Protein AF-0000000084453704 (afdb_homodimer)

pLDDT: mean 94.19, std 7.25, range [54.91, 98.88]

Organism: NCBI:txid398673

Sequence (756 aa):
MAPTRVGIIGLGAKEAGLVAVGSWAASALLPSFLNSPYYEITAVCNSSVESSQRSIDFHKLGPKVKAYGTPEDIANDPNVDLVAVSINVGHHYVVTKPALLAKKQVFVEWPLGANTTEAEELTQLAKDANLKTVIGTQFLSDPAFAKLKEIVDSGVLGKITSTEAHIAPNYGPPDVWGADATYYLDLKTGGNEFHIAMAHFLAGLLHVLGDFATVKASFATQYPTVKLINTSTGEIVSPSYPRKAPEHMFVHGVLNNGALASVNYRRSPHAIGKPTQWVISGTEGEIEFTIEGPMLQMGSHKREIRIKTAKDGNEARVVAWETETKTPAHVEGVAFPGQNTAYLFEDFAQGRAPDFESALRLHKLLDRIVKDANPKYDMAPTRVGIIGLGAKEAGLVAVGSWAASALLPSFLNSPYYEITAVCNSSVESSQRSIDFHKLGPKVKAYGTPEDIANDPNVDLVAVSINVGHHYVVTKPALLAKKQVFVEWPLGANTTEAEELTQLAKDANLKTVIGTQFLSDPAFAKLKEIVDSGVLGKITSTEAHIAPNYGPPDVWGADATYYLDLKTGGNEFHIAMAHFLAGLLHVLGDFATVKASFATQYPTVKLINTSTGEIVSPSYPRKAPEHMFVHGVLNNGALASVNYRRSPHAIGKPTQWVISGTEGEIEFTIEGPMLQMGSHKREIRIKTAKDGNEARVVAWETETKTPAHVEGVAFPGQNTAYLFEDFAQGRAPDFESALRLHKLLDRIVKDANPKYD

Radius of gyration: 30.37 Å; Cα contacts (8 Å, |Δi|>4): 1829; chains: 2; bounding box: 60×98×61 Å

Foldseek 3Di:
DQAAEEEEEQQFLDAADDAAFSNCCRAAVVLLQVLDRRYAYQEYEYQAQVRRVSRCVSVVSDDRRHGHNALLVVLQPPRHQEYEYDGQQQCLLVSQVNNLVSQHEYEYEPPNHLALVSLVVSVVSCVVSVHHYFYNLLLCLDLVLVVVLVVLVVCQQPQWAAKEKAAAFPPDDPQAGAPNPCCQQASSRCNHCLNPQVLSVVLSCCVRPNAFPDKAKAFDAPRQWHFYAHPVPRHTPDHTHGGQDTQWMWMWHAGPSGHTYIYTGHHDNDDDDANMWMWIHHPFKIKIWGFRHNGSSFDDTDIWMWMDGPVNPPDTDTDPSVVVDDDDPSLVPRDIRRNSVSSQVVCVSVVRHDGSVSSSVSSVSSVSRCVNNVDPGD/DQAAEEEEEQQFLDAADDAAFSNCCRAAVVLLQVLDRRYAYQEYEYQAQVRRVSRCVSVVSDDRRHGHNALLVVLQDPRHQEYEYDGQQQCLLVSLVNNLVSQHEYEYEPPNHLALVSLVVSVVSCVVSVHHYFYNLLLCLDLVLVVVLVVLVVCQQPQWAAKEKAAAFPPDDPQAGAPNPCCQQASSRCNHCLNPQVLSVVLSCCVRPNAFPDKAKAFDAPRQWHFYAHPVPRHTPDHTDGGQDTQWMWMWHAGPSGHTYIYTGHHDNDDDDANMWMWIHHPFKIKIWGFRHNGSSFDDTDIWIWMDGPVRPPDTDTDPSVVVDDDDPSLVPRDIRRNSVSSQVVCVSVVRHDGSVSSSVSSVSSVSRCVNNVDDGD

InterPro domains:
  IPR000683 Gfo/Idh/MocA-like oxidoreductase, N-terminal [PF01408] (21-133)
  IPR036291 NAD(P)-binding domain superfamily [SSF51735] (5-179)
  IPR051317 Gfo/Idh/MocA family oxidoreductases [PTHR43708] (2-371)
  IPR055080 Gal80p-like, C-terminal domain [PF22685] (143-289)

Structure (mmCIF, N/CA/C/O backbone):
data_AF-0000000084453704-model_v1
#
loop_
_entity.id
_entity.type
_entity.pdbx_description
1 polymer 'Oxidoreductase family protein'
#
loop_
_atom_site.group_PDB
_atom_site.id
_atom_site.type_symbol
_atom_site.label_atom_id
_atom_site.label_alt_id
_atom_site.label_comp_id
_atom_site.label_asym_id
_atom_site.label_entity_id
_atom_site.label_seq_id
_atom_site.pdbx_PDB_ins_code
_atom_site.Cartn_x
_atom_site.Cartn_y
_atom_site.Cartn_z
_atom_site.occupancy
_atom_site.B_iso_or_equiv
_atom_site.auth_seq_id
_atom_site.auth_comp_id
_atom_site.auth_asym_id
_atom_site.auth_atom_id
_atom_site.pdbx_PDB_model_num
ATOM 1 N N . MET A 1 1 ? -14.82 -44.875 -9.039 1 74.5 1 MET A N 1
ATOM 2 C CA . MET A 1 1 ? -14.492 -44.5 -10.414 1 74.5 1 MET A CA 1
ATOM 3 C C . MET A 1 1 ? -13.016 -44.75 -10.711 1 74.5 1 MET A C 1
ATOM 5 O O . MET A 1 1 ? -12.18 -44.688 -9.812 1 74.5 1 MET A O 1
ATOM 9 N N . ALA A 1 2 ? -12.68 -45.281 -11.859 1 92.25 2 ALA A N 1
ATOM 10 C CA . ALA A 1 2 ? -11.289 -45.531 -12.242 1 92.25 2 ALA A CA 1
ATOM 11 C C . ALA A 1 2 ? -10.461 -44.25 -12.18 1 92.25 2 ALA A C 1
ATOM 13 O O . ALA A 1 2 ? -10.969 -43.156 -12.477 1 92.25 2 ALA A O 1
ATOM 14 N N . PRO A 1 3 ? -9.297 -44.344 -11.766 1 96.69 3 PRO A N 1
ATOM 15 C CA . PRO A 1 3 ? -8.445 -43.156 -11.711 1 96.69 3 PRO A CA 1
ATOM 16 C C . PRO A 1 3 ? -8.195 -42.531 -13.086 1 96.69 3 PRO A C 1
ATOM 18 O O . PRO A 1 3 ? -8.211 -43.25 -14.094 1 96.69 3 PRO A O 1
ATOM 21 N N . THR A 1 4 ? -8.07 -41.281 -13.094 1 98 4 THR A N 1
ATOM 22 C CA . THR A 1 4 ? -7.641 -40.562 -14.297 1 98 4 THR A CA 1
ATOM 23 C C . THR A 1 4 ? -6.199 -40.906 -14.648 1 98 4 THR A C 1
ATOM 25 O O . THR A 1 4 ? -5.305 -40.812 -13.812 1 98 4 THR A O 1
ATOM 28 N N . ARG A 1 5 ? -5.902 -41.469 -15.844 1 98.56 5 ARG A N 1
ATOM 29 C CA . ARG A 1 5 ? -4.562 -41.812 -16.297 1 98.56 5 ARG A CA 1
ATOM 30 C C . ARG A 1 5 ? -3.805 -40.594 -16.781 1 98.56 5 ARG A C 1
ATOM 32 O O . ARG A 1 5 ? -4.223 -39.938 -17.734 1 98.56 5 ARG A O 1
ATOM 39 N N . VAL A 1 6 ? -2.668 -40.312 -16.125 1 98.69 6 VAL A N 1
ATOM 40 C CA . VAL A 1 6 ? -1.971 -39.031 -16.312 1 98.69 6 VAL A CA 1
ATOM 41 C C . VAL A 1 6 ? -0.672 -39.25 -17.078 1 98.69 6 VAL A C 1
ATOM 43 O O . VAL A 1 6 ? 0.097 -40.156 -16.766 1 98.69 6 VAL A O 1
ATOM 46 N N . GLY A 1 7 ? -0.462 -38.531 -18.109 1 98.81 7 GLY A N 1
ATOM 47 C CA . GLY A 1 7 ? 0.844 -38.375 -18.719 1 98.81 7 GLY A CA 1
ATOM 48 C C . GLY A 1 7 ? 1.521 -37.062 -18.328 1 98.81 7 GLY A C 1
ATOM 49 O O . GLY A 1 7 ? 0.953 -35.969 -18.516 1 98.81 7 GLY A O 1
ATOM 50 N N . ILE A 1 8 ? 2.77 -37.094 -17.859 1 98.31 8 ILE A N 1
ATOM 51 C CA . ILE A 1 8 ? 3.477 -35.906 -17.391 1 98.31 8 ILE A CA 1
ATOM 52 C C . ILE A 1 8 ? 4.504 -35.469 -18.438 1 98.31 8 ILE A C 1
ATOM 54 O O . ILE A 1 8 ? 5.324 -36.281 -18.875 1 98.31 8 ILE A O 1
ATOM 58 N N . ILE A 1 9 ? 4.398 -34.25 -18.828 1 98.06 9 ILE A N 1
ATOM 59 C CA . ILE A 1 9 ? 5.438 -33.656 -19.641 1 98.06 9 ILE A CA 1
ATOM 60 C C . ILE A 1 9 ? 6.355 -32.812 -18.781 1 98.06 9 ILE A C 1
ATOM 62 O O . ILE A 1 9 ? 5.914 -31.828 -18.156 1 98.06 9 ILE A O 1
ATOM 66 N N . GLY A 1 10 ? 7.645 -33.156 -18.719 1 95.69 10 GLY A N 1
ATOM 67 C CA . GLY A 1 10 ? 8.602 -32.312 -18.031 1 95.69 10 GLY A CA 1
ATOM 68 C C . GLY A 1 10 ? 9.008 -32.844 -16.672 1 95.69 10 GLY A C 1
ATOM 69 O O . GLY A 1 10 ? 9.375 -32.094 -15.781 1 95.69 10 GLY A O 1
ATOM 70 N N . LEU A 1 11 ? 8.922 -34.125 -16.422 1 94.94 11 LEU A N 1
ATOM 71 C CA . LEU A 1 11 ? 9.406 -34.75 -15.195 1 94.94 11 LEU A CA 1
ATOM 72 C C . LEU A 1 11 ? 10.891 -35.094 -15.305 1 94.94 11 LEU A C 1
ATOM 74 O O . LEU A 1 11 ? 11.266 -36.062 -15.961 1 94.94 11 LEU A O 1
ATOM 78 N N . GLY A 1 12 ? 11.719 -34.281 -14.695 1 89.94 12 GLY A N 1
ATOM 79 C CA . GLY A 1 12 ? 13.148 -34.562 -14.727 1 89.94 12 GLY A CA 1
ATOM 80 C C . GLY A 1 12 ? 13.57 -35.656 -13.766 1 89.94 12 GLY A C 1
ATOM 81 O O . GLY A 1 12 ? 12.844 -35.969 -12.82 1 89.94 12 GLY A O 1
ATOM 82 N N . ALA A 1 13 ? 14.727 -36.25 -14.078 1 90.38 13 ALA A N 1
ATOM 83 C CA . ALA A 1 13 ? 15.336 -37.219 -13.172 1 90.38 13 ALA A CA 1
ATOM 84 C C . ALA A 1 13 ? 16.125 -36.531 -12.07 1 90.38 13 ALA A C 1
ATOM 86 O O . ALA A 1 13 ? 17.359 -36.594 -12.031 1 90.38 13 ALA A O 1
ATOM 87 N N . LYS A 1 14 ? 15.469 -35.781 -11.32 1 84.12 14 LYS A N 1
ATOM 88 C CA . LYS A 1 14 ? 16.109 -35 -10.266 1 84.12 14 LYS A CA 1
ATOM 89 C C . LYS A 1 14 ? 15.289 -35.062 -8.977 1 84.12 14 LYS A C 1
ATOM 91 O O . LYS A 1 14 ? 14.078 -35.281 -9.016 1 84.12 14 LYS A O 1
ATOM 96 N N . GLU A 1 15 ? 16.062 -34.875 -7.914 1 76.69 15 GLU A N 1
ATOM 97 C CA . GLU A 1 15 ? 15.414 -34.812 -6.609 1 76.69 15 GLU A CA 1
ATOM 98 C C . GLU A 1 15 ? 14.586 -33.531 -6.465 1 76.69 15 GLU A C 1
ATOM 100 O O . GLU A 1 15 ? 14.789 -32.562 -7.203 1 76.69 15 GLU A O 1
ATOM 105 N N . ALA A 1 16 ? 13.695 -33.594 -5.527 1 69.38 16 ALA A N 1
ATOM 106 C CA . ALA A 1 16 ? 12.828 -32.469 -5.223 1 69.38 16 ALA A CA 1
ATOM 107 C C . ALA A 1 16 ? 13.656 -31.219 -4.875 1 69.38 16 ALA A C 1
ATOM 109 O O . ALA A 1 16 ? 14.688 -31.328 -4.211 1 69.38 16 ALA A O 1
ATOM 110 N N . GLY A 1 17 ? 13.344 -30.094 -5.508 1 67.19 17 GLY A N 1
ATOM 111 C CA . GLY A 1 17 ? 13.992 -28.812 -5.242 1 67.19 17 GLY A CA 1
ATOM 112 C C . GLY A 1 17 ? 13.172 -27.625 -5.695 1 67.19 17 GLY A C 1
ATOM 113 O O . GLY A 1 17 ? 12.172 -27.781 -6.406 1 67.19 17 GLY A O 1
ATOM 114 N N . LEU A 1 18 ? 13.484 -26.438 -5.125 1 60.78 18 LEU A N 1
ATOM 115 C CA . LEU A 1 18 ? 12.688 -25.25 -5.395 1 60.78 18 LEU A CA 1
ATOM 116 C C . LEU A 1 18 ? 13.188 -24.531 -6.637 1 60.78 18 LEU A C 1
ATOM 118 O O . LEU A 1 18 ? 12.398 -23.922 -7.367 1 60.78 18 LEU A O 1
ATOM 122 N N . VAL A 1 19 ? 14.477 -24.5 -6.895 1 56.53 19 VAL A N 1
ATOM 123 C CA . VAL A 1 19 ? 15.023 -23.484 -7.793 1 56.53 19 VAL A CA 1
ATOM 124 C C . VAL A 1 19 ? 15.547 -24.156 -9.062 1 56.53 19 VAL A C 1
ATOM 126 O O . VAL A 1 19 ? 15.758 -23.484 -10.078 1 56.53 19 VAL A O 1
ATOM 129 N N . ALA A 1 20 ? 15.594 -25.438 -9.109 1 55.75 20 ALA A N 1
ATOM 130 C CA . ALA A 1 20 ? 16.234 -26.016 -10.281 1 55.75 20 ALA A CA 1
ATOM 131 C C . ALA A 1 20 ? 15.219 -26.344 -11.367 1 55.75 20 ALA A C 1
ATOM 133 O O . ALA A 1 20 ? 14.062 -26.656 -11.07 1 55.75 20 ALA A O 1
ATOM 134 N N . VAL A 1 21 ? 15.664 -25.984 -12.617 1 54.91 21 VAL A N 1
ATOM 135 C CA . VAL A 1 21 ? 14.844 -26.328 -13.773 1 54.91 21 VAL A CA 1
ATOM 136 C C . VAL A 1 21 ? 14.375 -27.781 -13.641 1 54.91 21 VAL A C 1
ATOM 138 O O . VAL A 1 21 ? 15.172 -28.688 -13.383 1 54.91 21 VAL A O 1
ATOM 141 N N . GLY A 1 22 ? 13.062 -28.031 -13.781 1 59.56 22 GLY A N 1
ATOM 142 C CA . GLY A 1 22 ? 12.461 -29.359 -13.781 1 59.56 22 GLY A CA 1
ATOM 143 C C . GLY A 1 22 ? 12.188 -29.875 -12.383 1 59.56 22 GLY A C 1
ATOM 144 O O . GLY A 1 22 ? 11.5 -30.891 -12.219 1 59.56 22 GLY A O 1
ATOM 145 N N . SER A 1 23 ? 12.539 -29.078 -11.5 1 75.81 23 SER A N 1
ATOM 146 C CA . SER A 1 23 ? 12.414 -29.562 -10.125 1 75.81 23 SER A CA 1
ATOM 147 C C . SER A 1 23 ? 10.984 -29.422 -9.609 1 75.81 23 SER A C 1
ATOM 149 O O . SER A 1 23 ? 10.555 -30.188 -8.742 1 75.81 23 SER A O 1
ATOM 151 N N . TRP A 1 24 ? 10.242 -28.609 -10.297 1 85.44 24 TRP A N 1
ATOM 152 C CA . TRP A 1 24 ? 8.891 -28.375 -9.812 1 85.44 24 TRP A CA 1
ATOM 153 C C . TRP A 1 24 ? 8.016 -29.609 -10.039 1 85.44 24 TRP A C 1
ATOM 155 O O . TRP A 1 24 ? 7.238 -30 -9.164 1 85.44 24 TRP A O 1
ATOM 165 N N . ALA A 1 25 ? 8.172 -30.203 -11.195 1 90.25 25 ALA A N 1
ATOM 166 C CA . ALA A 1 25 ? 7.391 -31.406 -11.484 1 90.25 25 ALA A CA 1
ATOM 167 C C . ALA A 1 25 ? 7.68 -32.5 -10.461 1 90.25 25 ALA A C 1
ATOM 169 O O . ALA A 1 25 ? 6.762 -33.156 -9.977 1 90.25 25 ALA A O 1
ATOM 170 N N . ALA A 1 26 ? 8.883 -32.625 -10.125 1 90.06 26 ALA A N 1
ATOM 171 C CA . ALA A 1 26 ? 9.297 -33.656 -9.18 1 90.06 26 ALA A CA 1
ATOM 172 C C . ALA A 1 26 ? 8.844 -33.312 -7.762 1 90.06 26 ALA A C 1
ATOM 174 O O . ALA A 1 26 ? 8.461 -34.188 -6.988 1 90.06 26 ALA A O 1
ATOM 175 N N . SER A 1 27 ? 8.805 -32.062 -7.461 1 89.19 27 SER A N 1
ATOM 176 C CA . SER A 1 27 ? 8.594 -31.625 -6.082 1 89.19 27 SER A CA 1
ATOM 177 C C . SER A 1 27 ? 7.105 -31.422 -5.785 1 89.19 27 SER A C 1
ATOM 179 O O . SER A 1 27 ? 6.66 -31.625 -4.656 1 89.19 27 SER A O 1
ATOM 181 N N . ALA A 1 28 ? 6.391 -31.031 -6.809 1 91.25 28 ALA A N 1
ATOM 182 C CA . ALA A 1 28 ? 5.008 -30.641 -6.543 1 91.25 28 ALA A CA 1
ATOM 183 C C . ALA A 1 28 ? 4.031 -31.516 -7.328 1 91.25 28 ALA A C 1
ATOM 185 O O . ALA A 1 28 ? 3.115 -32.125 -6.75 1 91.25 28 ALA A O 1
ATOM 186 N N . LEU A 1 29 ? 4.305 -31.75 -8.547 1 93 29 LEU A N 1
ATOM 187 C CA . LEU A 1 29 ? 3.355 -32.438 -9.406 1 93 29 LEU A CA 1
ATOM 188 C C . LEU A 1 29 ? 3.363 -33.938 -9.117 1 93 29 LEU A C 1
ATOM 190 O O . LEU A 1 29 ? 2.316 -34.531 -8.828 1 93 29 LEU A O 1
ATOM 194 N N . LEU A 1 30 ? 4.508 -34.531 -9.094 1 94.5 30 LEU A N 1
ATOM 195 C CA . LEU A 1 30 ? 4.652 -35.969 -8.945 1 94.5 30 LEU A CA 1
ATOM 196 C C . LEU A 1 30 ? 4.035 -36.469 -7.637 1 94.5 30 LEU A C 1
ATOM 198 O O . LEU A 1 30 ? 3.16 -37.344 -7.637 1 94.5 30 LEU A O 1
ATOM 202 N N . PRO A 1 31 ? 4.363 -35.844 -6.523 1 93.31 31 PRO A N 1
ATOM 203 C CA . PRO A 1 31 ? 3.764 -36.344 -5.273 1 93.31 31 PRO A CA 1
ATOM 204 C C . PRO A 1 31 ? 2.25 -36.125 -5.234 1 93.31 31 PRO A C 1
ATOM 206 O O . PRO A 1 31 ? 1.545 -36.906 -4.574 1 93.31 31 PRO A O 1
ATOM 209 N N . SER A 1 32 ? 1.747 -35.156 -5.91 1 94.56 32 SER A N 1
ATOM 210 C CA . SER A 1 32 ? 0.31 -34.906 -5.945 1 94.56 32 SER A CA 1
ATOM 211 C C . SER A 1 32 ? -0.434 -36.031 -6.633 1 94.56 32 SER A C 1
ATOM 213 O O . SER A 1 32 ? -1.556 -36.375 -6.246 1 94.56 32 SER A O 1
ATOM 215 N N . PHE A 1 33 ? 0.168 -36.656 -7.59 1 96.19 33 PHE A N 1
ATOM 216 C CA . PHE A 1 33 ? -0.444 -37.75 -8.312 1 96.19 33 PHE A CA 1
ATOM 217 C C . PHE A 1 33 ? -0.206 -39.062 -7.59 1 96.19 33 PHE A C 1
ATOM 219 O O . PHE A 1 33 ? -1.116 -39.906 -7.477 1 96.19 33 PHE A O 1
ATOM 226 N N . LEU A 1 34 ? 0.968 -39.219 -7.051 1 95.06 34 LEU A N 1
ATOM 227 C CA . LEU A 1 34 ? 1.341 -40.5 -6.449 1 95.06 34 LEU A CA 1
ATOM 228 C C . LEU A 1 34 ? 0.503 -40.781 -5.203 1 95.06 34 LEU A C 1
ATOM 230 O O . LEU A 1 34 ? 0.163 -41.938 -4.926 1 95.06 34 LEU A O 1
ATOM 234 N N . ASN A 1 35 ? 0.141 -39.781 -4.523 1 93.31 35 ASN A N 1
ATOM 235 C CA . ASN A 1 35 ? -0.547 -39.969 -3.246 1 93.31 35 ASN A CA 1
ATOM 236 C C . ASN A 1 35 ? -2.062 -39.938 -3.42 1 93.31 35 ASN A C 1
ATOM 238 O O . ASN A 1 35 ? -2.801 -40.25 -2.484 1 93.31 35 ASN A O 1
ATOM 242 N N . SER A 1 36 ? -2.502 -39.656 -4.582 1 95.44 36 SER A N 1
ATOM 243 C CA . SER A 1 36 ? -3.93 -39.438 -4.801 1 95.44 36 SER A CA 1
ATOM 244 C C . SER A 1 36 ? -4.605 -40.719 -5.309 1 95.44 36 SER A C 1
ATOM 246 O O . SER A 1 36 ? -4.074 -41.406 -6.188 1 95.44 36 SER A O 1
ATOM 248 N N . PRO A 1 37 ? -5.805 -41 -4.781 1 95.56 37 PRO A N 1
ATOM 249 C CA . PRO A 1 37 ? -6.562 -42.125 -5.316 1 95.56 37 PRO A CA 1
ATOM 250 C C . PRO A 1 37 ? -7.234 -41.812 -6.648 1 95.56 37 PRO A C 1
ATOM 252 O O . PRO A 1 37 ? -7.789 -42.719 -7.293 1 95.56 37 PRO A O 1
ATOM 255 N N . TYR A 1 38 ? -7.152 -40.562 -7.082 1 97.19 38 TYR A N 1
ATOM 256 C CA . TYR A 1 38 ? -7.941 -40.125 -8.227 1 97.19 38 TYR A CA 1
ATOM 257 C C . TYR A 1 38 ? -7.121 -40.188 -9.508 1 97.19 38 TYR A C 1
ATOM 259 O O . TYR A 1 38 ? -7.664 -40.062 -10.609 1 97.19 38 TYR A O 1
ATOM 267 N N . TYR A 1 39 ? -5.797 -40.438 -9.352 1 97.81 39 TYR A N 1
ATOM 268 C CA . TYR A 1 39 ? -4.922 -40.344 -10.508 1 97.81 39 TYR A CA 1
ATOM 269 C C . TYR A 1 39 ? -3.955 -41.531 -10.562 1 97.81 39 TYR A C 1
ATOM 271 O O . TYR A 1 39 ? -3.598 -42.094 -9.531 1 97.81 39 TYR A O 1
ATOM 279 N N . GLU A 1 40 ? -3.535 -41.875 -11.75 1 97.81 40 GLU A N 1
ATOM 280 C CA . GLU A 1 40 ? -2.512 -42.906 -12.023 1 97.81 40 GLU A CA 1
ATOM 281 C C . GLU A 1 40 ? -1.563 -42.438 -13.125 1 97.81 40 GLU A C 1
ATOM 283 O O . GLU A 1 40 ? -2.002 -42.094 -14.227 1 97.81 40 GLU A O 1
ATOM 288 N N . ILE A 1 41 ? -0.291 -42.406 -12.844 1 98.44 41 ILE A N 1
ATOM 289 C CA . ILE A 1 41 ? 0.683 -42.031 -13.852 1 98.44 41 ILE A CA 1
ATOM 290 C C . ILE A 1 41 ? 0.895 -43.156 -14.844 1 98.44 41 ILE A C 1
ATOM 292 O O . ILE A 1 41 ? 1.271 -44.281 -14.461 1 98.44 41 ILE A O 1
ATOM 296 N N . THR A 1 42 ? 0.735 -42.875 -16.125 1 98.69 42 THR A N 1
ATOM 297 C CA . THR A 1 42 ? 0.824 -43.938 -17.125 1 98.69 42 THR A CA 1
ATOM 298 C C . THR A 1 42 ? 1.861 -43.594 -18.188 1 98.69 42 THR A C 1
ATOM 300 O O . THR A 1 42 ? 2.264 -44.469 -18.969 1 98.69 42 THR A O 1
ATOM 303 N N . ALA A 1 43 ? 2.312 -42.375 -18.172 1 98.88 43 ALA A N 1
ATOM 304 C CA . ALA A 1 43 ? 3.287 -42 -19.188 1 98.88 43 ALA A CA 1
ATOM 305 C C . ALA A 1 43 ? 4.105 -40.781 -18.734 1 98.88 43 ALA A C 1
ATOM 307 O O . ALA A 1 43 ? 3.639 -39.969 -17.922 1 98.88 43 ALA A O 1
ATOM 308 N N . VAL A 1 44 ? 5.316 -40.656 -19.234 1 98.5 44 VAL A N 1
ATOM 309 C CA . VAL A 1 44 ? 6.207 -39.531 -19.062 1 98.5 44 VAL A CA 1
ATOM 310 C C . VAL A 1 44 ? 6.781 -39.094 -20.406 1 98.5 44 VAL A C 1
ATOM 312 O O . VAL A 1 44 ? 7.148 -39.969 -21.219 1 98.5 44 VAL A O 1
ATOM 315 N N . CYS A 1 45 ? 6.809 -37.812 -20.641 1 98.56 45 CYS A N 1
ATOM 316 C CA . CYS A 1 45 ? 7.391 -37.25 -21.859 1 98.56 45 CYS A CA 1
ATOM 317 C C . CYS A 1 45 ? 8.406 -36.156 -21.531 1 98.56 45 CYS A C 1
ATOM 319 O O . CYS A 1 45 ? 8.07 -35.188 -20.875 1 98.56 45 CYS A O 1
ATOM 321 N N . ASN A 1 46 ? 9.594 -36.312 -21.906 1 96.62 46 ASN A N 1
ATOM 322 C CA . ASN A 1 46 ? 10.656 -35.312 -21.875 1 96.62 46 ASN A CA 1
ATOM 323 C C . ASN A 1 46 ? 11.203 -35.031 -23.266 1 96.62 46 ASN A C 1
ATOM 325 O O . ASN A 1 46 ? 10.453 -35.062 -24.25 1 96.62 46 ASN A O 1
ATOM 329 N N . SER A 1 47 ? 12.398 -34.531 -23.359 1 95.5 47 SER A N 1
ATOM 330 C CA . SER A 1 47 ? 12.953 -34.094 -24.641 1 95.5 47 SER A CA 1
ATOM 331 C C . SER A 1 47 ? 13.32 -35.312 -25.5 1 95.5 47 SER A C 1
ATOM 333 O O . SER A 1 47 ? 13.531 -35.188 -26.703 1 95.5 47 SER A O 1
ATOM 335 N N . SER A 1 48 ? 13.469 -36.531 -24.844 1 97.81 48 SER A N 1
ATOM 336 C CA . SER A 1 48 ? 13.742 -37.781 -25.531 1 97.81 48 SER A CA 1
ATOM 337 C C . SER A 1 48 ? 13.148 -38.969 -24.781 1 97.81 48 SER A C 1
ATOM 339 O O . SER A 1 48 ? 12.844 -38.875 -23.594 1 97.81 48 SER A O 1
ATOM 341 N N . VAL A 1 49 ? 12.992 -40.094 -25.531 1 98.44 49 VAL A N 1
ATOM 342 C CA . VAL A 1 49 ? 12.508 -41.312 -24.906 1 98.44 49 VAL A CA 1
ATOM 343 C C . VAL A 1 49 ? 13.469 -41.75 -23.812 1 98.44 49 VAL A C 1
ATOM 345 O O . VAL A 1 49 ? 13.047 -42.156 -22.734 1 98.44 49 VAL A O 1
ATOM 348 N N . GLU A 1 50 ? 14.758 -41.562 -24.062 1 98.25 50 GLU A N 1
ATOM 349 C CA . GLU A 1 50 ? 15.781 -41.938 -23.094 1 98.25 50 GLU A CA 1
ATOM 350 C C . GLU A 1 50 ? 15.656 -41.094 -21.812 1 98.25 50 GLU A C 1
ATOM 352 O O . GLU A 1 50 ? 15.742 -41.656 -20.719 1 98.25 50 GLU A O 1
ATOM 357 N N . SER A 1 51 ? 15.516 -39.812 -21.984 1 96.69 51 SER A N 1
ATOM 358 C CA . SER A 1 51 ? 15.359 -38.938 -20.828 1 96.69 51 SER A CA 1
ATOM 359 C C . SER A 1 51 ? 14.102 -39.281 -20.047 1 96.69 51 SER A C 1
ATOM 361 O O . SER A 1 51 ? 14.109 -39.25 -18.812 1 96.69 51 SER A O 1
ATOM 363 N N . SER A 1 52 ? 13 -39.656 -20.703 1 98.12 52 SER A N 1
ATOM 364 C CA . SER A 1 52 ? 11.766 -40.062 -20.047 1 98.12 52 SER A CA 1
ATOM 365 C C . SER A 1 52 ? 11.953 -41.375 -19.281 1 98.12 52 SER A C 1
ATOM 367 O O . SER A 1 52 ? 11.484 -41.5 -18.141 1 98.12 52 SER A O 1
ATOM 369 N N . GLN A 1 53 ? 12.648 -42.25 -19.922 1 98.25 53 GLN A N 1
ATOM 370 C CA . GLN A 1 53 ? 12.914 -43.531 -19.25 1 98.25 53 GLN A CA 1
ATOM 371 C C . GLN A 1 53 ? 13.766 -43.312 -18 1 98.25 53 GLN A C 1
ATOM 373 O O . GLN A 1 53 ? 13.516 -43.938 -16.969 1 98.25 53 GLN A O 1
ATOM 378 N N . ARG A 1 54 ? 14.758 -42.469 -18.125 1 97.38 54 ARG A N 1
ATOM 379 C CA . ARG A 1 54 ? 15.594 -42.156 -16.969 1 97.38 54 ARG A CA 1
ATOM 380 C C . ARG A 1 54 ? 14.75 -41.625 -15.812 1 97.38 54 ARG A C 1
ATOM 382 O O . ARG A 1 54 ? 14.969 -41.969 -14.656 1 97.38 54 ARG A O 1
ATOM 389 N N . SER A 1 55 ? 13.82 -40.781 -16.125 1 96.31 55 SER A N 1
ATOM 390 C CA . SER A 1 55 ? 12.938 -40.219 -15.117 1 96.31 55 SER A CA 1
ATOM 391 C C . SER A 1 55 ? 12.055 -41.281 -14.492 1 96.31 55 SER A C 1
ATOM 393 O O . SER A 1 55 ? 11.898 -41.344 -13.266 1 96.31 55 SER A O 1
ATOM 395 N N . ILE A 1 56 ? 11.492 -42.125 -15.273 1 98.06 56 ILE A N 1
ATOM 396 C CA . ILE A 1 56 ? 10.641 -43.219 -14.812 1 98.06 56 ILE A CA 1
ATOM 397 C C . ILE A 1 56 ? 11.414 -44.094 -13.852 1 98.06 56 ILE A C 1
ATOM 399 O O . ILE A 1 56 ? 10.922 -44.469 -12.773 1 98.06 56 ILE A O 1
ATOM 403 N N . ASP A 1 57 ? 12.688 -44.375 -14.203 1 97.75 57 ASP A N 1
ATOM 404 C CA . ASP A 1 57 ? 13.539 -45.25 -13.375 1 97.75 57 ASP A CA 1
ATOM 405 C C . ASP A 1 57 ? 13.93 -44.531 -12.078 1 97.75 57 ASP A C 1
ATOM 407 O O . ASP A 1 57 ? 13.867 -45.125 -11 1 97.75 57 ASP A O 1
ATOM 411 N N . PHE A 1 58 ? 14.312 -43.281 -12.258 1 95.81 58 PHE A N 1
ATOM 412 C CA . PHE A 1 58 ? 14.773 -42.531 -11.109 1 95.81 58 PHE A CA 1
ATOM 413 C C . PHE A 1 58 ? 13.688 -42.406 -10.047 1 95.81 58 PHE A C 1
ATOM 415 O O . PHE A 1 58 ? 13.961 -42.562 -8.859 1 95.81 58 PHE A O 1
ATOM 422 N N . HIS A 1 59 ? 12.406 -42.25 -10.484 1 95.88 59 HIS A N 1
ATOM 423 C CA . HIS A 1 59 ? 11.297 -42.031 -9.555 1 95.88 59 HIS A CA 1
ATOM 424 C C . HIS A 1 59 ? 10.57 -43.344 -9.258 1 95.88 59 HIS A C 1
ATOM 426 O O . HIS A 1 59 ? 9.539 -43.344 -8.578 1 95.88 59 HIS A O 1
ATOM 432 N N . LYS A 1 60 ? 10.992 -44.438 -9.797 1 96.69 60 LYS A N 1
ATOM 433 C CA . LYS A 1 60 ? 10.469 -45.781 -9.555 1 96.69 60 LYS A CA 1
ATOM 434 C C . LYS A 1 60 ? 8.977 -45.844 -9.859 1 96.69 60 LYS A C 1
ATOM 436 O O . LYS A 1 60 ? 8.195 -46.375 -9.047 1 96.69 60 LYS A O 1
ATOM 441 N N . LEU A 1 61 ? 8.602 -45.375 -11.055 1 97.62 61 LEU A N 1
ATOM 442 C CA . LEU A 1 61 ? 7.191 -45.281 -11.43 1 97.62 61 LEU A CA 1
ATOM 443 C C . LEU A 1 61 ? 6.672 -46.594 -11.945 1 97.62 61 LEU A C 1
ATOM 445 O O . LEU A 1 61 ? 5.461 -46.781 -12.125 1 97.62 61 LEU A O 1
ATOM 449 N N . GLY A 1 62 ? 7.559 -47.594 -12.141 1 95.19 62 GLY A N 1
ATOM 450 C CA . GLY A 1 62 ? 7.152 -48.938 -12.523 1 95.19 62 GLY A CA 1
ATOM 451 C C . GLY A 1 62 ? 7.25 -49.188 -14.023 1 95.19 62 GLY A C 1
ATOM 452 O O . GLY A 1 62 ? 7.34 -48.25 -14.805 1 95.19 62 GLY A O 1
ATOM 453 N N . PRO A 1 63 ? 7.148 -50.375 -14.477 1 94.75 63 PRO A N 1
ATOM 454 C CA . PRO A 1 63 ? 7.422 -50.75 -15.859 1 94.75 63 PRO A CA 1
ATOM 455 C C . PRO A 1 63 ? 6.234 -50.5 -16.781 1 94.75 63 PRO A C 1
ATOM 457 O O . PRO A 1 63 ? 6.379 -50.562 -18.016 1 94.75 63 PRO A O 1
ATOM 460 N N . LYS A 1 64 ? 5.082 -50.281 -16.266 1 96.81 64 LYS A N 1
ATOM 461 C CA . LYS A 1 64 ? 3.889 -50.062 -17.078 1 96.81 64 LYS A CA 1
ATOM 462 C C . LYS A 1 64 ? 3.826 -48.625 -17.578 1 96.81 64 LYS A C 1
ATOM 464 O O . LYS A 1 64 ? 3.049 -48.312 -18.484 1 96.81 64 LYS A O 1
ATOM 469 N N . VAL A 1 65 ? 4.613 -47.719 -16.953 1 98.69 65 VAL A N 1
ATOM 470 C CA . VAL A 1 65 ? 4.633 -46.312 -17.359 1 98.69 65 VAL A CA 1
ATOM 471 C C . VAL A 1 65 ? 5.438 -46.156 -18.641 1 98.69 65 VAL A C 1
ATOM 473 O O . VAL A 1 65 ? 6.582 -46.625 -18.719 1 98.69 65 VAL A O 1
ATOM 476 N N . LYS A 1 66 ? 4.875 -45.531 -19.641 1 98.75 66 LYS A N 1
ATOM 477 C CA . LYS A 1 66 ? 5.496 -45.438 -20.953 1 98.75 66 LYS A CA 1
ATOM 478 C C . LYS A 1 66 ? 6.355 -44.188 -21.062 1 98.75 66 LYS A C 1
ATOM 480 O O . LYS A 1 66 ? 5.988 -43.125 -20.531 1 98.75 66 LYS A O 1
ATOM 485 N N . ALA A 1 67 ? 7.438 -44.312 -21.75 1 98.69 67 ALA A N 1
ATOM 486 C CA . ALA A 1 67 ? 8.359 -43.188 -22.016 1 98.69 67 ALA A CA 1
ATOM 487 C C . ALA A 1 67 ? 8.164 -42.625 -23.406 1 98.69 67 ALA A C 1
ATOM 489 O O . ALA A 1 67 ? 8.164 -43.375 -24.391 1 98.69 67 ALA A O 1
ATOM 490 N N . TYR A 1 68 ? 7.953 -41.375 -23.5 1 98.75 68 TYR A N 1
ATOM 491 C CA . TYR A 1 68 ? 7.793 -40.719 -24.797 1 98.75 68 TYR A CA 1
ATOM 492 C C . TYR A 1 68 ? 8.82 -39.625 -24.969 1 98.75 68 TYR A C 1
ATOM 494 O O . TYR A 1 68 ? 9.367 -39.125 -23.984 1 98.75 68 TYR A O 1
ATOM 502 N N . GLY A 1 69 ? 9.031 -39.156 -26.234 1 98.38 69 GLY A N 1
ATOM 503 C CA . GLY A 1 69 ? 10.008 -38.125 -26.531 1 98.38 69 GLY A CA 1
ATOM 504 C C . GLY A 1 69 ? 9.406 -36.938 -27.266 1 98.38 69 GLY A C 1
ATOM 505 O O . GLY A 1 69 ? 10.109 -35.969 -27.547 1 98.38 69 GLY A O 1
ATOM 506 N N . THR A 1 70 ? 8.062 -37.062 -27.547 1 98.31 70 THR A N 1
ATOM 507 C CA . THR A 1 70 ? 7.41 -35.938 -28.219 1 98.31 70 THR A CA 1
ATOM 508 C C . THR A 1 70 ? 6.02 -35.688 -27.641 1 98.31 70 THR A C 1
ATOM 510 O O . THR A 1 70 ? 5.344 -36.656 -27.219 1 98.31 70 THR A O 1
ATOM 513 N N . PRO A 1 71 ? 5.652 -34.438 -27.688 1 98.56 71 PRO A N 1
ATOM 514 C CA . PRO A 1 71 ? 4.309 -34.125 -27.188 1 98.56 71 PRO A CA 1
ATOM 515 C C . PRO A 1 71 ? 3.213 -34.844 -28 1 98.56 71 PRO A C 1
ATOM 517 O O . PRO A 1 71 ? 2.164 -35.188 -27.453 1 98.56 71 PRO A O 1
ATOM 520 N N . GLU A 1 72 ? 3.385 -35.094 -29.281 1 98.56 72 GLU A N 1
ATOM 521 C CA . GLU A 1 72 ? 2.406 -35.781 -30.109 1 98.56 72 GLU A CA 1
ATOM 522 C C . GLU A 1 72 ? 2.227 -37.25 -29.688 1 98.56 72 GLU A C 1
ATOM 524 O O . GLU A 1 72 ? 1.102 -37.719 -29.609 1 98.56 72 GLU A O 1
ATOM 529 N N . ASP A 1 73 ? 3.369 -37.875 -29.328 1 98.69 73 ASP A N 1
ATOM 530 C CA . ASP A 1 73 ? 3.309 -39.281 -28.953 1 98.69 73 ASP A CA 1
ATOM 531 C C . ASP A 1 73 ? 2.52 -39.5 -27.656 1 98.69 73 ASP A C 1
ATOM 533 O O . ASP A 1 73 ? 1.669 -40.375 -27.578 1 98.69 73 ASP A O 1
ATOM 537 N N . ILE A 1 74 ? 2.803 -38.656 -26.672 1 98.75 74 ILE A N 1
ATOM 538 C CA . ILE A 1 74 ? 2.107 -38.812 -25.406 1 98.75 74 ILE A CA 1
ATOM 539 C C . ILE A 1 74 ? 0.642 -38.438 -25.562 1 98.75 74 ILE A C 1
ATOM 541 O O . ILE A 1 74 ? -0.241 -39.031 -24.938 1 98.75 74 ILE A O 1
ATOM 545 N N . ALA A 1 75 ? 0.324 -37.438 -26.438 1 98.62 75 ALA A N 1
ATOM 546 C CA . ALA A 1 75 ? -1.041 -37 -26.703 1 98.62 75 ALA A CA 1
ATOM 547 C C . ALA A 1 75 ? -1.853 -38.125 -27.375 1 98.62 75 ALA A C 1
ATOM 549 O O . ALA A 1 75 ? -3.064 -38.219 -27.172 1 98.62 75 ALA A O 1
ATOM 550 N N . ASN A 1 76 ? -1.204 -38.969 -28.109 1 98.31 76 ASN A N 1
ATOM 551 C CA . ASN A 1 76 ? -1.897 -39.969 -28.891 1 98.31 76 ASN A CA 1
ATOM 552 C C . ASN A 1 76 ? -1.986 -41.312 -28.141 1 98.31 76 ASN A C 1
ATOM 554 O O . ASN A 1 76 ? -2.555 -42.281 -28.641 1 98.31 76 ASN A O 1
ATOM 558 N N . ASP A 1 77 ? -1.375 -41.406 -26.969 1 98.62 77 ASP A N 1
ATOM 559 C CA . ASP A 1 77 ? -1.469 -42.625 -26.156 1 98.62 77 ASP A CA 1
ATOM 560 C C . ASP A 1 77 ? -2.889 -42.812 -25.625 1 98.62 77 ASP A C 1
ATOM 562 O O . ASP A 1 77 ? -3.395 -42 -24.859 1 98.62 77 ASP A O 1
ATOM 566 N N . PRO A 1 78 ? -3.561 -43.906 -25.969 1 98.12 78 PRO A N 1
ATOM 567 C CA . PRO A 1 78 ? -4.934 -44.125 -25.516 1 98.12 78 PRO A CA 1
ATOM 568 C C . PRO A 1 78 ? -5.023 -44.375 -24.016 1 98.12 78 PRO A C 1
ATOM 570 O O . PRO A 1 78 ? -6.117 -44.344 -23.438 1 98.12 78 PRO A O 1
ATOM 573 N N . ASN A 1 79 ? -3.887 -44.594 -23.359 1 98 79 ASN A N 1
ATOM 574 C CA . ASN A 1 79 ? -3.875 -44.844 -21.922 1 98 79 ASN A CA 1
ATOM 575 C C . ASN A 1 79 ? -3.605 -43.562 -21.141 1 98 79 ASN A C 1
ATOM 577 O O . ASN A 1 79 ? -3.277 -43.625 -19.953 1 98 79 ASN A O 1
ATOM 581 N N . VAL A 1 80 ? -3.689 -42.406 -21.797 1 98.69 80 VAL A N 1
ATOM 582 C CA . VAL A 1 80 ? -3.557 -41.125 -21.156 1 98.69 80 VAL A CA 1
ATOM 583 C C . VAL A 1 80 ? -4.867 -40.344 -21.281 1 98.69 80 VAL A C 1
ATOM 585 O O . VAL A 1 80 ? -5.359 -40.125 -22.391 1 98.69 80 VAL A O 1
ATOM 588 N N . ASP A 1 81 ? -5.43 -39.938 -20.172 1 98.38 81 ASP A N 1
ATOM 589 C CA . ASP A 1 81 ? -6.652 -39.156 -20.125 1 98.38 81 ASP A CA 1
ATOM 590 C C . ASP A 1 81 ? -6.336 -37.656 -19.906 1 98.38 81 ASP A C 1
ATOM 592 O O . ASP A 1 81 ? -7.023 -36.781 -20.438 1 98.38 81 ASP A O 1
ATOM 596 N N . LEU A 1 82 ? -5.34 -37.344 -19.109 1 98.69 82 LEU A N 1
ATOM 597 C CA . LEU A 1 82 ? -4.895 -36 -18.719 1 98.69 82 LEU A CA 1
ATOM 598 C C . LEU A 1 82 ? -3.41 -35.812 -19 1 98.69 82 LEU A C 1
ATOM 600 O O . LEU A 1 82 ? -2.584 -36.625 -18.562 1 98.69 82 LEU A O 1
ATOM 604 N N . VAL A 1 83 ? -3.084 -34.844 -19.766 1 98.88 83 VAL A N 1
ATOM 605 C CA . VAL A 1 83 ? -1.688 -34.469 -19.938 1 98.88 83 VAL A CA 1
ATOM 606 C C . VAL A 1 83 ? -1.337 -33.312 -19 1 98.88 83 VAL A C 1
ATOM 608 O O . VAL A 1 83 ? -1.987 -32.281 -19.016 1 98.88 83 VAL A O 1
ATOM 611 N N . ALA A 1 84 ? -0.348 -33.5 -18.141 1 98.69 84 ALA A N 1
ATOM 612 C CA . ALA A 1 84 ? 0.123 -32.469 -17.203 1 98.69 84 ALA A CA 1
ATOM 613 C C . ALA A 1 84 ? 1.446 -31.891 -17.672 1 98.69 84 ALA A C 1
ATOM 615 O O . ALA A 1 84 ? 2.453 -32.594 -17.781 1 98.69 84 ALA A O 1
ATOM 616 N N . VAL A 1 85 ? 1.432 -30.594 -17.875 1 98.12 85 VAL A N 1
ATOM 617 C CA . VAL A 1 85 ? 2.582 -29.891 -18.438 1 98.12 85 VAL A CA 1
ATOM 618 C C . VAL A 1 85 ? 3.277 -29.062 -17.359 1 98.12 85 VAL A C 1
ATOM 620 O O . VAL A 1 85 ? 2.672 -28.172 -16.766 1 98.12 85 VAL A O 1
ATOM 623 N N . SER A 1 86 ? 4.531 -29.328 -17.094 1 95.19 86 SER A N 1
ATOM 624 C CA . SER A 1 86 ? 5.363 -28.594 -16.141 1 95.19 86 SER A CA 1
ATOM 625 C C . SER A 1 86 ? 6.793 -28.453 -16.656 1 95.19 86 SER A C 1
ATOM 627 O O . SER A 1 86 ? 7.668 -29.25 -16.297 1 95.19 86 SER A O 1
ATOM 629 N N . ILE A 1 87 ? 7.039 -27.516 -17.484 1 93.5 87 ILE A N 1
ATOM 630 C CA . ILE A 1 87 ? 8.344 -27.188 -18.062 1 93.5 87 ILE A CA 1
ATOM 631 C C . ILE A 1 87 ? 8.5 -25.672 -18.141 1 93.5 87 ILE A C 1
ATOM 633 O O . ILE A 1 87 ? 7.711 -24.922 -17.562 1 93.5 87 ILE A O 1
ATOM 637 N N . ASN A 1 88 ? 9.555 -25.219 -18.734 1 92 88 ASN A N 1
ATOM 638 C CA . ASN A 1 88 ? 9.75 -23.781 -18.906 1 92 88 ASN A CA 1
ATOM 639 C C . ASN A 1 88 ? 8.617 -23.156 -19.719 1 92 88 ASN A C 1
ATOM 641 O O . ASN A 1 88 ? 8.203 -23.703 -20.734 1 92 88 ASN A O 1
ATOM 645 N N . VAL A 1 89 ? 8.164 -22.062 -19.312 1 94.94 89 VAL A N 1
ATOM 646 C CA . VAL A 1 89 ? 6.965 -21.406 -19.828 1 94.94 89 VAL A CA 1
ATOM 647 C C . VAL A 1 89 ? 7.117 -21.156 -21.328 1 94.94 89 VAL A C 1
ATOM 649 O O . VAL A 1 89 ? 6.137 -21.203 -22.078 1 94.94 89 VAL A O 1
ATOM 652 N N . GLY A 1 90 ? 8.289 -20.938 -21.781 1 94.81 90 GLY A N 1
ATOM 653 C CA . GLY A 1 90 ? 8.516 -20.656 -23.188 1 94.81 90 GLY A CA 1
ATOM 654 C C . GLY A 1 90 ? 8.086 -21.797 -24.094 1 94.81 90 GLY A C 1
ATOM 655 O O . GLY A 1 90 ? 7.91 -21.609 -25.297 1 94.81 90 GLY A O 1
ATOM 656 N N . HIS A 1 91 ? 7.875 -22.984 -23.5 1 95.94 91 HIS A N 1
ATOM 657 C CA . HIS A 1 91 ? 7.539 -24.172 -24.297 1 95.94 91 HIS A CA 1
ATOM 658 C C . HIS A 1 91 ? 6.121 -24.641 -24 1 95.94 91 HIS A C 1
ATOM 660 O O . HIS A 1 91 ? 5.664 -25.641 -24.578 1 95.94 91 HIS A O 1
ATOM 666 N N . HIS A 1 92 ? 5.406 -23.969 -23.141 1 98.25 92 HIS A N 1
ATOM 667 C CA . HIS A 1 92 ? 4.066 -24.406 -22.766 1 98.25 92 HIS A CA 1
ATOM 668 C C . HIS A 1 92 ? 3.166 -24.547 -23.984 1 98.25 92 HIS A C 1
ATOM 670 O O . HIS A 1 92 ? 2.498 -25.578 -24.156 1 98.25 92 HIS A O 1
ATOM 676 N N . TYR A 1 93 ? 3.236 -23.516 -24.812 1 98.56 93 TYR A N 1
ATOM 677 C CA . TYR A 1 93 ? 2.348 -23.469 -25.969 1 98.56 93 TYR A CA 1
ATOM 678 C C . TYR A 1 93 ? 2.574 -24.688 -26.875 1 98.56 93 TYR A C 1
ATOM 680 O O . TYR A 1 93 ? 1.634 -25.422 -27.188 1 98.56 93 TYR A O 1
ATOM 688 N N . VAL A 1 94 ? 3.816 -25 -27.203 1 98.25 94 VAL A N 1
ATOM 689 C CA . VAL A 1 94 ? 4.164 -25.984 -28.219 1 98.25 94 VAL A CA 1
ATOM 690 C C . VAL A 1 94 ? 3.875 -27.391 -27.688 1 98.25 94 VAL A C 1
ATOM 692 O O . VAL A 1 94 ? 3.467 -28.266 -28.453 1 98.25 94 VAL A O 1
ATOM 695 N N . VAL A 1 95 ? 4.004 -27.594 -26.375 1 98.44 95 VAL A N 1
ATOM 696 C CA . VAL A 1 95 ? 3.859 -28.953 -25.859 1 98.44 95 VAL A CA 1
ATOM 697 C C . VAL A 1 95 ? 2.408 -29.203 -25.453 1 98.44 95 VAL A C 1
ATOM 699 O O . VAL A 1 95 ? 1.977 -30.344 -25.328 1 98.44 95 VAL A O 1
ATOM 702 N N . THR A 1 96 ? 1.63 -28.156 -25.188 1 98.81 96 THR A N 1
ATOM 703 C CA . THR A 1 96 ? 0.242 -28.266 -24.75 1 98.81 96 THR A CA 1
ATOM 704 C C . THR A 1 96 ? -0.683 -28.484 -25.938 1 98.81 96 THR A C 1
ATOM 706 O O . THR A 1 96 ? -1.635 -29.266 -25.875 1 98.81 96 THR A O 1
ATOM 709 N N . LYS A 1 97 ? -0.424 -27.859 -27.047 1 98.69 97 LYS A N 1
ATOM 710 C CA . LYS A 1 97 ? -1.309 -27.812 -28.203 1 98.69 97 LYS A CA 1
ATOM 711 C C . LYS A 1 97 ? -1.616 -29.203 -28.734 1 98.69 97 LYS A C 1
ATOM 713 O O . LYS A 1 97 ? -2.777 -29.547 -28.953 1 98.69 97 LYS A O 1
ATOM 718 N N . PRO A 1 98 ? -0.624 -30.141 -28.906 1 98.75 98 PRO A N 1
ATOM 719 C CA . PRO A 1 98 ? -0.928 -31.484 -29.391 1 98.75 98 PRO A CA 1
ATOM 720 C C . PRO A 1 98 ? -1.93 -32.219 -28.5 1 98.75 98 PRO A C 1
ATOM 722 O O . PRO A 1 98 ? -2.773 -32.969 -29.016 1 98.75 98 PRO A O 1
ATOM 725 N N . ALA A 1 99 ? -1.839 -32.062 -27.188 1 98.75 99 ALA A N 1
ATOM 726 C CA . ALA A 1 99 ? -2.766 -32.719 -26.266 1 98.75 99 ALA A CA 1
ATOM 727 C C . ALA A 1 99 ? -4.191 -32.219 -26.484 1 98.75 99 ALA A C 1
ATOM 729 O O . ALA A 1 99 ? -5.137 -33 -26.469 1 98.75 99 ALA A O 1
ATOM 730 N N . LEU A 1 100 ? -4.348 -30.906 -26.672 1 98.75 100 LEU A N 1
ATOM 731 C CA . LEU A 1 100 ? -5.664 -30.328 -26.922 1 98.75 100 LEU A CA 1
ATOM 732 C C . LEU A 1 100 ? -6.238 -30.828 -28.234 1 98.75 100 LEU A C 1
ATOM 734 O O . LEU A 1 100 ? -7.422 -31.172 -28.312 1 98.75 100 LEU A O 1
ATOM 738 N N . LEU A 1 101 ? -5.402 -30.875 -29.25 1 98.31 101 LEU A N 1
ATOM 739 C CA . LEU A 1 101 ? -5.84 -31.344 -30.562 1 98.31 101 LEU A CA 1
ATOM 740 C C . LEU A 1 101 ? -6.254 -32.812 -30.5 1 98.31 101 LEU A C 1
ATOM 742 O O . LEU A 1 101 ? -7.152 -33.219 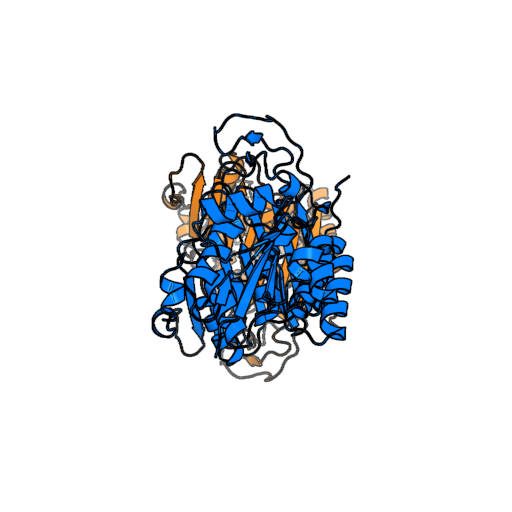-31.234 1 98.31 101 LEU A O 1
ATOM 746 N N . ALA A 1 102 ? -5.645 -33.562 -29.609 1 98.38 102 ALA A N 1
ATOM 747 C CA . ALA A 1 102 ? -5.957 -34.969 -29.438 1 98.38 102 ALA A CA 1
ATOM 748 C C . ALA A 1 102 ? -7.117 -35.156 -28.469 1 98.38 102 ALA A C 1
ATOM 750 O O . ALA A 1 102 ? -7.445 -36.281 -28.078 1 98.38 102 ALA A O 1
ATOM 751 N N . LYS A 1 103 ? -7.688 -34.031 -27.969 1 98.06 103 LYS A N 1
ATOM 752 C CA . LYS A 1 103 ? -8.883 -34 -27.125 1 98.06 103 LYS A CA 1
ATOM 753 C C . LYS A 1 103 ? -8.609 -34.594 -25.75 1 98.06 103 LYS A C 1
ATOM 755 O O . LYS A 1 103 ? -9.469 -35.281 -25.188 1 98.06 103 LYS A O 1
ATOM 760 N N . LYS A 1 104 ? -7.414 -34.438 -25.297 1 98.5 104 LYS A N 1
ATOM 761 C CA . LYS A 1 104 ? -7.074 -34.812 -23.938 1 98.5 104 LYS A CA 1
ATOM 762 C C . LYS A 1 104 ? -7.441 -33.688 -22.953 1 98.5 104 LYS A C 1
ATOM 764 O O . LYS A 1 104 ? -7.484 -32.5 -23.328 1 98.5 104 LYS A O 1
ATOM 769 N N . GLN A 1 105 ? -7.766 -34.062 -21.688 1 98.38 105 GLN A N 1
ATOM 770 C CA . GLN A 1 105 ? -7.695 -33.062 -20.625 1 98.38 105 GLN A CA 1
ATOM 771 C C . GLN A 1 105 ? -6.27 -32.562 -20.438 1 98.38 105 GLN A C 1
ATOM 773 O O . GLN A 1 105 ? -5.309 -33.281 -20.703 1 98.38 105 GLN A O 1
ATOM 778 N N . VAL A 1 106 ? -6.164 -31.312 -20.031 1 98.81 106 VAL A N 1
ATOM 779 C CA . VAL A 1 106 ? -4.812 -30.781 -19.922 1 98.81 106 VAL A CA 1
ATOM 780 C C . VAL A 1 106 ? -4.68 -29.953 -18.641 1 98.81 106 VAL A C 1
ATOM 782 O O . VAL A 1 106 ? -5.559 -29.156 -18.328 1 98.81 106 VAL A O 1
ATOM 785 N N . PHE A 1 107 ? -3.637 -30.188 -17.922 1 98.69 107 PHE A N 1
ATOM 786 C CA . PHE A 1 107 ? -3.104 -29.297 -16.891 1 98.69 107 PHE A CA 1
ATOM 787 C C . PHE A 1 107 ? -1.855 -28.578 -17.391 1 98.69 107 PHE A C 1
ATOM 789 O O . PHE A 1 107 ? -0.955 -29.203 -17.953 1 98.69 107 PHE A O 1
ATOM 796 N N . VAL A 1 108 ? -1.811 -27.297 -17.172 1 98.75 108 VAL A N 1
ATOM 797 C CA . VAL A 1 108 ? -0.592 -26.547 -17.422 1 98.75 108 VAL A CA 1
ATOM 798 C C . VAL A 1 108 ? -0.174 -25.781 -16.156 1 98.75 108 VAL A C 1
ATOM 800 O O . VAL A 1 108 ? -0.979 -25.062 -15.562 1 98.75 108 VAL A O 1
ATOM 803 N N . GLU A 1 109 ? 1.016 -26.062 -15.773 1 97 109 GLU A N 1
ATOM 804 C CA . GLU A 1 109 ? 1.559 -25.203 -14.727 1 97 109 GLU A CA 1
ATOM 805 C C . GLU A 1 109 ? 1.521 -23.734 -15.133 1 97 109 GLU A C 1
ATOM 807 O O . GLU A 1 109 ? 1.839 -23.391 -16.281 1 97 109 GLU A O 1
ATOM 812 N N . TRP A 1 110 ? 1.102 -22.938 -14.227 1 97.38 110 TRP A N 1
ATOM 813 C CA . TRP A 1 110 ? 1.09 -21.516 -14.523 1 97.38 110 TRP A CA 1
ATOM 814 C C . TRP A 1 110 ? 2.492 -21.016 -14.859 1 97.38 110 TRP A C 1
ATOM 816 O O . TRP A 1 110 ? 3.449 -21.297 -14.133 1 97.38 110 TRP A O 1
ATOM 826 N N . PRO A 1 111 ? 2.584 -20.188 -15.93 1 98.31 111 PRO A N 1
ATOM 827 C CA . PRO A 1 111 ? 1.621 -19.531 -16.812 1 98.31 111 PRO A CA 1
ATOM 828 C C . PRO A 1 111 ? 1.137 -20.438 -17.938 1 98.31 111 PRO A C 1
ATOM 830 O O . PRO A 1 111 ? 1.827 -21.391 -18.312 1 98.31 111 PRO A O 1
ATOM 833 N N . LEU A 1 112 ? -0.022 -20.094 -18.531 1 98.81 112 LEU A N 1
ATOM 834 C CA . LEU A 1 112 ? -0.589 -20.938 -19.578 1 98.81 112 LEU A CA 1
ATOM 835 C C . LEU A 1 112 ? 0.281 -20.891 -20.828 1 98.81 112 LEU A C 1
ATOM 837 O O . LEU A 1 112 ? 0.476 -21.922 -21.484 1 98.81 112 LEU A O 1
ATOM 841 N N . GLY A 1 113 ? 0.76 -19.812 -21.141 1 98.44 113 GLY A N 1
ATOM 842 C CA . GLY A 1 113 ? 1.708 -19.531 -22.219 1 98.44 113 GLY A CA 1
ATOM 843 C C . GLY A 1 113 ? 2.652 -18.391 -21.891 1 98.44 113 GLY A C 1
ATOM 844 O O . GLY A 1 113 ? 2.527 -17.75 -20.844 1 98.44 113 GLY A O 1
ATOM 845 N N . ALA A 1 114 ? 3.541 -18.141 -22.797 1 97.62 114 ALA A N 1
ATOM 846 C CA . ALA A 1 114 ? 4.523 -17.094 -22.578 1 97.62 114 ALA A CA 1
ATOM 847 C C . ALA A 1 114 ? 3.893 -15.711 -22.734 1 97.62 114 ALA A C 1
ATOM 849 O O . ALA A 1 114 ? 4.457 -14.711 -22.281 1 97.62 114 ALA A O 1
ATOM 850 N N . ASN A 1 115 ? 2.77 -15.641 -23.438 1 97.75 115 ASN A N 1
ATOM 851 C CA . ASN A 1 115 ? 2.053 -14.383 -23.625 1 97.75 115 ASN A CA 1
ATOM 852 C C . ASN A 1 115 ? 0.557 -14.617 -23.828 1 97.75 115 ASN A C 1
ATOM 854 O O . ASN A 1 115 ? 0.105 -15.766 -23.875 1 97.75 115 ASN A O 1
ATOM 858 N N . THR A 1 116 ? -0.151 -13.547 -23.938 1 98.5 116 THR A N 1
ATOM 859 C CA . THR A 1 116 ? -1.607 -13.609 -23.984 1 98.5 116 THR A CA 1
ATOM 860 C C . THR A 1 116 ? -2.08 -14.234 -25.297 1 98.5 116 THR A C 1
ATOM 862 O O . THR A 1 116 ? -3.082 -14.953 -25.312 1 98.5 116 THR A O 1
ATOM 865 N N . THR A 1 117 ? -1.384 -14.039 -26.359 1 98.62 117 THR A N 1
ATOM 866 C CA . THR A 1 117 ? -1.752 -14.625 -27.641 1 98.62 117 THR A CA 1
ATOM 867 C C . THR A 1 117 ? -1.743 -16.156 -27.578 1 98.62 117 THR A C 1
ATOM 869 O O . THR A 1 117 ? -2.693 -16.797 -28.016 1 98.62 117 THR A O 1
ATOM 872 N N . GLU A 1 118 ? -0.698 -16.719 -27 1 98.81 118 GLU A N 1
ATOM 873 C CA . GLU A 1 118 ? -0.618 -18.156 -26.812 1 98.81 118 GLU A CA 1
ATOM 874 C C . GLU A 1 118 ? -1.74 -18.656 -25.906 1 98.81 118 GLU A C 1
ATOM 876 O O . GLU A 1 118 ? -2.381 -19.672 -26.203 1 98.81 118 GLU A O 1
ATOM 881 N N . ALA A 1 119 ? -1.965 -17.938 -24.828 1 98.88 119 ALA A N 1
ATOM 882 C CA . ALA A 1 119 ? -3.02 -18.312 -23.891 1 98.88 119 ALA A CA 1
ATOM 883 C C . ALA A 1 119 ? -4.387 -18.297 -24.578 1 98.88 119 ALA A C 1
ATOM 885 O O . ALA A 1 119 ? -5.215 -19.172 -24.328 1 98.88 119 ALA A O 1
ATOM 886 N N . GLU A 1 120 ? -4.629 -17.297 -25.375 1 98.88 120 GLU A N 1
ATOM 887 C CA . GLU A 1 120 ? -5.898 -17.172 -26.094 1 98.88 120 GLU A CA 1
ATOM 888 C C . GLU A 1 120 ? -6.129 -18.375 -27.016 1 98.88 120 GLU A C 1
ATOM 890 O O . GLU A 1 120 ? -7.215 -18.953 -27.031 1 98.88 120 GLU A O 1
ATOM 895 N N . GLU A 1 121 ? -5.129 -18.719 -27.766 1 98.81 121 GLU A N 1
ATOM 896 C CA . GLU A 1 121 ? -5.273 -19.828 -28.703 1 98.81 121 GLU A CA 1
ATOM 897 C C . GLU A 1 121 ? -5.523 -21.141 -27.969 1 98.81 121 GLU A C 1
ATOM 899 O O . GLU A 1 121 ? -6.414 -21.906 -28.344 1 98.81 121 GLU A O 1
ATOM 904 N N . LEU A 1 122 ? -4.719 -21.406 -26.922 1 98.88 122 LEU A N 1
ATOM 905 C CA . LEU A 1 122 ? -4.887 -22.641 -26.172 1 98.88 122 LEU A CA 1
ATOM 906 C C . LEU A 1 122 ? -6.27 -22.703 -25.531 1 98.88 122 LEU A C 1
ATOM 908 O O . LEU A 1 122 ? -6.906 -23.766 -25.516 1 98.88 122 LEU A O 1
ATOM 912 N N . THR A 1 123 ? -6.73 -21.578 -24.984 1 98.88 123 THR A N 1
ATOM 913 C CA . THR A 1 123 ? -8.055 -21.516 -24.359 1 98.88 123 THR A CA 1
ATOM 914 C C . THR A 1 123 ? -9.141 -21.797 -25.391 1 98.88 123 THR A C 1
ATOM 916 O O . THR A 1 123 ? -10.086 -22.547 -25.125 1 98.88 123 THR A O 1
ATOM 919 N N . GLN A 1 124 ? -9.008 -21.219 -26.562 1 98.75 124 GLN A N 1
ATOM 920 C CA . GLN A 1 124 ? -9.992 -21.422 -27.625 1 98.75 124 GLN A CA 1
ATOM 921 C C . GLN A 1 124 ? -10.039 -22.875 -28.062 1 98.75 124 GLN A C 1
ATOM 923 O O . GLN A 1 124 ? -11.117 -23.438 -28.266 1 98.75 124 GLN A O 1
ATOM 928 N N . LEU A 1 125 ? -8.883 -23.5 -28.234 1 98.62 125 LEU A N 1
ATOM 929 C CA . LEU A 1 125 ? -8.82 -24.906 -28.609 1 98.62 125 LEU A CA 1
ATOM 930 C C . LEU A 1 125 ? -9.547 -25.766 -27.594 1 98.62 125 LEU A C 1
ATOM 932 O O . LEU A 1 125 ? -10.297 -26.672 -27.969 1 98.62 125 LEU A O 1
ATOM 936 N N . ALA A 1 126 ? -9.312 -25.5 -26.328 1 98.69 126 ALA A N 1
ATOM 937 C CA . ALA A 1 126 ? -9.969 -26.266 -25.25 1 98.69 126 ALA A CA 1
ATOM 938 C C . ALA A 1 126 ? -11.484 -26.062 -25.297 1 98.69 126 ALA A C 1
ATOM 940 O O . ALA A 1 126 ? -12.242 -27.031 -25.156 1 98.69 126 ALA A O 1
ATOM 941 N N . LYS A 1 127 ? -11.867 -24.812 -25.484 1 98.06 127 LYS A N 1
ATOM 942 C CA . LYS A 1 127 ? -13.289 -24.484 -25.531 1 98.06 127 LYS A CA 1
ATOM 943 C C . LYS A 1 127 ? -13.961 -25.172 -26.719 1 98.06 127 LYS A C 1
ATOM 945 O O . LYS A 1 127 ? -15.031 -25.766 -26.562 1 98.06 127 LYS A O 1
ATOM 950 N N . ASP A 1 128 ? -13.344 -25.141 -27.859 1 97.62 128 ASP A N 1
ATOM 951 C CA . ASP A 1 128 ? -13.898 -25.734 -29.078 1 97.62 128 ASP A CA 1
ATOM 952 C C . ASP A 1 128 ? -14.102 -27.234 -28.922 1 97.62 128 ASP A C 1
ATOM 954 O O . ASP A 1 128 ? -15.047 -27.797 -29.469 1 97.62 128 ASP A O 1
ATOM 958 N N . ALA A 1 129 ? -13.289 -27.844 -28.188 1 96.81 129 ALA A N 1
ATOM 959 C CA . ALA A 1 129 ? -13.344 -29.297 -28.016 1 96.81 129 ALA A CA 1
ATOM 960 C C . ALA A 1 129 ? -14.102 -29.656 -26.734 1 96.81 129 ALA A C 1
ATOM 962 O O . ALA A 1 129 ? -14.219 -30.844 -26.406 1 96.81 129 ALA A O 1
ATOM 963 N N . ASN A 1 130 ? -14.57 -28.688 -25.984 1 96.94 130 ASN A N 1
ATOM 964 C CA . ASN A 1 130 ? -15.281 -28.891 -24.719 1 96.94 130 ASN A CA 1
ATOM 965 C C . ASN A 1 130 ? -14.477 -29.75 -23.75 1 96.94 130 ASN A C 1
ATOM 967 O O . ASN A 1 130 ? -14.984 -30.719 -23.203 1 96.94 130 ASN A O 1
ATOM 971 N N . LEU A 1 131 ? -13.258 -29.422 -23.609 1 97.5 131 LEU A N 1
ATOM 972 C CA . LEU A 1 131 ? -12.336 -30.188 -22.766 1 97.5 131 LEU A CA 1
ATOM 973 C C . LEU A 1 131 ? -12.281 -29.609 -21.359 1 97.5 131 LEU A C 1
ATOM 975 O O . LEU A 1 131 ? -12.367 -28.391 -21.172 1 97.5 131 LEU A O 1
ATOM 979 N N . LYS A 1 132 ? -12.07 -30.484 -20.406 1 96.88 132 LYS A N 1
ATOM 980 C CA . LYS A 1 132 ? -11.727 -30.062 -19.047 1 96.88 132 LYS A CA 1
ATOM 981 C C . LYS A 1 132 ? -10.258 -29.656 -18.953 1 96.88 132 LYS A C 1
ATOM 983 O O . LYS A 1 132 ? -9.383 -30.406 -19.391 1 96.88 132 LYS A O 1
ATOM 988 N N . THR A 1 133 ? -10.008 -28.484 -18.484 1 98.38 133 THR A N 1
ATOM 989 C CA . THR A 1 133 ? -8.641 -28 -18.312 1 98.38 133 THR A CA 1
ATOM 990 C C . THR A 1 133 ? -8.406 -27.531 -16.875 1 98.38 133 THR A C 1
ATOM 992 O O . THR A 1 133 ? -9.367 -27.297 -16.141 1 98.38 133 THR A O 1
ATOM 995 N N . VAL A 1 134 ? -7.156 -27.516 -16.5 1 98.31 134 VAL A N 1
ATOM 996 C CA . VAL A 1 134 ? -6.75 -27 -15.195 1 98.31 134 VAL A CA 1
ATOM 997 C C . VAL A 1 134 ? -5.477 -26.172 -15.336 1 98.31 134 VAL A C 1
ATOM 999 O O . VAL A 1 134 ? -4.57 -26.531 -16.094 1 98.31 134 VAL A O 1
ATOM 1002 N N . ILE A 1 135 ? -5.449 -25.016 -14.711 1 98.75 135 ILE A N 1
ATOM 1003 C CA . ILE A 1 135 ? -4.27 -24.156 -14.695 1 98.75 135 ILE A CA 1
ATOM 1004 C C . ILE A 1 135 ? -3.643 -24.188 -13.305 1 98.75 135 ILE A C 1
ATOM 1006 O O . ILE A 1 135 ? -4.352 -24.219 -12.297 1 98.75 135 ILE A O 1
ATOM 1010 N N . GLY A 1 136 ? -2.326 -24.109 -13.281 1 97.88 136 GLY A N 1
ATOM 1011 C CA . GLY A 1 136 ? -1.563 -24.25 -12.055 1 97.88 136 GLY A CA 1
ATOM 1012 C C . GLY A 1 136 ? -1.56 -22.984 -11.203 1 97.88 136 GLY A C 1
ATOM 1013 O O . GLY A 1 136 ? -0.505 -22.562 -10.734 1 97.88 136 GLY A O 1
ATOM 1014 N N . THR A 1 137 ? -2.635 -22.297 -11.016 1 97.69 137 THR A N 1
ATOM 1015 C CA . THR A 1 137 ? -2.791 -21.25 -10 1 97.69 137 THR A CA 1
ATOM 1016 C C . THR A 1 137 ? -3.229 -21.859 -8.672 1 97.69 137 THR A C 1
ATOM 1018 O O . THR A 1 137 ? -4.285 -21.5 -8.141 1 97.69 137 THR A O 1
ATOM 1021 N N . GLN A 1 138 ? -2.344 -22.656 -8.117 1 95.69 138 GLN A N 1
ATOM 1022 C CA . GLN A 1 138 ? -2.658 -23.578 -7.023 1 95.69 138 GLN A CA 1
ATOM 1023 C C . GLN A 1 138 ? -2.922 -22.812 -5.727 1 95.69 138 GLN A C 1
ATOM 1025 O O . GLN A 1 138 ? -3.453 -23.375 -4.77 1 95.69 138 GLN A O 1
ATOM 1030 N N . PHE A 1 139 ? -2.586 -21.531 -5.664 1 95 139 PHE A N 1
ATOM 1031 C CA . PHE A 1 139 ? -2.951 -20.703 -4.512 1 95 139 PHE A CA 1
ATOM 1032 C C . PHE A 1 139 ? -4.461 -20.719 -4.301 1 95 139 PHE A C 1
ATOM 1034 O O . PHE A 1 139 ? -4.934 -20.688 -3.164 1 95 139 PHE A O 1
ATOM 1041 N N . LEU A 1 140 ? -5.191 -20.828 -5.355 1 96.75 140 LEU A N 1
ATOM 1042 C CA . LEU A 1 140 ? -6.648 -20.75 -5.309 1 96.75 140 LEU A CA 1
ATOM 1043 C C . LEU A 1 140 ? -7.23 -21.969 -4.602 1 96.75 140 LEU A C 1
ATOM 1045 O O . LEU A 1 140 ? -8.398 -21.969 -4.215 1 96.75 140 LEU A O 1
ATOM 1049 N N . SER A 1 141 ? -6.383 -23 -4.43 1 94.75 141 SER A N 1
ATOM 1050 C CA . SER A 1 141 ? -6.859 -24.234 -3.801 1 94.75 141 SER A CA 1
ATOM 1051 C C . SER A 1 141 ? -6.414 -24.328 -2.346 1 94.75 141 SER A C 1
ATOM 1053 O O . SER A 1 141 ? -6.672 -25.312 -1.669 1 94.75 141 SER A O 1
ATOM 1055 N N . ASP A 1 142 ? -5.668 -23.297 -1.86 1 94.44 142 ASP A N 1
ATOM 1056 C CA . ASP A 1 142 ? -5.246 -23.234 -0.465 1 94.44 142 ASP A CA 1
ATOM 1057 C C . ASP A 1 142 ? -6.453 -23.188 0.472 1 94.44 142 ASP A C 1
ATOM 1059 O O . ASP A 1 142 ? -7.34 -22.344 0.302 1 94.44 142 ASP A O 1
ATOM 1063 N N . PRO A 1 143 ? -6.473 -24.078 1.46 1 93.81 143 PRO A N 1
ATOM 1064 C CA . PRO A 1 143 ? -7.664 -24.141 2.309 1 93.81 143 PRO A CA 1
ATOM 1065 C C . PRO A 1 143 ? -7.906 -22.859 3.09 1 93.81 143 PRO A C 1
ATOM 1067 O O . PRO A 1 143 ? -9.062 -22.469 3.309 1 93.81 143 PRO A O 1
ATOM 1070 N N . ALA A 1 144 ? -6.855 -22.234 3.59 1 94.88 144 ALA A N 1
ATOM 1071 C CA . ALA A 1 144 ? -7.02 -20.953 4.281 1 94.88 144 ALA A CA 1
ATOM 1072 C C . ALA A 1 144 ? -7.57 -19.891 3.336 1 94.88 144 ALA A C 1
ATOM 1074 O O . ALA A 1 144 ? -8.438 -19.094 3.717 1 94.88 144 ALA A O 1
ATOM 1075 N N . PHE A 1 145 ? -7.105 -19.875 2.139 1 95.62 145 PHE A N 1
ATOM 1076 C CA . PHE A 1 145 ? -7.574 -18.938 1.12 1 95.62 145 PHE A CA 1
ATOM 1077 C C . PHE A 1 145 ? -9.039 -19.188 0.795 1 95.62 145 PHE A C 1
ATOM 1079 O O . PHE A 1 145 ? -9.812 -18.25 0.644 1 95.62 145 PHE A O 1
ATOM 1086 N N . ALA A 1 146 ? -9.359 -20.453 0.65 1 95.12 146 ALA A N 1
ATOM 1087 C CA . ALA A 1 146 ? -10.758 -20.797 0.416 1 95.12 146 ALA A CA 1
ATOM 1088 C C . ALA A 1 146 ? -11.648 -20.25 1.532 1 95.12 146 ALA A C 1
ATOM 1090 O O . ALA A 1 146 ? -12.75 -19.75 1.272 1 95.12 146 ALA A O 1
ATOM 1091 N N . LYS A 1 147 ? -11.188 -20.359 2.727 1 96.75 147 LYS A N 1
ATOM 1092 C CA . LYS A 1 147 ? -11.922 -19.828 3.863 1 96.75 147 LYS A CA 1
ATOM 1093 C C . LYS A 1 147 ? -12.055 -18.312 3.764 1 96.75 147 LYS A C 1
ATOM 1095 O O . LYS A 1 147 ? -13.117 -17.75 4.059 1 96.75 147 LYS A O 1
ATOM 1100 N N . LEU A 1 148 ? -11 -17.641 3.389 1 97.75 148 LEU A N 1
ATOM 1101 C CA . LEU A 1 148 ? -11.047 -16.203 3.168 1 97.75 148 LEU A CA 1
ATOM 1102 C C . LEU A 1 148 ? -12.156 -15.828 2.189 1 97.75 148 LEU A C 1
ATOM 1104 O O . LEU A 1 148 ? -12.953 -14.93 2.459 1 97.75 148 LEU A O 1
ATOM 1108 N N . LYS A 1 149 ? -12.195 -16.5 1.09 1 97.94 149 LYS A N 1
ATOM 1109 C CA . LYS A 1 149 ? -13.219 -16.219 0.085 1 97.94 149 LYS A CA 1
ATOM 1110 C C . LYS A 1 149 ? -14.617 -16.453 0.646 1 97.94 149 LYS A C 1
ATOM 1112 O O . LYS A 1 149 ? -15.531 -15.656 0.39 1 97.94 149 LYS A O 1
ATOM 1117 N N . GLU A 1 150 ? -14.734 -17.547 1.337 1 97.56 150 GLU A N 1
ATOM 1118 C CA . GLU A 1 150 ? -16.031 -17.844 1.96 1 97.56 150 GLU A CA 1
ATOM 1119 C C . GLU A 1 150 ? -16.484 -16.688 2.838 1 97.56 150 GLU A C 1
ATOM 1121 O O . GLU A 1 150 ? -17.656 -16.266 2.771 1 97.56 150 GLU A O 1
ATOM 1126 N N . ILE A 1 151 ? -15.609 -16.172 3.617 1 97.69 151 ILE A N 1
ATOM 1127 C CA . ILE A 1 151 ? -15.922 -15.078 4.535 1 97.69 151 ILE A CA 1
ATOM 1128 C C . ILE A 1 151 ? -16.312 -13.828 3.746 1 97.69 151 ILE A C 1
ATOM 1130 O O . ILE A 1 151 ? -17.328 -13.195 4.031 1 97.69 151 ILE A O 1
ATOM 1134 N N . VAL A 1 152 ? -15.578 -13.477 2.721 1 98.5 152 VAL A N 1
ATOM 1135 C CA . VAL A 1 152 ? -15.859 -12.289 1.91 1 98.5 152 VAL A CA 1
ATOM 1136 C C . VAL A 1 152 ? -17.188 -12.461 1.186 1 98.5 152 VAL A C 1
ATOM 1138 O O . VAL A 1 152 ? -18.016 -11.539 1.164 1 98.5 152 VAL A O 1
ATOM 1141 N N . ASP A 1 153 ? -17.469 -13.648 0.705 1 98.19 153 ASP A N 1
ATOM 1142 C CA . ASP A 1 153 ? -18.688 -13.938 -0.043 1 98.19 153 ASP A CA 1
ATOM 1143 C C . ASP A 1 153 ? -19.922 -13.883 0.867 1 98.19 153 ASP A C 1
ATOM 1145 O O . ASP A 1 153 ? -21.031 -13.664 0.398 1 98.19 153 ASP A O 1
ATOM 1149 N N . SER A 1 154 ? -19.703 -14.18 2.113 1 97.69 154 SER A N 1
ATOM 1150 C CA . SER A 1 154 ? -20.828 -14.219 3.051 1 97.69 154 SER A CA 1
ATOM 1151 C C . SER A 1 154 ? -21.469 -12.844 3.203 1 97.69 154 SER A C 1
ATOM 1153 O O . SER A 1 154 ? -22.578 -12.719 3.711 1 97.69 154 SER A O 1
ATOM 1155 N N . GLY A 1 155 ? -20.703 -11.82 2.906 1 97.19 155 GLY A N 1
ATOM 1156 C CA . GLY A 1 155 ? -21.219 -10.469 3.025 1 97.19 155 GLY A CA 1
ATOM 1157 C C . GLY A 1 155 ? -20.984 -9.852 4.395 1 97.19 155 GLY A C 1
ATOM 1158 O O . GLY A 1 155 ? -21.406 -8.727 4.656 1 97.19 155 GLY A O 1
ATOM 1159 N N . VAL A 1 156 ? -20.234 -10.531 5.234 1 96.88 156 VAL A N 1
ATOM 1160 C CA . VAL A 1 156 ? -20.062 -10.109 6.621 1 96.88 156 VAL A CA 1
ATOM 1161 C C . VAL A 1 156 ? -19.281 -8.797 6.668 1 96.88 156 VAL A C 1
ATOM 1163 O O . VAL A 1 156 ? -19.391 -8.039 7.629 1 96.88 156 VAL A O 1
ATOM 1166 N N . LEU A 1 157 ? -18.578 -8.461 5.621 1 97.44 157 LEU A N 1
ATOM 1167 C CA . LEU A 1 157 ? -17.766 -7.242 5.582 1 97.44 157 LEU A CA 1
ATOM 1168 C C . LEU A 1 157 ? -18.578 -6.074 5.027 1 97.44 157 LEU A C 1
ATOM 1170 O O . LEU A 1 157 ? -18.094 -4.938 5 1 97.44 157 LEU A O 1
ATOM 1174 N N . GLY A 1 158 ? -19.797 -6.305 4.559 1 97.25 158 GLY A N 1
ATOM 1175 C CA . GLY A 1 158 ? -20.547 -5.277 3.854 1 97.25 158 GLY A CA 1
ATOM 1176 C C . GLY A 1 158 ? -20.016 -5 2.461 1 97.25 158 GLY A C 1
ATOM 1177 O O . GLY A 1 158 ? -19.484 -5.898 1.806 1 97.25 158 GLY A O 1
ATOM 1178 N N . LYS A 1 159 ? -20.266 -3.787 1.983 1 97.5 159 LYS A N 1
ATOM 1179 C CA . LYS A 1 159 ? -19.703 -3.381 0.703 1 97.5 159 LYS A CA 1
ATOM 1180 C C . LYS A 1 159 ? -18.188 -3.221 0.802 1 97.5 159 LYS A C 1
ATOM 1182 O O . LYS A 1 159 ? -17.688 -2.494 1.665 1 97.5 159 LYS A O 1
ATOM 1187 N N . ILE A 1 160 ? -17.469 -3.887 -0.085 1 98.62 160 ILE A N 1
ATOM 1188 C CA . ILE A 1 160 ? -16.016 -3.76 -0.081 1 98.62 160 ILE A CA 1
ATOM 1189 C C . ILE A 1 160 ? -15.625 -2.367 -0.564 1 98.62 160 ILE A C 1
ATOM 1191 O O . ILE A 1 160 ? -16.062 -1.923 -1.627 1 98.62 160 ILE A O 1
ATOM 1195 N N . THR A 1 161 ? -14.781 -1.659 0.237 1 98.56 161 THR A N 1
ATOM 1196 C CA . THR A 1 161 ? -14.438 -0.277 -0.076 1 98.56 161 THR A CA 1
ATOM 1197 C C . THR A 1 161 ? -13.008 -0.18 -0.601 1 98.56 161 THR A C 1
ATOM 1199 O O . THR A 1 161 ? -12.688 0.703 -1.401 1 98.56 161 THR A O 1
ATOM 1202 N N . SER A 1 162 ? -12.156 -1.053 -0.124 1 98.75 162 SER A N 1
ATOM 1203 C CA . SER A 1 162 ? -10.766 -1.024 -0.557 1 98.75 162 SER A CA 1
ATOM 1204 C C . SER A 1 162 ? -10.055 -2.33 -0.217 1 98.75 162 SER A C 1
ATOM 1206 O O . SER A 1 162 ? -10.562 -3.133 0.566 1 98.75 162 SER A O 1
ATOM 1208 N N . THR A 1 163 ? -8.961 -2.574 -0.842 1 98.81 163 THR A N 1
ATOM 1209 C CA . THR A 1 163 ? -8.078 -3.693 -0.531 1 98.81 163 THR A CA 1
ATOM 1210 C C . THR A 1 163 ? -6.613 -3.309 -0.755 1 98.81 163 THR A C 1
ATOM 1212 O O . THR A 1 163 ? -6.301 -2.547 -1.672 1 98.81 163 THR A O 1
ATOM 1215 N N . GLU A 1 164 ? -5.727 -3.775 0.138 1 98.44 164 GLU A N 1
ATOM 1216 C CA . GLU A 1 164 ? -4.289 -3.533 0.08 1 98.44 164 GLU A CA 1
ATOM 1217 C C . GLU A 1 164 ? -3.502 -4.82 0.307 1 98.44 164 GLU A C 1
ATOM 1219 O O . GLU A 1 164 ? -3.797 -5.578 1.232 1 98.44 164 GLU A O 1
ATOM 1224 N N . ALA A 1 165 ? -2.531 -5.016 -0.54 1 98.19 165 ALA A N 1
ATOM 1225 C CA . ALA A 1 165 ? -1.67 -6.18 -0.36 1 98.19 165 ALA A CA 1
ATOM 1226 C C . ALA A 1 165 ? -0.197 -5.797 -0.472 1 98.19 165 ALA A C 1
ATOM 1228 O O . ALA A 1 165 ? 0.175 -4.977 -1.316 1 98.19 165 ALA A O 1
ATOM 1229 N N . HIS A 1 166 ? 0.564 -6.375 0.401 1 96.69 166 HIS A N 1
ATOM 1230 C CA . HIS A 1 166 ? 2.02 -6.289 0.392 1 96.69 166 HIS A CA 1
ATOM 1231 C C . HIS A 1 166 ? 2.65 -7.668 0.239 1 96.69 166 HIS A C 1
ATOM 1233 O O . HIS A 1 166 ? 2.355 -8.578 1.016 1 96.69 166 HIS A O 1
ATOM 1239 N N . ILE A 1 167 ? 3.455 -7.742 -0.738 1 96.81 167 ILE A N 1
ATOM 1240 C CA . ILE A 1 167 ? 4.125 -9.008 -1.032 1 96.81 167 ILE A CA 1
ATOM 1241 C C . ILE A 1 167 ? 5.637 -8.797 -1.056 1 96.81 167 ILE A C 1
ATOM 1243 O O . ILE A 1 167 ? 6.148 -8.023 -1.87 1 96.81 167 ILE A O 1
ATOM 1247 N N . ALA A 1 168 ? 6.328 -9.453 -0.146 1 94.88 168 ALA A N 1
ATOM 1248 C CA . ALA A 1 168 ? 7.789 -9.43 -0.08 1 94.88 168 ALA A CA 1
ATOM 1249 C C . ALA A 1 168 ? 8.359 -10.844 -0.004 1 94.88 168 ALA A C 1
ATOM 1251 O O . ALA A 1 168 ? 8.742 -11.305 1.07 1 94.88 168 ALA A O 1
ATOM 1252 N N . PRO A 1 169 ? 8.453 -11.445 -1.147 1 91.19 169 PRO A N 1
ATOM 1253 C CA . PRO A 1 169 ? 8.961 -12.82 -1.117 1 91.19 169 PRO A CA 1
ATOM 1254 C C . PRO A 1 169 ? 10.438 -12.891 -0.723 1 91.19 169 PRO A C 1
ATOM 1256 O O . PRO A 1 169 ? 11.156 -11.898 -0.817 1 91.19 169 PRO A O 1
ATOM 1259 N N . ASN A 1 170 ? 10.758 -14.023 -0.218 1 86.25 170 ASN A N 1
ATOM 1260 C CA . ASN A 1 170 ? 12.164 -14.266 0.1 1 86.25 170 ASN A CA 1
ATOM 1261 C C . ASN A 1 170 ? 12.758 -15.359 -0.791 1 86.25 170 ASN A C 1
ATOM 1263 O O . ASN A 1 170 ? 12.617 -16.547 -0.503 1 86.25 170 ASN A O 1
ATOM 1267 N N . TYR A 1 171 ? 13.438 -14.945 -1.789 1 83.31 171 TYR A N 1
ATOM 1268 C CA . TYR A 1 171 ? 14.133 -15.852 -2.697 1 83.31 171 TYR A CA 1
ATOM 1269 C C . TYR A 1 171 ? 15.641 -15.805 -2.457 1 83.31 171 TYR A C 1
ATOM 1271 O O . TYR A 1 171 ? 16.422 -16.125 -3.35 1 83.31 171 TYR A O 1
ATOM 1279 N N . GLY A 1 172 ? 15.992 -15.297 -1.302 1 85.69 172 GLY A N 1
ATOM 1280 C CA . GLY A 1 172 ? 17.406 -15.016 -1.079 1 85.69 172 GLY A CA 1
ATOM 1281 C C . GLY A 1 172 ? 17.797 -13.594 -1.422 1 85.69 172 GLY A C 1
ATOM 1282 O O . GLY A 1 172 ? 16.922 -12.742 -1.635 1 85.69 172 GLY A O 1
ATOM 1283 N N . PRO A 1 173 ? 19.109 -13.383 -1.462 1 90.62 173 PRO A N 1
ATOM 1284 C CA . PRO A 1 173 ? 19.547 -12.031 -1.814 1 90.62 173 PRO A CA 1
ATOM 1285 C C . PRO A 1 173 ? 19.047 -11.586 -3.188 1 90.62 173 PRO A C 1
ATOM 1287 O O . PRO A 1 173 ? 19.156 -12.336 -4.16 1 90.62 173 PRO A O 1
ATOM 1290 N N . PRO A 1 174 ? 18.578 -10.336 -3.244 1 93.94 174 PRO A N 1
ATOM 1291 C CA . PRO A 1 174 ? 17.953 -9.898 -4.492 1 93.94 174 PRO A CA 1
ATOM 1292 C C . PRO A 1 174 ? 18.953 -9.789 -5.648 1 93.94 174 PRO A C 1
ATOM 1294 O O . PRO A 1 174 ? 18.547 -9.758 -6.812 1 93.94 174 PRO A O 1
ATOM 1297 N N . ASP A 1 175 ? 20.266 -9.789 -5.375 1 95.25 175 ASP A N 1
ATOM 1298 C CA . ASP A 1 175 ? 21.281 -9.602 -6.41 1 95.25 175 ASP A CA 1
ATOM 1299 C C . ASP A 1 175 ? 22 -10.914 -6.719 1 95.25 175 ASP A C 1
ATOM 1301 O O . ASP A 1 175 ? 23.094 -10.906 -7.273 1 95.25 175 ASP A O 1
ATOM 1305 N N . VAL A 1 176 ? 21.391 -12 -6.34 1 94.5 176 VAL A N 1
ATOM 1306 C CA . VAL A 1 176 ? 21.922 -13.328 -6.648 1 94.5 176 VAL A CA 1
ATOM 1307 C C . VAL A 1 176 ? 20.812 -14.18 -7.273 1 94.5 176 VAL A C 1
ATOM 1309 O O . VAL A 1 176 ? 19.656 -14.094 -6.871 1 94.5 176 VAL A O 1
ATOM 1312 N N . TRP A 1 177 ? 21.234 -14.984 -8.25 1 93.75 177 TRP A N 1
ATOM 1313 C CA . TRP A 1 177 ? 20.266 -15.867 -8.906 1 93.75 177 TRP A CA 1
ATOM 1314 C C . TRP A 1 177 ? 20.938 -17.125 -9.438 1 93.75 177 TRP A C 1
ATOM 1316 O O . TRP A 1 177 ? 22.172 -17.156 -9.562 1 93.75 177 TRP A O 1
ATOM 1326 N N . GLY A 1 178 ? 20.172 -18.125 -9.586 1 91.38 178 GLY A N 1
ATOM 1327 C CA . GLY A 1 178 ? 20.703 -19.359 -10.141 1 91.38 178 GLY A CA 1
ATOM 1328 C C . GLY A 1 178 ? 20.984 -19.266 -11.633 1 91.38 178 GLY A C 1
ATOM 1329 O O . GLY A 1 178 ? 20.141 -18.781 -12.398 1 91.38 178 GLY A O 1
ATOM 1330 N N . ALA A 1 179 ? 22.062 -19.812 -12.047 1 91.62 179 ALA A N 1
ATOM 1331 C CA . ALA A 1 179 ? 22.516 -19.719 -13.43 1 91.62 179 ALA A CA 1
ATOM 1332 C C . ALA A 1 179 ? 21.594 -20.516 -14.359 1 91.62 179 ALA A C 1
ATOM 1334 O O . ALA A 1 179 ? 21.5 -20.219 -15.555 1 91.62 179 ALA A O 1
ATOM 1335 N N . ASP A 1 180 ? 20.891 -21.422 -13.836 1 86.31 180 ASP A N 1
ATOM 1336 C CA . ASP A 1 180 ? 20.031 -22.297 -14.641 1 86.31 180 ASP A CA 1
ATOM 1337 C C . ASP A 1 180 ? 18.641 -21.672 -14.836 1 86.31 180 ASP A C 1
ATOM 1339 O O . ASP A 1 180 ? 17.812 -22.234 -15.547 1 86.31 180 ASP A O 1
ATOM 1343 N N . ALA A 1 181 ? 18.391 -20.516 -14.312 1 89.69 181 ALA A N 1
ATOM 1344 C CA . ALA A 1 181 ? 17.062 -19.922 -14.367 1 89.69 181 ALA A CA 1
ATOM 1345 C C . ALA A 1 181 ? 17.141 -18.469 -14.844 1 89.69 181 ALA A C 1
ATOM 1347 O O . ALA A 1 181 ? 16.406 -17.609 -14.359 1 89.69 181 ALA A O 1
ATOM 1348 N N . THR A 1 182 ? 18 -18.188 -15.766 1 92.38 182 THR A N 1
ATOM 1349 C CA . THR A 1 182 ? 18.203 -16.828 -16.219 1 92.38 182 THR A CA 1
ATOM 1350 C C . THR A 1 182 ? 16.969 -16.297 -16.938 1 92.38 182 THR A C 1
ATOM 1352 O O . THR A 1 182 ? 16.812 -15.094 -17.109 1 92.38 182 THR A O 1
ATOM 1355 N N . TYR A 1 183 ? 16.078 -17.234 -17.406 1 91 183 TYR A N 1
ATOM 1356 C CA . TYR A 1 183 ? 14.844 -16.797 -18.031 1 91 183 TYR A CA 1
ATOM 1357 C C . TYR A 1 183 ? 14.008 -15.953 -17.094 1 91 183 TYR A C 1
ATOM 1359 O O . TYR A 1 183 ? 13.227 -15.109 -17.531 1 91 183 TYR A O 1
ATOM 1367 N N . TYR A 1 184 ? 14.203 -16.078 -15.781 1 93 184 TYR A N 1
ATOM 1368 C CA . TYR A 1 184 ? 13.469 -15.352 -14.758 1 93 184 TYR A CA 1
ATOM 1369 C C . TYR A 1 184 ? 13.844 -13.875 -14.758 1 93 184 TYR A C 1
ATOM 1371 O O . TYR A 1 184 ? 13.141 -13.047 -14.172 1 93 184 TYR A O 1
ATOM 1379 N N . LEU A 1 185 ? 14.945 -13.594 -15.445 1 95.44 185 LEU A N 1
ATOM 1380 C CA . LEU A 1 185 ? 15.516 -12.25 -15.352 1 95.44 185 LEU A CA 1
ATOM 1381 C C . LEU A 1 185 ? 15.164 -11.422 -16.578 1 95.44 185 LEU A C 1
ATOM 1383 O O . LEU A 1 185 ? 15.664 -10.305 -16.734 1 95.44 185 LEU A O 1
ATOM 1387 N N . ASP A 1 186 ? 14.281 -11.914 -17.422 1 96.31 186 ASP A N 1
ATOM 1388 C CA . ASP A 1 186 ? 13.844 -11.219 -18.625 1 96.31 186 ASP A CA 1
ATOM 1389 C C . ASP A 1 186 ? 12.32 -11.203 -18.734 1 96.31 186 ASP A C 1
ATOM 1391 O O . ASP A 1 186 ? 11.688 -12.25 -18.812 1 96.31 186 ASP A O 1
ATOM 1395 N N . LEU A 1 187 ? 11.781 -9.992 -18.797 1 96.88 187 LEU A N 1
ATOM 1396 C CA . LEU A 1 187 ? 10.336 -9.797 -18.797 1 96.88 187 LEU A CA 1
ATOM 1397 C C . LEU A 1 187 ? 9.703 -10.461 -20.016 1 96.88 187 LEU A C 1
ATOM 1399 O O . LEU A 1 187 ? 8.586 -10.977 -19.938 1 96.88 187 LEU A O 1
ATOM 1403 N N . LYS A 1 188 ? 10.391 -10.578 -21.109 1 95.19 188 LYS A N 1
ATOM 1404 C CA . LYS A 1 188 ? 9.844 -11.031 -22.391 1 95.19 188 LYS A CA 1
ATOM 1405 C C . LYS A 1 188 ? 9.625 -12.547 -22.391 1 95.19 188 LYS A C 1
ATOM 1407 O O . LYS A 1 188 ? 8.922 -13.078 -23.25 1 95.19 188 LYS A O 1
ATOM 1412 N N . THR A 1 189 ? 10.211 -13.227 -21.391 1 95.25 189 THR A N 1
ATOM 1413 C CA . THR A 1 189 ? 10.133 -14.68 -21.359 1 95.25 189 THR A CA 1
ATOM 1414 C C . THR A 1 189 ? 8.75 -15.141 -20.891 1 95.25 189 THR A C 1
ATOM 1416 O O . THR A 1 189 ? 8.383 -16.297 -21.078 1 95.25 189 THR A O 1
ATOM 1419 N N . GLY A 1 190 ? 8.055 -14.266 -20.172 1 96 190 GLY A N 1
ATOM 1420 C CA . GLY A 1 190 ? 6.77 -14.648 -19.609 1 96 190 GLY A CA 1
ATOM 1421 C C . GLY A 1 190 ? 6.902 -15.531 -18.375 1 96 190 GLY A C 1
ATOM 1422 O O . GLY A 1 190 ? 5.906 -16.047 -17.875 1 96 190 GLY A O 1
ATOM 1423 N N . GLY A 1 191 ? 8.086 -15.75 -17.891 1 94.81 191 GLY A N 1
ATOM 1424 C CA . GLY A 1 191 ? 8.352 -16.609 -16.75 1 94.81 191 GLY A CA 1
ATOM 1425 C C . GLY A 1 191 ? 9.211 -15.938 -15.688 1 94.81 191 GLY A C 1
ATOM 1426 O O . GLY A 1 191 ? 10.203 -16.5 -15.234 1 94.81 191 GLY A O 1
ATOM 1427 N N . ASN A 1 192 ? 8.891 -14.797 -15.273 1 94.5 192 ASN A N 1
ATOM 1428 C CA . ASN A 1 192 ? 9.633 -14.016 -14.289 1 94.5 192 ASN A CA 1
ATOM 1429 C C . ASN A 1 192 ? 8.773 -13.719 -13.055 1 94.5 192 ASN A C 1
ATOM 1431 O O . ASN A 1 192 ? 7.648 -14.203 -12.945 1 94.5 192 ASN A O 1
ATOM 1435 N N . GLU A 1 193 ? 9.227 -12.945 -12.141 1 94.31 193 GLU A N 1
ATOM 1436 C CA . GLU A 1 193 ? 8.547 -12.695 -10.875 1 94.31 193 GLU A CA 1
ATOM 1437 C C . GLU A 1 193 ? 7.188 -12.031 -11.102 1 94.31 193 GLU A C 1
ATOM 1439 O O . GLU A 1 193 ? 6.238 -12.289 -10.359 1 94.31 193 GLU A O 1
ATOM 1444 N N . PHE A 1 194 ? 7.148 -11.164 -12.094 1 97.31 194 PHE A N 1
ATOM 1445 C CA . PHE A 1 194 ? 5.879 -10.516 -12.406 1 97.31 194 PHE A CA 1
ATOM 1446 C C . PHE A 1 194 ? 4.844 -11.531 -12.867 1 97.31 194 PHE A C 1
ATOM 1448 O O . PHE A 1 194 ? 3.736 -11.594 -12.328 1 97.31 194 PHE A O 1
ATOM 1455 N N . HIS A 1 195 ? 5.227 -12.367 -13.766 1 97.62 195 HIS A N 1
ATOM 1456 C CA . HIS A 1 195 ? 4.305 -13.297 -14.406 1 97.62 195 HIS A CA 1
ATOM 1457 C C . HIS A 1 195 ? 4.008 -14.492 -13.5 1 97.62 195 HIS A C 1
ATOM 1459 O O . HIS A 1 195 ? 3.014 -15.195 -13.695 1 97.62 195 HIS A O 1
ATOM 1465 N N . ILE A 1 196 ? 4.852 -14.742 -12.586 1 94.94 196 ILE A N 1
ATOM 1466 C CA . ILE A 1 196 ? 4.641 -15.945 -11.781 1 94.94 196 ILE A CA 1
ATOM 1467 C C . ILE A 1 196 ? 4.215 -15.555 -10.367 1 94.94 196 ILE A C 1
ATOM 1469 O O . ILE A 1 196 ? 3.045 -15.688 -10.008 1 94.94 196 ILE A O 1
ATOM 1473 N N . ALA A 1 197 ? 5.148 -14.93 -9.617 1 93.88 197 ALA A N 1
ATOM 1474 C CA . ALA A 1 197 ? 4.891 -14.68 -8.203 1 93.88 197 ALA A CA 1
ATOM 1475 C C . ALA A 1 197 ? 3.754 -13.68 -8.023 1 93.88 197 ALA A C 1
ATOM 1477 O O . ALA A 1 197 ? 2.756 -13.977 -7.363 1 93.88 197 ALA A O 1
ATOM 1478 N N . MET A 1 198 ? 3.854 -12.531 -8.602 1 96.75 198 MET A N 1
ATOM 1479 C CA . MET A 1 198 ? 2.807 -11.523 -8.461 1 96.75 198 MET A CA 1
ATOM 1480 C C . MET A 1 198 ? 1.493 -12.016 -9.062 1 96.75 198 MET A C 1
ATOM 1482 O O . MET A 1 198 ? 0.421 -11.773 -8.508 1 96.75 198 MET A O 1
ATOM 1486 N N . ALA A 1 199 ? 1.612 -12.695 -10.148 1 98 199 ALA A N 1
ATOM 1487 C CA . ALA A 1 199 ? 0.416 -13.164 -10.844 1 98 199 ALA A CA 1
ATOM 1488 C C . ALA A 1 199 ? -0.352 -14.172 -10 1 98 199 ALA A C 1
ATOM 1490 O O . ALA A 1 199 ? -1.584 -14.219 -10.047 1 98 199 ALA A O 1
ATOM 1491 N N . HIS A 1 200 ? 0.339 -15.031 -9.289 1 97.44 200 HIS A N 1
ATOM 1492 C CA . HIS A 1 200 ? -0.37 -15.945 -8.398 1 97.44 200 HIS A CA 1
ATOM 1493 C C . HIS A 1 200 ? -1.229 -15.188 -7.398 1 97.44 200 HIS A C 1
ATOM 1495 O O . HIS A 1 200 ? -2.352 -15.594 -7.098 1 97.44 200 HIS A O 1
ATOM 1501 N N . PHE A 1 201 ? -0.727 -14.117 -6.887 1 97.94 201 PHE A N 1
ATOM 1502 C CA . PHE A 1 201 ? -1.537 -13.312 -5.977 1 97.94 201 PHE A CA 1
ATOM 1503 C C . PHE A 1 201 ? -2.709 -12.68 -6.715 1 97.94 201 PHE A C 1
ATOM 1505 O O . PHE A 1 201 ? -3.84 -12.695 -6.227 1 97.94 201 PHE A O 1
ATOM 1512 N N . LEU A 1 202 ? -2.406 -12.109 -7.848 1 98.69 202 LEU A N 1
ATOM 1513 C CA . LEU A 1 202 ? -3.447 -11.438 -8.617 1 98.69 202 LEU A CA 1
ATOM 1514 C C . LEU A 1 202 ? -4.559 -12.406 -8.992 1 98.69 202 LEU A C 1
ATOM 1516 O O . LEU A 1 202 ? -5.73 -12.023 -9.062 1 98.69 202 LEU A O 1
ATOM 1520 N N . ALA A 1 203 ? -4.227 -13.672 -9.25 1 98.56 203 ALA A N 1
ATOM 1521 C CA . ALA A 1 203 ? -5.25 -14.695 -9.477 1 98.56 203 ALA A CA 1
ATOM 1522 C C . ALA A 1 203 ? -6.195 -14.797 -8.281 1 98.56 203 ALA A C 1
ATOM 1524 O O . ALA A 1 203 ? -7.414 -14.891 -8.453 1 98.56 203 ALA A O 1
ATOM 1525 N N . GLY A 1 204 ? -5.586 -14.789 -7.113 1 98.19 204 GLY A N 1
ATOM 1526 C CA . GLY A 1 204 ? -6.391 -14.805 -5.902 1 98.19 204 GLY A CA 1
ATOM 1527 C C . GLY A 1 204 ? -7.277 -13.578 -5.762 1 98.19 204 GLY A C 1
ATOM 1528 O O . GLY A 1 204 ? -8.453 -13.695 -5.41 1 98.19 204 GLY A O 1
ATOM 1529 N N . LEU A 1 205 ? -6.707 -12.422 -6.023 1 98.75 205 LEU A N 1
ATOM 1530 C CA . LEU A 1 205 ? -7.465 -11.18 -5.926 1 98.75 205 LEU A CA 1
ATOM 1531 C C . LEU A 1 205 ? -8.656 -11.195 -6.875 1 98.75 205 LEU A C 1
ATOM 1533 O O . LEU A 1 205 ? -9.781 -10.875 -6.473 1 98.75 205 LEU A O 1
ATOM 1537 N N . LEU A 1 206 ? -8.438 -11.625 -8.133 1 98.44 206 LEU A N 1
ATOM 1538 C CA . LEU A 1 206 ? -9.516 -11.734 -9.117 1 98.44 206 LEU A CA 1
ATOM 1539 C C . LEU A 1 206 ? -10.609 -12.672 -8.625 1 98.44 206 LEU A C 1
ATOM 1541 O O . LEU A 1 206 ? -11.797 -12.383 -8.781 1 98.44 206 LEU A O 1
ATOM 1545 N N . HIS A 1 207 ? -10.141 -13.727 -8.047 1 98.12 207 HIS A N 1
ATOM 1546 C CA . HIS A 1 207 ? -11.055 -14.773 -7.609 1 98.12 207 HIS A CA 1
ATOM 1547 C C . HIS A 1 207 ? -11.945 -14.289 -6.473 1 98.12 207 HIS A C 1
ATOM 1549 O O . HIS A 1 207 ? -13.133 -14.617 -6.426 1 98.12 207 HIS A O 1
ATOM 1555 N N . VAL A 1 208 ? -11.414 -13.469 -5.586 1 98.56 208 VAL A N 1
ATOM 1556 C CA . VAL A 1 208 ? -12.125 -13.07 -4.375 1 98.56 208 VAL A CA 1
ATOM 1557 C C . VAL A 1 208 ? -12.891 -11.773 -4.617 1 98.56 208 VAL A C 1
ATOM 1559 O O . VAL A 1 208 ? -14.016 -11.617 -4.152 1 98.56 208 VAL A O 1
ATOM 1562 N N . LEU A 1 209 ? -12.297 -10.844 -5.383 1 98.81 209 LEU A N 1
ATOM 1563 C CA . LEU A 1 209 ? -12.836 -9.492 -5.379 1 98.81 209 LEU A CA 1
ATOM 1564 C C . LEU A 1 209 ? -13.258 -9.062 -6.785 1 98.81 209 LEU A C 1
ATOM 1566 O O . LEU A 1 209 ? -13.938 -8.055 -6.953 1 98.81 209 LEU A O 1
ATOM 1570 N N . GLY A 1 210 ? -12.844 -9.82 -7.785 1 98.38 210 GLY A N 1
ATOM 1571 C CA . GLY A 1 210 ? -13.164 -9.445 -9.156 1 98.38 210 GLY A CA 1
ATOM 1572 C C . GLY A 1 210 ? -12.07 -8.633 -9.82 1 98.38 210 GLY A C 1
ATOM 1573 O O . GLY A 1 210 ? -11.039 -8.352 -9.203 1 98.38 210 GLY A O 1
ATOM 1574 N N . ASP A 1 211 ? -12.312 -8.234 -11.031 1 98.5 211 ASP A N 1
ATOM 1575 C CA . ASP A 1 211 ? -11.289 -7.645 -11.898 1 98.5 211 ASP A CA 1
ATOM 1576 C C . ASP A 1 211 ? -11.211 -6.133 -11.695 1 98.5 211 ASP A C 1
ATOM 1578 O O . ASP A 1 211 ? -12.062 -5.543 -11.031 1 98.5 211 ASP A O 1
ATOM 1582 N N . PHE A 1 212 ? -10.156 -5.539 -12.227 1 98.62 212 PHE A N 1
ATOM 1583 C CA . PHE A 1 212 ? -9.922 -4.102 -12.234 1 98.62 212 PHE A CA 1
ATOM 1584 C C . PHE A 1 212 ? -10.719 -3.426 -13.344 1 98.62 212 PHE A C 1
ATOM 1586 O O . PHE A 1 212 ? -10.758 -3.916 -14.477 1 98.62 212 PHE A O 1
ATOM 1593 N N . ALA A 1 213 ? -11.367 -2.369 -12.961 1 98.31 213 ALA A N 1
ATOM 1594 C CA . ALA A 1 213 ? -11.898 -1.464 -13.977 1 98.31 213 ALA A CA 1
ATOM 1595 C C . ALA A 1 213 ? -10.805 -0.562 -14.539 1 98.31 213 ALA A C 1
ATOM 1597 O O . ALA A 1 213 ? -10.766 -0.307 -15.75 1 98.31 213 ALA A O 1
ATOM 1598 N N . THR A 1 214 ? -9.914 -0.1 -13.656 1 97.81 214 THR A N 1
ATOM 1599 C CA . THR A 1 214 ? -8.742 0.687 -14.031 1 97.81 214 THR A CA 1
ATOM 1600 C C . THR A 1 214 ? -7.492 0.165 -13.336 1 97.81 214 THR A C 1
ATOM 1602 O O . THR A 1 214 ? -7.566 -0.329 -12.211 1 97.81 214 THR A O 1
ATOM 1605 N N . VAL A 1 215 ? -6.352 0.246 -14.039 1 97.81 215 VAL A N 1
ATOM 1606 C CA . VAL A 1 215 ? -5.09 -0.184 -13.445 1 97.81 215 VAL A CA 1
ATOM 1607 C C . VAL A 1 215 ? -4.012 0.867 -13.703 1 97.81 215 VAL A C 1
ATOM 1609 O O . VAL A 1 215 ? -3.932 1.427 -14.797 1 97.81 215 VAL A O 1
ATOM 1612 N N . LYS A 1 216 ? -3.285 1.183 -12.734 1 98.38 216 LYS A N 1
ATOM 1613 C CA . LYS A 1 216 ? -2.086 2.016 -12.758 1 98.38 216 LYS A CA 1
ATOM 1614 C C . LYS A 1 216 ? -0.9 1.29 -12.133 1 98.38 216 LYS A C 1
ATOM 1616 O O . LYS A 1 216 ? -1.012 0.74 -11.039 1 98.38 216 LYS A O 1
ATOM 1621 N N . ALA A 1 217 ? 0.221 1.267 -12.867 1 98.5 217 ALA A N 1
ATOM 1622 C CA . ALA A 1 217 ? 1.334 0.45 -12.391 1 98.5 217 ALA A CA 1
ATOM 1623 C C . ALA A 1 217 ? 2.656 1.204 -12.508 1 98.5 217 ALA A C 1
ATOM 1625 O O . ALA A 1 217 ? 2.832 2.027 -13.406 1 98.5 217 ALA A O 1
ATOM 1626 N N . SER A 1 218 ? 3.551 1.003 -11.562 1 98.12 218 SER A N 1
ATOM 1627 C CA . SER A 1 218 ? 4.934 1.466 -11.562 1 98.12 218 SER A CA 1
ATOM 1628 C C . SER A 1 218 ? 5.902 0.319 -11.297 1 98.12 218 SER A C 1
ATOM 1630 O O . SER A 1 218 ? 5.789 -0.37 -10.281 1 98.12 218 SER A O 1
ATOM 1632 N N . PHE A 1 219 ? 6.848 0.138 -12.234 1 97.94 219 PHE A N 1
ATOM 1633 C CA . PHE A 1 219 ? 7.859 -0.901 -12.109 1 97.94 219 PHE A CA 1
ATOM 1634 C C . PHE A 1 219 ? 9.242 -0.289 -11.891 1 97.94 219 PHE A C 1
ATOM 1636 O O . PHE A 1 219 ? 9.492 0.846 -12.305 1 97.94 219 PHE A O 1
ATOM 1643 N N . ALA A 1 220 ? 10.062 -0.992 -11.188 1 97.06 220 ALA A N 1
ATOM 1644 C CA . ALA A 1 220 ? 11.453 -0.575 -11.016 1 97.06 220 ALA A CA 1
ATOM 1645 C C . ALA A 1 220 ? 12.383 -1.782 -10.961 1 97.06 220 ALA A C 1
ATOM 1647 O O . ALA A 1 220 ? 11.984 -2.859 -10.508 1 97.06 220 ALA A O 1
ATOM 1648 N N . THR A 1 221 ? 13.523 -1.63 -11.516 1 96.88 221 THR A N 1
ATOM 1649 C CA . THR A 1 221 ? 14.648 -2.541 -11.328 1 96.88 221 THR A CA 1
ATOM 1650 C C . THR A 1 221 ? 15.664 -1.949 -10.359 1 96.88 221 THR A C 1
ATOM 1652 O O . THR A 1 221 ? 16.484 -1.114 -10.742 1 96.88 221 THR A O 1
ATOM 1655 N N . GLN A 1 222 ? 15.633 -2.422 -9.125 1 97.5 222 GLN A N 1
ATOM 1656 C CA . GLN A 1 222 ? 16.484 -1.864 -8.086 1 97.5 222 GLN A CA 1
ATOM 1657 C C . GLN A 1 222 ? 17.844 -2.578 -8.047 1 97.5 222 GLN A C 1
ATOM 1659 O O . GLN A 1 222 ? 18.812 -2.061 -7.484 1 97.5 222 GLN A O 1
ATOM 1664 N N . TYR A 1 223 ? 17.828 -3.727 -8.633 1 96.62 223 TYR A N 1
ATOM 1665 C CA . TYR A 1 223 ? 19.031 -4.539 -8.781 1 96.62 223 TYR A CA 1
ATOM 1666 C C . TYR A 1 223 ? 19.281 -4.887 -10.242 1 96.62 223 TYR A C 1
ATOM 1668 O O . TYR A 1 223 ? 19.047 -6.02 -10.672 1 96.62 223 TYR A O 1
ATOM 1676 N N . PRO A 1 224 ? 19.875 -3.988 -10.984 1 96 224 PRO A N 1
ATOM 1677 C CA . PRO A 1 224 ? 19.938 -4.125 -12.445 1 96 224 PRO A CA 1
ATOM 1678 C C . PRO A 1 224 ? 20.891 -5.242 -12.891 1 96 224 PRO A C 1
ATOM 1680 O O . PRO A 1 224 ? 20.844 -5.664 -14.047 1 96 224 PRO A O 1
ATOM 1683 N N . THR A 1 225 ? 21.812 -5.684 -11.922 1 96.81 225 THR A N 1
ATOM 1684 C CA . THR A 1 225 ? 22.688 -6.816 -12.195 1 96.81 225 THR A CA 1
ATOM 1685 C C . THR A 1 225 ? 22.578 -7.859 -11.086 1 96.81 225 THR A C 1
ATOM 1687 O O . THR A 1 225 ? 22.266 -7.527 -9.938 1 96.81 225 THR A O 1
ATOM 1690 N N . VAL A 1 226 ? 22.828 -9.125 -11.508 1 96.69 226 VAL A N 1
ATOM 1691 C CA . VAL A 1 226 ? 22.75 -10.211 -10.531 1 96.69 226 VAL A CA 1
ATOM 1692 C C . VAL A 1 226 ? 23.984 -11.109 -10.68 1 96.69 226 VAL A C 1
ATOM 1694 O O . VAL A 1 226 ? 24.5 -11.297 -11.781 1 96.69 226 VAL A O 1
ATOM 1697 N N . LYS A 1 227 ? 24.469 -11.57 -9.547 1 96.81 227 LYS A N 1
ATOM 1698 C CA . LYS A 1 227 ? 25.469 -12.625 -9.547 1 96.81 227 LYS A CA 1
ATOM 1699 C C . LYS A 1 227 ? 24.844 -13.984 -9.82 1 96.81 227 LYS A C 1
ATOM 1701 O O . LYS A 1 227 ? 23.953 -14.43 -9.086 1 96.81 227 LYS A O 1
ATOM 1706 N N . LEU A 1 228 ? 25.297 -14.656 -10.875 1 96.69 228 LEU A N 1
ATOM 1707 C CA . LEU A 1 228 ? 24.797 -15.992 -11.18 1 96.69 228 LEU A CA 1
ATOM 1708 C C . LEU A 1 228 ? 25.641 -17.062 -10.492 1 96.69 228 LEU A C 1
ATOM 1710 O O . LEU A 1 228 ? 26.859 -17.062 -10.609 1 96.69 228 LEU A O 1
ATOM 1714 N N . ILE A 1 229 ? 24.938 -17.922 -9.844 1 94.56 229 ILE A N 1
ATOM 1715 C CA . ILE A 1 229 ? 25.672 -18.984 -9.172 1 94.56 229 ILE A CA 1
ATOM 1716 C C . ILE A 1 229 ? 25.188 -20.344 -9.688 1 94.56 229 ILE A C 1
ATOM 1718 O O . ILE A 1 229 ? 24.047 -20.469 -10.125 1 94.56 229 ILE A O 1
ATOM 1722 N N . ASN A 1 230 ? 26.094 -21.25 -9.688 1 90.94 230 ASN A N 1
ATOM 1723 C CA . ASN A 1 230 ? 25.688 -22.656 -9.828 1 90.94 230 ASN A CA 1
ATOM 1724 C C . ASN A 1 230 ? 25 -23.156 -8.562 1 90.94 230 ASN A C 1
ATOM 1726 O O . ASN A 1 230 ? 25.609 -23.25 -7.504 1 90.94 230 ASN A O 1
ATOM 1730 N N . THR A 1 231 ? 23.766 -23.5 -8.68 1 82.69 231 THR A N 1
ATOM 1731 C CA . THR A 1 231 ? 22.969 -23.781 -7.492 1 82.69 231 THR A CA 1
ATOM 1732 C C . THR A 1 231 ? 23.438 -25.078 -6.82 1 82.69 231 THR A C 1
ATOM 1734 O O . THR A 1 231 ? 23.219 -25.266 -5.625 1 82.69 231 THR A O 1
ATOM 1737 N N . SER A 1 232 ? 24.125 -25.938 -7.504 1 79.5 232 SER A N 1
ATOM 1738 C CA . SER A 1 232 ? 24.609 -27.203 -6.945 1 79.5 232 SER A CA 1
ATOM 1739 C C . SER A 1 232 ? 25.938 -27 -6.238 1 79.5 232 SER A C 1
ATOM 1741 O O . SER A 1 232 ? 26.188 -27.609 -5.188 1 79.5 232 SER A O 1
ATOM 1743 N N . THR A 1 233 ? 26.812 -26.094 -6.727 1 88.44 233 THR A N 1
ATOM 1744 C CA . THR A 1 233 ? 28.172 -25.984 -6.207 1 88.44 233 THR A CA 1
ATOM 1745 C C . THR A 1 233 ? 28.359 -24.672 -5.445 1 88.44 233 THR A C 1
ATOM 1747 O O . THR A 1 233 ? 29.312 -24.531 -4.668 1 88.44 233 THR A O 1
ATOM 1750 N N . GLY A 1 234 ? 27.516 -23.766 -5.773 1 88.06 234 GLY A N 1
ATOM 1751 C CA . GLY A 1 234 ? 27.656 -22.453 -5.16 1 88.06 234 GLY A CA 1
ATOM 1752 C C . GLY A 1 234 ? 28.641 -21.562 -5.879 1 88.06 234 GLY A C 1
ATOM 1753 O O . GLY A 1 234 ? 28.812 -20.391 -5.523 1 88.06 234 GLY A O 1
ATOM 1754 N N . GLU A 1 235 ? 29.266 -22.047 -6.957 1 94.56 235 GLU A N 1
ATOM 1755 C CA . GLU A 1 235 ? 30.297 -21.297 -7.695 1 94.56 235 GLU A CA 1
ATOM 1756 C C . GLU A 1 235 ? 29.672 -20.156 -8.5 1 94.56 235 GLU A C 1
ATOM 1758 O O . GLU A 1 235 ? 28.594 -20.312 -9.07 1 94.56 235 GLU A O 1
ATOM 1763 N N . ILE A 1 236 ? 30.469 -19.078 -8.594 1 95.88 236 ILE A N 1
ATOM 1764 C CA . ILE A 1 236 ? 30.031 -17.938 -9.383 1 95.88 236 ILE A CA 1
ATOM 1765 C C . ILE A 1 236 ? 30.219 -18.219 -10.867 1 95.88 236 ILE A C 1
ATOM 1767 O O . ILE A 1 236 ? 31.344 -18.5 -11.312 1 95.88 236 ILE A O 1
ATOM 1771 N N . VAL A 1 237 ? 29.188 -18.219 -11.547 1 95.94 237 VAL A N 1
ATOM 1772 C CA . VAL A 1 237 ? 29.188 -18.453 -12.992 1 95.94 237 VAL A CA 1
ATOM 1773 C C . VAL A 1 237 ? 29.375 -17.125 -13.719 1 95.94 237 VAL A C 1
ATOM 1775 O O . VAL A 1 237 ? 30.094 -17.047 -14.711 1 95.94 237 VAL A O 1
ATOM 1778 N N . SER A 1 238 ? 28.688 -16.078 -13.305 1 96.81 238 SER A N 1
ATOM 1779 C CA . SER A 1 238 ? 28.781 -14.719 -13.805 1 96.81 238 SER A CA 1
ATOM 1780 C C . SER A 1 238 ? 28.641 -13.703 -12.672 1 96.81 238 SER A C 1
ATOM 1782 O O . SER A 1 238 ? 27.656 -13.727 -11.93 1 96.81 238 SER A O 1
ATOM 1784 N N . PRO A 1 239 ? 29.641 -12.93 -12.531 1 96.06 239 PRO A N 1
ATOM 1785 C CA . PRO A 1 239 ? 29.594 -11.977 -11.414 1 96.06 239 PRO A CA 1
ATOM 1786 C C . PRO A 1 239 ? 28.609 -10.844 -11.648 1 96.06 239 PRO A C 1
ATOM 1788 O O . PRO A 1 239 ? 28.219 -10.148 -10.695 1 96.06 239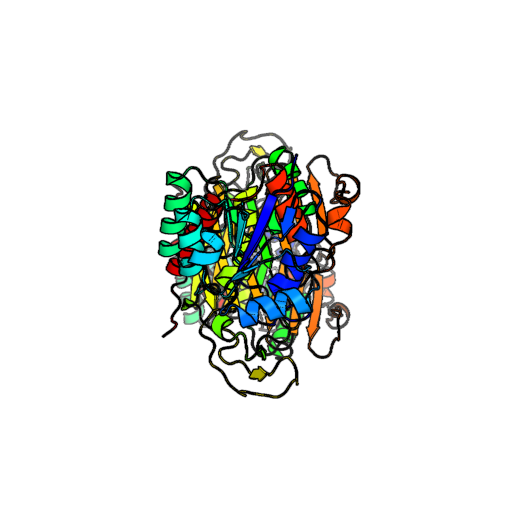 PRO A O 1
ATOM 1791 N N . SER A 1 240 ? 28.234 -10.656 -12.945 1 97 240 SER A N 1
ATOM 1792 C CA . SER A 1 240 ? 27.359 -9.539 -13.266 1 97 240 SER A CA 1
ATOM 1793 C C . SER A 1 240 ? 26.516 -9.844 -14.492 1 97 240 SER A C 1
ATOM 1795 O O . SER A 1 240 ? 26.938 -9.586 -15.625 1 97 240 SER A O 1
ATOM 1797 N N . TYR A 1 241 ? 25.328 -10.391 -14.281 1 97.31 241 TYR A N 1
ATOM 1798 C CA . TYR A 1 241 ? 24.359 -10.688 -15.328 1 97.31 241 TYR A CA 1
ATOM 1799 C C . TYR A 1 241 ? 23.234 -9.664 -15.328 1 97.31 241 TYR A C 1
ATOM 1801 O O . TYR A 1 241 ? 22.656 -9.375 -14.281 1 97.31 241 TYR A O 1
ATOM 1809 N N . PRO A 1 242 ? 22.922 -9.07 -16.531 1 96.62 242 PRO A N 1
ATOM 1810 C CA . PRO A 1 242 ? 21.891 -8.023 -16.562 1 96.62 242 PRO A CA 1
ATOM 1811 C C . PRO A 1 242 ? 20.5 -8.547 -16.266 1 96.62 242 PRO A C 1
ATOM 1813 O O . PRO A 1 242 ? 20.141 -9.648 -16.703 1 96.62 242 PRO A O 1
ATOM 1816 N N . ARG A 1 243 ? 19.75 -7.797 -15.523 1 96.69 243 ARG A N 1
ATOM 1817 C CA . ARG A 1 243 ? 18.344 -8.062 -15.25 1 96.69 243 ARG A CA 1
ATOM 1818 C C . ARG A 1 243 ? 17.438 -7.203 -16.141 1 96.69 243 ARG A C 1
ATOM 1820 O O . ARG A 1 243 ? 17.578 -5.977 -16.156 1 96.69 243 ARG A O 1
ATOM 1827 N N . LYS A 1 244 ? 16.516 -7.855 -16.812 1 97 244 LYS A N 1
ATOM 1828 C CA . LYS A 1 244 ? 15.617 -7.148 -17.719 1 97 244 LYS A CA 1
ATOM 1829 C C . LYS A 1 244 ? 14.156 -7.387 -17.328 1 97 244 LYS A C 1
ATOM 1831 O O . LYS A 1 244 ? 13.266 -7.344 -18.188 1 97 244 LYS A O 1
ATOM 1836 N N . ALA A 1 245 ? 13.93 -7.758 -16.109 1 96.75 245 ALA A N 1
ATOM 1837 C CA . ALA A 1 245 ? 12.609 -7.891 -15.5 1 96.75 245 ALA A CA 1
ATOM 1838 C C . ALA A 1 245 ? 12.539 -7.141 -14.18 1 96.75 245 ALA A C 1
ATOM 1840 O O . ALA A 1 245 ? 13.508 -7.109 -13.414 1 96.75 245 ALA A O 1
ATOM 1841 N N . PRO A 1 246 ? 11.422 -6.535 -13.922 1 96.75 246 PRO A N 1
ATOM 1842 C CA . PRO A 1 246 ? 11.297 -5.82 -12.648 1 96.75 246 PRO A CA 1
ATOM 1843 C C . PRO A 1 246 ? 11.203 -6.766 -11.453 1 96.75 246 PRO A C 1
ATOM 1845 O O . PRO A 1 246 ? 10.695 -7.883 -11.578 1 96.75 246 PRO A O 1
ATOM 1848 N N . GLU A 1 247 ? 11.789 -6.32 -10.359 1 96.25 247 GLU A N 1
ATOM 1849 C CA . GLU A 1 247 ? 11.602 -7.074 -9.125 1 96.25 247 GLU A CA 1
ATOM 1850 C C . GLU A 1 247 ? 10.922 -6.219 -8.055 1 96.25 247 GLU A C 1
ATOM 1852 O O . GLU A 1 247 ? 10.703 -6.68 -6.93 1 96.25 247 GLU A O 1
ATOM 1857 N N . HIS A 1 248 ? 10.656 -4.949 -8.367 1 97.69 248 HIS A N 1
ATOM 1858 C CA . HIS A 1 248 ? 9.75 -4.074 -7.629 1 97.69 248 HIS A CA 1
ATOM 1859 C C . HIS A 1 248 ? 8.578 -3.631 -8.5 1 97.69 248 HIS A C 1
ATOM 1861 O O . HIS A 1 248 ? 8.781 -3.049 -9.562 1 97.69 248 HIS A O 1
ATOM 1867 N N . MET A 1 249 ? 7.406 -3.896 -8.008 1 98.31 249 MET A N 1
ATOM 1868 C CA . MET A 1 249 ? 6.207 -3.615 -8.797 1 98.31 249 MET A CA 1
ATOM 1869 C C . MET A 1 249 ? 5.074 -3.119 -7.902 1 98.31 249 MET A C 1
ATOM 1871 O O . MET A 1 249 ? 4.691 -3.793 -6.941 1 98.31 249 MET A O 1
ATOM 1875 N N . PHE A 1 250 ? 4.559 -1.937 -8.195 1 98.69 250 PHE A N 1
ATOM 1876 C CA . PHE A 1 250 ? 3.398 -1.371 -7.52 1 98.69 250 PHE A CA 1
ATOM 1877 C C . PHE A 1 250 ? 2.234 -1.196 -8.484 1 98.69 250 PHE A C 1
ATOM 1879 O O . PHE A 1 250 ? 2.395 -0.608 -9.562 1 98.69 250 PHE A O 1
ATOM 1886 N N . VAL A 1 251 ? 1.099 -1.804 -8.094 1 98.62 251 VAL A N 1
ATOM 1887 C CA . VAL A 1 251 ? -0.105 -1.746 -8.922 1 98.62 251 VAL A CA 1
ATOM 1888 C C . VAL A 1 251 ? -1.29 -1.289 -8.07 1 98.62 251 VAL A C 1
ATOM 1890 O O . VAL A 1 251 ? -1.505 -1.796 -6.969 1 98.62 251 VAL A O 1
ATOM 1893 N N . HIS A 1 252 ? -2.031 -0.285 -8.547 1 98.12 252 HIS A N 1
ATOM 1894 C CA . HIS A 1 252 ? -3.312 0.016 -7.918 1 98.12 252 HIS A CA 1
ATOM 1895 C C . HIS A 1 252 ? -4.352 0.433 -8.953 1 98.12 252 HIS A C 1
ATOM 1897 O O . HIS A 1 252 ? -4.039 0.538 -10.141 1 98.12 252 HIS A O 1
ATOM 1903 N N . GLY A 1 253 ? -5.555 0.583 -8.5 1 98.06 253 GLY A N 1
ATOM 1904 C CA . GLY A 1 253 ? -6.664 0.997 -9.352 1 98.06 253 GLY A CA 1
ATOM 1905 C C . GLY A 1 253 ? -8.016 0.809 -8.688 1 98.06 253 GLY A C 1
ATOM 1906 O O . GLY A 1 253 ? -8.117 0.753 -7.461 1 98.06 253 GLY A O 1
ATOM 1907 N N . VAL A 1 254 ? -9.008 0.899 -9.586 1 98.38 254 VAL A N 1
ATOM 1908 C CA . VAL A 1 254 ? -10.391 0.705 -9.164 1 98.38 254 VAL A CA 1
ATOM 1909 C C . VAL A 1 254 ? -10.906 -0.635 -9.68 1 98.38 254 VAL A C 1
ATOM 1911 O O . VAL A 1 254 ? -10.727 -0.962 -10.859 1 98.38 254 VAL A O 1
ATOM 1914 N N . LEU A 1 255 ? -11.43 -1.456 -8.758 1 98.75 255 LEU A N 1
ATOM 1915 C CA . LEU A 1 255 ? -12.039 -2.713 -9.172 1 98.75 255 LEU A CA 1
ATOM 1916 C C . LEU A 1 255 ? -13.406 -2.469 -9.805 1 98.75 255 LEU A C 1
ATOM 1918 O O . LEU A 1 255 ? -13.977 -1.385 -9.664 1 98.75 255 LEU A O 1
ATOM 1922 N N . ASN A 1 256 ? -13.93 -3.463 -10.477 1 98.56 256 ASN A N 1
ATOM 1923 C CA . ASN A 1 256 ? -15.242 -3.355 -11.109 1 98.56 256 ASN A CA 1
ATOM 1924 C C . ASN A 1 256 ? -16.344 -3.09 -10.078 1 98.56 256 ASN A C 1
ATOM 1926 O O . ASN A 1 256 ? -17.344 -2.432 -10.383 1 98.56 256 ASN A O 1
ATOM 1930 N N . ASN A 1 257 ? -16.141 -3.52 -8.883 1 97.94 257 ASN A N 1
ATOM 1931 C CA . ASN A 1 257 ? -17.141 -3.316 -7.84 1 97.94 257 ASN A CA 1
ATOM 1932 C C . ASN A 1 257 ? -16.984 -1.956 -7.168 1 97.94 257 ASN A C 1
ATOM 1934 O O . ASN A 1 257 ? -17.672 -1.663 -6.18 1 97.94 257 ASN A O 1
ATOM 1938 N N . GLY A 1 258 ? -16 -1.174 -7.594 1 97.69 258 GLY A N 1
ATOM 1939 C CA . GLY A 1 258 ? -15.852 0.191 -7.117 1 97.69 258 GLY A CA 1
ATOM 1940 C C . GLY A 1 258 ? -14.797 0.328 -6.035 1 97.69 258 GLY A C 1
ATOM 1941 O O . GLY A 1 258 ? -14.391 1.441 -5.691 1 97.69 258 GLY A O 1
ATOM 1942 N N . ALA A 1 259 ? -14.273 -0.752 -5.473 1 98.62 259 ALA A N 1
ATOM 1943 C CA . ALA A 1 259 ? -13.273 -0.716 -4.41 1 98.62 259 ALA A CA 1
ATOM 1944 C C . ALA A 1 259 ? -11.914 -0.274 -4.945 1 98.62 259 ALA A C 1
ATOM 1946 O O . ALA A 1 259 ? -11.555 -0.596 -6.082 1 98.62 259 ALA A O 1
ATOM 1947 N N . LEU A 1 260 ? -11.188 0.498 -4.191 1 98.62 260 LEU A N 1
ATOM 1948 C CA . LEU A 1 260 ? -9.789 0.751 -4.52 1 98.62 260 LEU A CA 1
ATOM 1949 C C . LEU A 1 260 ? -8.922 -0.457 -4.18 1 98.62 260 LEU A C 1
ATOM 1951 O O . LEU A 1 260 ? -9.125 -1.104 -3.152 1 98.62 260 LEU A O 1
ATOM 1955 N N . ALA A 1 261 ? -8.008 -0.763 -5.035 1 98.88 261 ALA A N 1
ATOM 1956 C CA . ALA A 1 261 ? -7.109 -1.89 -4.809 1 98.88 261 ALA A CA 1
ATOM 1957 C C . ALA A 1 261 ? -5.652 -1.478 -5 1 98.88 261 ALA A C 1
ATOM 1959 O O . ALA A 1 261 ? -5.332 -0.732 -5.93 1 98.88 261 ALA A O 1
ATOM 1960 N N . SER A 1 262 ? -4.801 -1.898 -4.082 1 98.81 262 SER A N 1
ATOM 1961 C CA . SER A 1 262 ? -3.357 -1.696 -4.168 1 98.81 262 SER A CA 1
ATOM 1962 C C . SER A 1 262 ? -2.6 -2.992 -3.904 1 98.81 262 SER A C 1
ATOM 1964 O O . SER A 1 262 ? -2.828 -3.654 -2.889 1 98.81 262 SER A O 1
ATOM 1966 N N . VAL A 1 263 ? -1.733 -3.381 -4.805 1 98.69 263 VAL A N 1
ATOM 1967 C CA . VAL A 1 263 ? -0.861 -4.543 -4.672 1 98.69 263 VAL A CA 1
ATOM 1968 C C . VAL A 1 263 ? 0.594 -4.121 -4.863 1 98.69 263 VAL A C 1
ATOM 1970 O O . VAL A 1 263 ? 0.996 -3.736 -5.961 1 98.69 263 VAL A O 1
ATOM 1973 N N . ASN A 1 264 ? 1.349 -4.254 -3.795 1 98.5 264 ASN A N 1
ATOM 1974 C CA . ASN A 1 264 ? 2.756 -3.869 -3.822 1 98.5 264 ASN A CA 1
ATOM 1975 C C . ASN A 1 264 ? 3.672 -5.078 -3.662 1 98.5 264 ASN A C 1
ATOM 1977 O O . ASN A 1 264 ? 3.582 -5.801 -2.668 1 98.5 264 ASN A O 1
ATOM 1981 N N . TYR A 1 265 ? 4.465 -5.293 -4.645 1 97.75 265 TYR A N 1
ATOM 1982 C CA . TYR A 1 265 ? 5.457 -6.359 -4.66 1 97.75 265 TYR A CA 1
ATOM 1983 C C . TYR A 1 265 ? 6.871 -5.789 -4.594 1 97.75 265 TYR A C 1
ATOM 1985 O O . TYR A 1 265 ? 7.246 -4.949 -5.414 1 97.75 265 TYR A O 1
ATOM 1993 N N . ARG A 1 266 ? 7.668 -6.27 -3.609 1 96.31 266 ARG A N 1
ATOM 1994 C CA . ARG A 1 266 ? 9.023 -5.75 -3.484 1 96.31 266 ARG A CA 1
ATOM 1995 C C . ARG A 1 266 ? 9.984 -6.84 -3.02 1 96.31 266 ARG A C 1
ATOM 1997 O O . ARG A 1 266 ? 9.609 -7.715 -2.234 1 96.31 266 ARG A O 1
ATOM 2004 N N . ARG A 1 267 ? 11.188 -6.781 -3.492 1 94.81 267 ARG A N 1
ATOM 2005 C CA . ARG A 1 267 ? 12.281 -7.598 -2.982 1 94.81 267 ARG A CA 1
ATOM 2006 C C . ARG A 1 267 ? 13.078 -6.848 -1.917 1 94.81 267 ARG A C 1
ATOM 2008 O O . ARG A 1 267 ? 13.781 -5.883 -2.225 1 94.81 267 ARG A O 1
ATOM 2015 N N . SER A 1 268 ? 12.852 -7.203 -0.713 1 90.94 268 SER A N 1
ATOM 2016 C CA . SER A 1 268 ? 13.57 -6.617 0.412 1 90.94 268 SER A CA 1
ATOM 2017 C C . SER A 1 268 ? 14.43 -7.66 1.122 1 90.94 268 SER A C 1
ATOM 2019 O O . SER A 1 268 ? 13.906 -8.648 1.648 1 90.94 268 SER A O 1
ATOM 2021 N N . PRO A 1 269 ? 15.758 -7.449 1.171 1 90.19 269 PRO A N 1
ATOM 2022 C CA . PRO A 1 269 ? 16.625 -8.43 1.833 1 90.19 269 PRO A CA 1
ATOM 2023 C C . PRO A 1 269 ? 16.406 -8.477 3.344 1 90.19 269 PRO A C 1
ATOM 2025 O O . PRO A 1 269 ? 16.781 -9.453 3.994 1 90.19 269 PRO A O 1
ATOM 2028 N N . HIS A 1 270 ? 15.781 -7.461 3.922 1 92.56 270 HIS A N 1
ATOM 2029 C CA . HIS A 1 270 ? 15.609 -7.375 5.367 1 92.56 270 HIS A CA 1
ATOM 2030 C C . HIS A 1 270 ? 14.188 -6.965 5.73 1 92.56 270 HIS A C 1
ATOM 2032 O O . HIS A 1 270 ? 13.992 -6.051 6.539 1 92.56 270 HIS A O 1
ATOM 2038 N N . ALA A 1 271 ? 13.258 -7.602 5.09 1 92.31 271 ALA A N 1
ATOM 2039 C CA . ALA A 1 271 ? 11.852 -7.238 5.262 1 92.31 271 ALA A CA 1
ATOM 2040 C C . ALA A 1 271 ? 11.422 -7.383 6.719 1 92.31 271 ALA A C 1
ATOM 2042 O O . ALA A 1 271 ? 11.758 -8.367 7.375 1 92.31 271 ALA A O 1
ATOM 2043 N N . ILE A 1 272 ? 10.727 -6.324 7.125 1 92.38 272 ILE A N 1
ATOM 2044 C CA . ILE A 1 272 ? 10.078 -6.355 8.43 1 92.38 272 ILE A CA 1
ATOM 2045 C C . ILE A 1 272 ? 8.641 -6.848 8.289 1 92.38 272 ILE A C 1
ATOM 2047 O O . ILE A 1 272 ? 7.922 -6.422 7.383 1 92.38 272 ILE A O 1
ATOM 2051 N N . GLY A 1 273 ? 8.227 -7.785 9.008 1 86.81 273 GLY A N 1
ATOM 2052 C CA . GLY A 1 273 ? 6.855 -8.258 8.977 1 86.81 273 GLY A CA 1
ATOM 2053 C C . GLY A 1 273 ? 6.691 -9.547 8.18 1 86.81 273 GLY A C 1
ATOM 2054 O O . GLY A 1 273 ? 7.672 -10.234 7.898 1 86.81 273 GLY A O 1
ATOM 2055 N N . LYS A 1 274 ? 5.469 -9.789 7.797 1 90 274 LYS A N 1
ATOM 2056 C CA . LYS A 1 274 ? 5.16 -11.023 7.078 1 90 274 LYS A CA 1
ATOM 2057 C C . LYS A 1 274 ? 5.363 -10.852 5.574 1 90 274 LYS A C 1
ATOM 2059 O O . LYS A 1 274 ? 5.051 -9.797 5.02 1 90 274 LYS A O 1
ATOM 2064 N N . PRO A 1 275 ? 5.812 -11.875 4.891 1 93.06 275 PRO A N 1
ATOM 2065 C CA . PRO A 1 275 ? 6.078 -11.805 3.451 1 93.06 275 PRO A CA 1
ATOM 2066 C C . PRO A 1 275 ? 4.832 -11.461 2.639 1 93.06 275 PRO A C 1
ATOM 2068 O O . PRO A 1 275 ? 4.926 -10.781 1.611 1 93.06 275 PRO A O 1
ATOM 2071 N N . THR A 1 276 ? 3.709 -11.961 3.148 1 95.94 276 THR A N 1
ATOM 2072 C CA . THR A 1 276 ? 2.457 -11.617 2.482 1 95.94 276 THR A CA 1
ATOM 2073 C C . THR A 1 276 ? 1.428 -11.117 3.492 1 95.94 276 THR A C 1
ATOM 2075 O O . THR A 1 276 ? 1.189 -11.758 4.516 1 95.94 276 THR A O 1
ATOM 2078 N N . GLN A 1 277 ? 0.887 -10 3.225 1 96.94 277 GLN A N 1
ATOM 2079 C CA . GLN A 1 277 ? -0.227 -9.43 3.971 1 96.94 277 GLN A CA 1
ATOM 2080 C C . GLN A 1 277 ? -1.288 -8.867 3.027 1 96.94 277 GLN A C 1
ATOM 2082 O O . GLN A 1 277 ? -0.979 -8.07 2.141 1 96.94 277 GLN A O 1
ATOM 2087 N N . TRP A 1 278 ? -2.453 -9.328 3.186 1 98 278 TRP A N 1
ATOM 2088 C CA . TRP A 1 278 ? -3.576 -8.891 2.363 1 98 278 TRP A CA 1
ATOM 2089 C C . TRP A 1 278 ? -4.734 -8.414 3.234 1 98 278 TRP A C 1
ATOM 2091 O O . TRP A 1 278 ? -5.258 -9.172 4.055 1 98 278 TRP A O 1
ATOM 2101 N N . VAL A 1 279 ? -5.117 -7.148 3.066 1 98.62 279 VAL A N 1
ATOM 2102 C CA . VAL A 1 279 ? -6.211 -6.562 3.836 1 98.62 279 VAL A CA 1
ATOM 2103 C C . VAL A 1 279 ? -7.379 -6.234 2.91 1 98.62 279 VAL A C 1
ATOM 2105 O O . VAL A 1 279 ? -7.188 -5.637 1.849 1 98.62 279 VAL A O 1
ATOM 2108 N N . ILE A 1 280 ? -8.547 -6.637 3.297 1 98.75 280 ILE A N 1
ATOM 2109 C CA . ILE A 1 280 ? -9.797 -6.309 2.613 1 98.75 280 ILE A CA 1
ATOM 2110 C C . ILE A 1 280 ? -10.727 -5.559 3.564 1 98.75 280 ILE A C 1
ATOM 2112 O O . ILE A 1 280 ? -11.078 -6.074 4.629 1 98.75 280 ILE A O 1
ATOM 2116 N N . SER A 1 281 ? -11.133 -4.371 3.135 1 98.06 281 SER A N 1
ATOM 2117 C CA . SER A 1 281 ? -11.953 -3.506 3.982 1 98.06 281 SER A CA 1
ATOM 2118 C C . SER A 1 281 ? -13.344 -3.318 3.4 1 98.06 281 SER A C 1
ATOM 2120 O O . SER A 1 281 ? -13.5 -3.113 2.195 1 98.06 281 SER A O 1
ATOM 2122 N N . GLY A 1 282 ? -14.297 -3.404 4.27 1 97.44 282 GLY A N 1
ATOM 2123 C CA . GLY A 1 282 ? -15.672 -3.135 3.896 1 97.44 282 GLY A CA 1
ATOM 2124 C C . GLY A 1 282 ? -16.391 -2.221 4.875 1 97.44 282 GLY A C 1
ATOM 2125 O O . GLY A 1 282 ? -15.812 -1.812 5.883 1 97.44 282 GLY A O 1
ATOM 2126 N N . THR A 1 283 ? -17.625 -1.901 4.598 1 96.25 283 THR A N 1
ATOM 2127 C CA . THR A 1 283 ? -18.422 -0.97 5.379 1 96.25 283 THR A CA 1
ATOM 2128 C C . THR A 1 283 ? -18.766 -1.564 6.742 1 96.25 283 THR A C 1
ATOM 2130 O O . THR A 1 283 ? -19.094 -0.835 7.68 1 96.25 283 THR A O 1
ATOM 2133 N N . GLU A 1 284 ? -18.625 -2.945 6.871 1 95.88 284 GLU A N 1
ATOM 2134 C CA . GLU A 1 284 ? -19.078 -3.574 8.109 1 95.88 284 GLU A CA 1
ATOM 2135 C C . GLU A 1 284 ? -17.969 -4.41 8.742 1 95.88 284 GLU A C 1
ATOM 2137 O O . GLU A 1 284 ? -18.219 -5.129 9.711 1 95.88 284 GLU A O 1
ATOM 2142 N N . GLY A 1 285 ? -16.812 -4.32 8.164 1 96.38 285 GLY A N 1
ATOM 2143 C CA . GLY A 1 285 ? -15.727 -5.094 8.734 1 96.38 285 GLY A CA 1
ATOM 2144 C C . GLY A 1 285 ? -14.461 -5.035 7.898 1 96.38 285 GLY A C 1
ATOM 2145 O O . GLY A 1 285 ? -14.445 -4.441 6.82 1 96.38 285 GLY A O 1
ATOM 2146 N N . GLU A 1 286 ? -13.422 -5.57 8.43 1 97.69 286 GLU A N 1
ATOM 2147 C CA . GLU A 1 286 ? -12.125 -5.703 7.777 1 97.69 286 GLU A CA 1
ATOM 2148 C C . GLU A 1 286 ? -11.5 -7.066 8.07 1 97.69 286 GLU A C 1
ATOM 2150 O O . GLU A 1 286 ? -11.641 -7.598 9.172 1 97.69 286 GLU A O 1
ATOM 2155 N N . ILE A 1 287 ? -10.875 -7.648 7.055 1 98.38 287 ILE A N 1
ATOM 2156 C CA . ILE A 1 287 ? -10.234 -8.945 7.195 1 98.38 287 ILE A CA 1
ATOM 2157 C C . ILE A 1 287 ? -8.781 -8.859 6.73 1 98.38 287 ILE A C 1
ATOM 2159 O O . ILE A 1 287 ? -8.477 -8.156 5.762 1 98.38 287 ILE A O 1
ATOM 2163 N N . GLU A 1 288 ? -7.895 -9.469 7.477 1 98.12 288 GLU A N 1
ATOM 2164 C CA . GLU A 1 288 ? -6.473 -9.555 7.164 1 98.12 288 GLU A CA 1
ATOM 2165 C C . GLU A 1 288 ? -6.035 -11 6.953 1 98.12 288 GLU A C 1
ATOM 2167 O O . GLU A 1 288 ? -6.316 -11.867 7.785 1 98.12 288 GLU A O 1
ATOM 2172 N N . PHE A 1 289 ? -5.418 -11.266 5.852 1 97.81 289 PHE A N 1
ATOM 2173 C CA . PHE A 1 289 ? -4.848 -12.562 5.516 1 97.81 289 PHE A CA 1
ATOM 2174 C C . PHE A 1 289 ? -3.328 -12.477 5.422 1 97.81 289 PHE A C 1
ATOM 2176 O O . PHE A 1 289 ? -2.793 -11.672 4.656 1 97.81 289 PHE A O 1
ATOM 2183 N N . THR A 1 290 ? -2.6 -13.289 6.203 1 96.75 290 THR A N 1
ATOM 2184 C CA . THR A 1 290 ? -1.142 -13.25 6.176 1 96.75 290 THR A CA 1
ATOM 2185 C C . THR A 1 290 ? -0.566 -14.641 5.93 1 96.75 290 THR A C 1
ATOM 2187 O O . THR A 1 290 ? -1.175 -15.641 6.305 1 96.75 290 THR A O 1
ATOM 2190 N N . ILE A 1 291 ? 0.563 -14.633 5.262 1 95 291 ILE A N 1
ATOM 2191 C CA . ILE A 1 291 ? 1.315 -15.852 4.996 1 95 291 ILE A CA 1
ATOM 2192 C C . ILE A 1 291 ? 2.775 -15.664 5.402 1 95 291 ILE A C 1
ATOM 2194 O O . ILE A 1 291 ? 3.398 -14.664 5.039 1 95 291 ILE A O 1
ATOM 2198 N N . GLU A 1 292 ? 3.461 -16.516 6.145 1 89.06 292 GLU A N 1
ATOM 2199 C CA . GLU A 1 292 ? 4.836 -16.406 6.617 1 89.06 292 GLU A CA 1
ATOM 2200 C C . GLU A 1 292 ? 5.809 -17.078 5.652 1 89.06 292 GLU A C 1
ATOM 2202 O O . GLU A 1 292 ? 7.02 -16.859 5.73 1 89.06 292 GLU A O 1
ATOM 2207 N N . GLY A 1 293 ? 5.434 -17.656 4.59 1 81.88 293 GLY A N 1
ATOM 2208 C CA . GLY A 1 293 ? 6.301 -18.375 3.68 1 81.88 293 GLY A CA 1
ATOM 2209 C C . GLY A 1 293 ? 6.805 -17.531 2.527 1 81.88 293 GLY A C 1
ATOM 2210 O O . GLY A 1 293 ? 6.305 -16.422 2.301 1 81.88 293 GLY A O 1
ATOM 2211 N N . PRO A 1 294 ? 7.887 -17.953 1.946 1 75.69 294 PRO A N 1
ATOM 2212 C CA . PRO A 1 294 ? 8.539 -17.188 0.889 1 75.69 294 PRO A CA 1
ATOM 2213 C C . PRO A 1 294 ? 7.629 -16.953 -0.317 1 75.69 294 PRO A C 1
ATOM 2215 O O . PRO A 1 294 ? 7.773 -15.945 -1.018 1 75.69 294 PRO A O 1
ATOM 2218 N N . MET A 1 295 ? 6.777 -17.922 -0.548 1 79.44 295 MET A N 1
ATOM 2219 C CA . MET A 1 295 ? 5.891 -17.828 -1.704 1 79.44 295 MET A CA 1
ATOM 2220 C C . MET A 1 295 ? 4.473 -18.25 -1.34 1 79.44 295 MET A C 1
ATOM 2222 O O . MET A 1 295 ? 4.266 -19.312 -0.749 1 79.44 295 MET A O 1
ATOM 2226 N N . LEU A 1 296 ? 3.559 -17.5 -1.8 1 81.62 296 LEU A N 1
ATOM 2227 C CA . LEU A 1 296 ? 2.186 -17.688 -1.341 1 81.62 296 LEU A CA 1
ATOM 2228 C C . LEU A 1 296 ? 1.562 -18.922 -1.962 1 81.62 296 LEU A C 1
ATOM 2230 O O . LEU A 1 296 ? 0.653 -19.531 -1.381 1 81.62 296 LEU A O 1
ATOM 2234 N N . GLN A 1 297 ? 2.146 -19.312 -3.135 1 82.38 297 GLN A N 1
ATOM 2235 C CA . GLN A 1 297 ? 1.495 -20.406 -3.842 1 82.38 297 GLN A CA 1
ATOM 2236 C C . GLN A 1 297 ? 2.068 -21.75 -3.41 1 82.38 297 GLN A C 1
ATOM 2238 O O . GLN A 1 297 ? 1.594 -22.812 -3.848 1 82.38 297 GLN A O 1
ATOM 2243 N N . MET A 1 298 ? 3.094 -21.656 -2.547 1 79.5 298 MET A N 1
ATOM 2244 C CA . MET A 1 298 ? 3.721 -22.875 -2.059 1 79.5 298 MET A CA 1
ATOM 2245 C C . MET A 1 298 ? 3.248 -23.203 -0.645 1 79.5 298 MET A C 1
ATOM 2247 O O . MET A 1 298 ? 3.215 -22.328 0.22 1 79.5 298 MET A O 1
ATOM 2251 N N . GLY A 1 299 ? 2.588 -24.375 -0.553 1 70.19 299 GLY A N 1
ATOM 2252 C CA . GLY A 1 299 ? 2.074 -24.812 0.738 1 70.19 299 GLY A CA 1
ATOM 2253 C C . GLY A 1 299 ? 3.168 -25.172 1.725 1 70.19 299 GLY A C 1
ATOM 2254 O O . GLY A 1 299 ? 4.344 -25.234 1.359 1 70.19 299 GLY A O 1
ATOM 2255 N N . SER A 1 300 ? 2.691 -25.016 3.082 1 70.94 300 SER A N 1
ATOM 2256 C CA . SER A 1 300 ? 2.307 -25.344 4.449 1 70.94 300 SER A CA 1
ATOM 2257 C C . SER A 1 300 ? 2.797 -24.297 5.434 1 70.94 300 SER A C 1
ATOM 2259 O O . SER A 1 300 ? 2.752 -24.5 6.648 1 70.94 300 SER A O 1
ATOM 2261 N N . HIS A 1 301 ? 3.268 -23.188 4.746 1 84.88 301 HIS A N 1
ATOM 2262 C CA . HIS A 1 301 ? 3.656 -22.188 5.727 1 84.88 301 HIS A CA 1
ATOM 2263 C C . HIS A 1 301 ? 2.436 -21.609 6.43 1 84.88 301 HIS A C 1
ATOM 2265 O O . HIS A 1 301 ? 1.319 -21.688 5.914 1 84.88 301 HIS A O 1
ATOM 2271 N N . LYS A 1 302 ? 2.693 -21.094 7.562 1 90.94 302 LYS A N 1
ATOM 2272 C CA . LYS A 1 302 ? 1.614 -20.609 8.422 1 90.94 302 LYS A CA 1
ATOM 2273 C C . LYS A 1 302 ? 0.768 -19.562 7.699 1 90.94 302 LYS A C 1
ATOM 2275 O O . LYS A 1 302 ? 1.305 -18.641 7.082 1 90.94 302 LYS A O 1
ATOM 2280 N N . ARG A 1 303 ? -0.53 -19.797 7.73 1 94.06 303 ARG A N 1
ATOM 2281 C CA . ARG A 1 303 ? -1.546 -18.844 7.297 1 94.06 303 ARG A CA 1
ATOM 2282 C C . ARG A 1 303 ? -2.383 -18.359 8.477 1 94.06 303 ARG A C 1
ATOM 2284 O O . ARG A 1 303 ? -2.732 -19.141 9.359 1 94.06 303 ARG A O 1
ATOM 2291 N N . GLU A 1 304 ? -2.691 -17.094 8.469 1 96.38 304 GLU A N 1
ATOM 2292 C CA . GLU A 1 304 ? -3.549 -16.531 9.508 1 96.38 304 GLU A CA 1
ATOM 2293 C C . GLU A 1 304 ? -4.609 -15.609 8.914 1 96.38 304 GLU A C 1
ATOM 2295 O O . GLU A 1 304 ? -4.316 -14.82 8.016 1 96.38 304 GLU A O 1
ATOM 2300 N N . ILE A 1 305 ? -5.809 -15.789 9.391 1 97.38 305 ILE A N 1
ATOM 2301 C CA . ILE A 1 305 ? -6.918 -14.906 9.055 1 97.38 305 ILE A CA 1
ATOM 2302 C C . ILE A 1 305 ? -7.395 -14.18 10.305 1 97.38 305 ILE A C 1
ATOM 2304 O O . ILE A 1 305 ? -7.77 -14.812 11.297 1 97.38 305 ILE A O 1
ATOM 2308 N N . ARG A 1 306 ? -7.344 -12.875 10.273 1 97.31 306 ARG A N 1
ATOM 2309 C CA . ARG A 1 306 ? -7.945 -12.047 11.32 1 97.31 306 ARG A CA 1
ATOM 2310 C C . ARG A 1 306 ? -9.102 -11.219 10.766 1 97.31 306 ARG A C 1
ATOM 2312 O O . ARG A 1 306 ? -9.039 -10.75 9.625 1 97.31 306 ARG A O 1
ATOM 2319 N N . ILE A 1 307 ? -10.133 -11.07 11.523 1 97.81 307 ILE A N 1
ATOM 2320 C CA . ILE A 1 307 ? -11.297 -10.32 11.07 1 97.81 307 ILE A CA 1
ATOM 2321 C C . ILE A 1 307 ? -11.82 -9.445 12.211 1 97.81 307 ILE A C 1
ATOM 2323 O O . ILE A 1 307 ? -11.766 -9.836 13.375 1 97.81 307 ILE A O 1
ATOM 2327 N N . LYS A 1 308 ? -12.219 -8.266 11.922 1 97 308 LYS A N 1
ATOM 2328 C CA . LYS A 1 308 ? -12.883 -7.332 12.82 1 97 308 LYS A CA 1
ATOM 2329 C C . LYS A 1 308 ? -14.164 -6.789 12.203 1 97 308 LYS A C 1
ATOM 2331 O O . LYS A 1 308 ? -14.148 -6.219 11.109 1 97 308 LYS A O 1
ATOM 2336 N N . THR A 1 309 ? -15.266 -7.078 12.82 1 94.5 309 THR A N 1
ATOM 2337 C CA . THR A 1 309 ? -16.562 -6.57 12.375 1 94.5 309 THR A CA 1
ATOM 2338 C C . THR A 1 309 ? -17.188 -5.688 13.453 1 94.5 309 THR A C 1
ATOM 2340 O O . THR A 1 309 ? -16.625 -5.52 14.531 1 94.5 309 THR A O 1
ATOM 2343 N N . ALA A 1 310 ? -18.312 -5.086 13.086 1 84 310 ALA A N 1
ATOM 2344 C CA . ALA A 1 310 ? -19.016 -4.23 14.039 1 84 310 ALA A CA 1
ATOM 2345 C C . ALA A 1 310 ? -19.375 -4.996 15.305 1 84 310 ALA A C 1
ATOM 2347 O O . ALA A 1 310 ? -19.516 -4.402 16.375 1 84 310 ALA A O 1
ATOM 2348 N N . LYS A 1 311 ? -19.391 -6.281 15.172 1 84.19 311 LYS A N 1
ATOM 2349 C CA . LYS A 1 311 ? -19.812 -7.117 16.281 1 84.19 311 LYS A CA 1
ATOM 2350 C C . LYS A 1 311 ? -18.625 -7.473 17.188 1 84.19 311 LYS A C 1
ATOM 2352 O O . LYS A 1 311 ? -18.812 -7.918 18.312 1 84.19 311 LYS A O 1
ATOM 2357 N N . ASP A 1 312 ? -17.281 -7.418 16.75 1 79.81 312 ASP A N 1
ATOM 2358 C CA . ASP A 1 312 ? -16.094 -7.902 17.422 1 79.81 312 ASP A CA 1
ATOM 2359 C C . ASP A 1 312 ? -15.531 -6.84 18.375 1 79.81 312 ASP A C 1
ATOM 2361 O O . ASP A 1 312 ? -14.664 -7.133 19.203 1 79.81 312 ASP A O 1
ATOM 2365 N N . GLY A 1 313 ? -16.281 -5.844 18.766 1 72.81 313 GLY A N 1
ATOM 2366 C CA . GLY A 1 313 ? -15.734 -4.805 19.625 1 72.81 313 GLY A CA 1
ATOM 2367 C C . GLY A 1 313 ? -14.445 -4.207 19.078 1 72.81 313 GLY A C 1
ATOM 2368 O O . GLY A 1 313 ? -14.352 -3.871 17.906 1 72.81 313 GLY A O 1
ATOM 2369 N N . ASN A 1 314 ? -13.25 -4.16 19.938 1 76.56 314 ASN A N 1
ATOM 2370 C CA . ASN A 1 314 ? -12.086 -3.361 19.578 1 76.56 314 ASN A CA 1
ATOM 2371 C C . ASN A 1 314 ? -10.969 -4.223 19 1 76.56 314 ASN A C 1
ATOM 2373 O O . ASN A 1 314 ? -10.031 -3.703 18.391 1 76.56 314 ASN A O 1
ATOM 2377 N N . GLU A 1 315 ? -11.156 -5.496 19.094 1 87.5 315 GLU A N 1
ATOM 2378 C CA . GLU A 1 315 ? -10.039 -6.328 18.656 1 87.5 315 GLU A CA 1
ATOM 2379 C C . GLU A 1 315 ? -10.461 -7.289 17.547 1 87.5 315 GLU A C 1
ATOM 2381 O O . GLU A 1 315 ? -11.602 -7.766 17.547 1 87.5 315 GLU A O 1
ATOM 2386 N N . ALA A 1 316 ? -9.484 -7.531 16.719 1 94.38 316 ALA A N 1
ATOM 2387 C CA . ALA A 1 316 ? -9.719 -8.523 15.664 1 94.38 316 ALA A CA 1
ATOM 2388 C C . ALA A 1 316 ? -9.688 -9.938 16.234 1 94.38 316 ALA A C 1
ATOM 2390 O O . ALA A 1 316 ? -8.906 -10.234 17.141 1 94.38 316 ALA A O 1
ATOM 2391 N N . ARG A 1 317 ? -10.516 -10.773 15.773 1 94.69 317 ARG A N 1
ATOM 2392 C CA . ARG A 1 317 ? -10.477 -12.18 16.156 1 94.69 317 ARG A CA 1
ATOM 2393 C C . ARG A 1 317 ? -9.773 -13.016 15.102 1 94.69 317 ARG A C 1
ATOM 2395 O O . ARG A 1 317 ? -9.859 -12.719 13.906 1 94.69 317 ARG A O 1
ATOM 2402 N N . VAL A 1 318 ? -9.109 -14.047 15.586 1 95.94 318 VAL A N 1
ATOM 2403 C CA . VAL A 1 318 ? -8.461 -14.992 14.695 1 95.94 318 VAL A CA 1
ATOM 2404 C C . VAL A 1 318 ? -9.461 -16.062 14.25 1 95.94 318 VAL A C 1
ATOM 2406 O O . VAL A 1 318 ? -10.164 -16.641 15.07 1 95.94 318 VAL A O 1
ATOM 2409 N N . VAL A 1 319 ? -9.531 -16.25 12.945 1 95.94 319 VAL A N 1
ATOM 2410 C CA . VAL A 1 319 ? -10.422 -17.266 12.391 1 95.94 319 VAL A CA 1
ATOM 2411 C C . VAL A 1 319 ? -9.781 -18.641 12.508 1 95.94 319 VAL A C 1
ATOM 2413 O O . VAL A 1 319 ? -8.625 -18.828 12.117 1 95.94 319 VAL A O 1
ATOM 2416 N N . ALA A 1 320 ? -10.453 -19.641 13.016 1 94.06 320 ALA A N 1
ATOM 2417 C CA . ALA A 1 320 ? -9.961 -21 13.195 1 94.06 320 ALA A CA 1
ATOM 2418 C C . ALA A 1 320 ? -10.188 -21.844 11.938 1 94.06 320 ALA A C 1
ATOM 2420 O O . ALA A 1 320 ? -10.828 -22.891 11.992 1 94.06 320 ALA A O 1
ATOM 2421 N N . TRP A 1 321 ? -9.555 -21.438 10.875 1 92.25 321 TRP A N 1
ATOM 2422 C CA . TRP A 1 321 ? -9.805 -22.094 9.594 1 92.25 321 TRP A CA 1
ATOM 2423 C C . TRP A 1 321 ? -9.25 -23.516 9.578 1 92.25 321 TRP A C 1
ATOM 2425 O O . TRP A 1 321 ? -9.789 -24.391 8.906 1 92.25 321 TRP A O 1
ATOM 2435 N N . GLU A 1 322 ? -8.227 -23.812 10.305 1 88.25 322 GLU A N 1
ATOM 2436 C CA . GLU A 1 322 ? -7.566 -25.125 10.312 1 88.25 322 GLU A CA 1
ATOM 2437 C C . GLU A 1 322 ? -8.492 -26.203 10.859 1 88.25 322 GLU A C 1
ATOM 2439 O O . GLU A 1 322 ? -8.453 -27.344 10.406 1 88.25 322 GLU A O 1
ATOM 2444 N N . THR A 1 323 ? -9.234 -25.797 11.797 1 83.88 323 THR A N 1
ATOM 2445 C CA . THR A 1 323 ? -10.125 -26.781 12.43 1 83.88 323 THR A CA 1
ATOM 2446 C C . THR A 1 323 ? -11.398 -26.953 11.617 1 83.88 323 THR A C 1
ATOM 2448 O O . THR A 1 323 ? -12.102 -27.953 11.766 1 83.88 323 THR A O 1
ATOM 2451 N N . GLU A 1 324 ? -11.602 -26.109 10.727 1 83.31 324 GLU A N 1
ATOM 2452 C CA . GLU A 1 324 ? -12.852 -26.125 9.977 1 83.31 324 GLU A CA 1
ATOM 2453 C C . GLU A 1 324 ? -12.68 -26.797 8.625 1 83.31 324 GLU A C 1
ATOM 2455 O O . GLU A 1 324 ? -13.664 -27.109 7.945 1 83.31 324 GLU A O 1
ATOM 2460 N N . THR A 1 325 ? -11.414 -26.906 8.289 1 80.12 325 THR A N 1
ATOM 2461 C CA . THR A 1 325 ? -11.156 -27.5 6.984 1 80.12 325 THR A CA 1
ATOM 2462 C C . THR A 1 325 ? -10.469 -28.859 7.129 1 80.12 325 THR A C 1
ATOM 2464 O O . THR A 1 325 ? -9.477 -28.984 7.848 1 80.12 325 THR A O 1
ATOM 2467 N N . LYS A 1 326 ? -11.07 -29.906 6.598 1 80.25 326 LYS A N 1
ATOM 2468 C CA . LYS A 1 326 ? -10.461 -31.219 6.629 1 80.25 326 LYS A CA 1
ATOM 2469 C C . LYS A 1 326 ? -9.508 -31.422 5.453 1 80.25 326 LYS A C 1
ATOM 2471 O O . LYS A 1 326 ? -9.898 -31.266 4.297 1 80.25 326 LYS A O 1
ATOM 2476 N N . THR A 1 327 ? -8.297 -31.578 5.715 1 88.69 327 THR A N 1
ATOM 2477 C CA . THR A 1 327 ? -7.316 -31.922 4.688 1 88.69 327 THR A CA 1
ATOM 2478 C C . THR A 1 327 ? -7.465 -33.375 4.258 1 88.69 327 THR A C 1
ATOM 2480 O O . THR A 1 327 ? -7.391 -34.281 5.09 1 88.69 327 THR A O 1
ATOM 2483 N N . PRO A 1 328 ? -7.633 -33.594 3.02 1 90.75 328 PRO A N 1
ATOM 2484 C CA . PRO A 1 328 ? -7.688 -34.969 2.576 1 90.75 328 PRO A CA 1
ATOM 2485 C C . PRO A 1 328 ? -6.414 -35.75 2.916 1 90.75 328 PRO A C 1
ATOM 2487 O O . PRO A 1 328 ? -5.312 -35.219 2.844 1 90.75 328 PRO A O 1
ATOM 2490 N N . ALA A 1 329 ? -6.566 -37 3.199 1 90.44 329 ALA A N 1
ATOM 2491 C CA . ALA A 1 329 ? -5.461 -37.844 3.668 1 90.44 329 ALA A CA 1
ATOM 2492 C C . ALA A 1 329 ? -4.312 -37.844 2.662 1 90.44 329 ALA A C 1
ATOM 2494 O O . ALA A 1 329 ? -3.143 -37.781 3.045 1 90.44 329 ALA A O 1
ATOM 2495 N N . HIS A 1 330 ? -4.648 -37.875 1.434 1 90.94 330 HIS A N 1
ATOM 2496 C CA . HIS A 1 330 ? -3.625 -38 0.401 1 90.94 330 HIS A CA 1
ATOM 2497 C C . HIS A 1 330 ? -2.891 -36.688 0.204 1 90.94 330 HIS A C 1
ATOM 2499 O O . HIS A 1 330 ? -1.812 -36.625 -0.391 1 90.94 330 HIS A O 1
ATOM 2505 N N . VAL A 1 331 ? -3.42 -35.562 0.62 1 91.31 331 VAL A N 1
ATOM 2506 C CA . VAL A 1 331 ? -2.76 -34.281 0.555 1 91.31 331 VAL A CA 1
ATOM 2507 C C . VAL A 1 331 ? -1.799 -34.125 1.732 1 91.31 331 VAL A C 1
ATOM 2509 O O . VAL A 1 331 ? -0.73 -33.531 1.598 1 91.31 331 VAL A O 1
ATOM 2512 N N . GLU A 1 332 ? -2.207 -34.656 2.883 1 86.94 332 GLU A N 1
ATOM 2513 C CA . GLU A 1 332 ? -1.368 -34.625 4.078 1 86.94 332 GLU A CA 1
ATOM 2514 C C . GLU A 1 332 ? -0.002 -35.25 3.818 1 86.94 332 GLU A C 1
ATOM 2516 O O . GLU A 1 332 ? 1 -34.844 4.406 1 86.94 332 GLU A O 1
ATOM 2521 N N . GLY A 1 333 ? 0.016 -36.156 2.936 1 83.31 333 GLY A N 1
ATOM 2522 C CA . GLY A 1 333 ? 1.239 -36.875 2.652 1 83.31 333 GLY A CA 1
ATOM 2523 C C . GLY A 1 333 ? 2.178 -36.156 1.72 1 83.31 333 GLY A C 1
ATOM 2524 O O . GLY A 1 333 ? 3.328 -36.562 1.538 1 83.31 333 GLY A O 1
ATOM 2525 N N . VAL A 1 334 ? 1.762 -35.062 1.206 1 89.69 334 VAL A N 1
ATOM 2526 C CA . VAL A 1 334 ? 2.574 -34.312 0.237 1 89.69 334 VAL A CA 1
ATOM 2527 C C . VAL A 1 334 ? 3.432 -33.281 0.958 1 89.69 334 VAL A C 1
ATOM 2529 O O . VAL A 1 334 ? 2.912 -32.438 1.7 1 89.69 334 VAL A O 1
ATOM 2532 N N . ALA A 1 335 ? 4.711 -33.344 0.78 1 85.94 335 ALA A N 1
ATOM 2533 C CA . ALA A 1 335 ? 5.656 -32.469 1.436 1 85.94 335 ALA A CA 1
ATOM 2534 C C . ALA A 1 335 ? 5.727 -31.109 0.716 1 85.94 335 ALA A C 1
ATOM 2536 O O . ALA A 1 335 ? 5.254 -30.984 -0.416 1 85.94 335 ALA A O 1
ATOM 2537 N N . PHE A 1 336 ? 6.258 -30.109 1.398 1 86.25 336 PHE A N 1
ATOM 2538 C CA . PHE A 1 336 ? 6.617 -28.859 0.748 1 86.25 336 PHE A CA 1
ATOM 2539 C C . PHE A 1 336 ? 7.516 -29.109 -0.458 1 86.25 336 PHE A C 1
ATOM 2541 O O . PHE A 1 336 ? 8.422 -29.938 -0.4 1 86.25 336 PHE A O 1
ATOM 2548 N N . PRO A 1 337 ? 7.191 -28.469 -1.537 1 88.06 337 PRO A N 1
ATOM 2549 C CA . PRO A 1 337 ? 6.285 -27.344 -1.792 1 88.06 337 PRO A CA 1
ATOM 2550 C C . PRO A 1 337 ? 4.992 -27.781 -2.48 1 88.06 337 PRO A C 1
ATOM 2552 O O . PRO A 1 337 ? 4.277 -26.953 -3.041 1 88.06 337 PRO A O 1
ATOM 2555 N N . GLY A 1 338 ? 4.629 -29.047 -2.451 1 90.56 338 GLY A N 1
ATOM 2556 C CA . GLY A 1 338 ? 3.633 -29.594 -3.361 1 90.56 338 GLY A CA 1
ATOM 2557 C C . GLY A 1 338 ? 2.229 -29.578 -2.785 1 90.56 338 GLY A C 1
ATOM 2558 O O . GLY A 1 338 ? 1.27 -29.953 -3.463 1 90.56 338 GLY A O 1
ATOM 2559 N N . GLN A 1 339 ? 2.033 -29.078 -1.598 1 91.69 339 GLN A N 1
ATOM 2560 C CA . GLN A 1 339 ? 0.758 -29.234 -0.904 1 91.69 339 GLN A CA 1
ATOM 2561 C C . GLN A 1 339 ? -0.364 -28.516 -1.649 1 91.69 339 GLN A C 1
ATOM 2563 O O . GLN A 1 339 ? -1.433 -29.094 -1.873 1 91.69 339 GLN A O 1
ATOM 2568 N N . ASN A 1 340 ? -0.125 -27.297 -2.035 1 94.06 340 ASN A N 1
ATOM 2569 C CA . ASN A 1 340 ? -1.163 -26.547 -2.746 1 94.06 340 ASN A CA 1
ATOM 2570 C C . ASN A 1 340 ? -1.477 -27.188 -4.098 1 94.06 340 ASN A C 1
ATOM 2572 O O . ASN A 1 340 ? -2.619 -27.141 -4.559 1 94.06 340 ASN A O 1
ATOM 2576 N N . THR A 1 341 ? -0.45 -27.781 -4.707 1 95.31 341 THR A N 1
ATOM 2577 C CA . THR A 1 341 ? -0.676 -28.5 -5.957 1 95.31 341 THR A CA 1
ATOM 2578 C C . THR A 1 341 ? -1.558 -29.719 -5.723 1 95.31 341 THR A C 1
ATOM 2580 O O . THR A 1 341 ? -2.449 -30.016 -6.523 1 95.31 341 THR A O 1
ATOM 2583 N N . ALA A 1 342 ? -1.34 -30.391 -4.633 1 95.94 342 ALA A N 1
ATOM 2584 C CA . ALA A 1 342 ? -2.174 -31.547 -4.277 1 95.94 342 ALA A CA 1
ATOM 2585 C C . ALA A 1 342 ? -3.621 -31.125 -4.051 1 95.94 342 ALA A C 1
ATOM 2587 O O . ALA A 1 342 ? -4.551 -31.797 -4.5 1 95.94 342 ALA A O 1
ATOM 2588 N N . TYR A 1 343 ? -3.785 -29.984 -3.381 1 95.5 343 TYR A N 1
ATOM 2589 C CA . TYR A 1 343 ? -5.133 -29.453 -3.195 1 95.5 343 TYR A CA 1
ATOM 2590 C C . TYR A 1 343 ? -5.777 -29.125 -4.535 1 95.5 343 TYR A C 1
ATOM 2592 O O . TYR A 1 343 ? -6.98 -29.328 -4.723 1 95.5 343 TYR A O 1
ATOM 2600 N N . LEU A 1 344 ? -5 -28.594 -5.449 1 96.88 344 LEU A N 1
ATOM 2601 C CA . LEU A 1 344 ? -5.504 -28.234 -6.773 1 96.88 344 LEU A CA 1
ATOM 2602 C C . LEU A 1 344 ? -6.031 -29.469 -7.496 1 96.88 344 LEU A C 1
ATOM 2604 O O . LEU A 1 344 ? -7.121 -29.438 -8.078 1 96.88 344 LEU A O 1
ATOM 2608 N N . PHE A 1 345 ? -5.316 -30.562 -7.406 1 97.06 345 PHE A N 1
ATOM 2609 C CA . PHE A 1 345 ? -5.734 -31.766 -8.102 1 97.06 345 PHE A CA 1
ATOM 2610 C C . PHE A 1 345 ? -6.902 -32.438 -7.379 1 97.06 345 PHE A C 1
ATOM 2612 O O . PHE A 1 345 ? -7.727 -33.094 -8 1 97.06 345 PHE A O 1
ATOM 2619 N N . GLU A 1 346 ? -6.988 -32.25 -6.039 1 95.81 346 GLU A N 1
ATOM 2620 C CA . GLU A 1 346 ? -8.211 -32.594 -5.328 1 95.81 346 GLU A CA 1
ATOM 2621 C C . GLU A 1 346 ? -9.414 -31.828 -5.863 1 95.81 346 GLU A C 1
ATOM 2623 O O . GLU A 1 346 ? -10.461 -32.406 -6.145 1 95.81 346 GLU A O 1
ATOM 2628 N N . ASP A 1 347 ? -9.211 -30.547 -6.039 1 96.19 347 ASP A N 1
ATOM 2629 C CA . ASP A 1 347 ? -10.266 -29.703 -6.57 1 96.19 347 ASP A CA 1
ATOM 2630 C C . ASP A 1 347 ? -10.656 -30.125 -7.988 1 96.19 347 ASP A C 1
ATOM 2632 O O . ASP A 1 347 ? -11.836 -30.125 -8.344 1 96.19 347 ASP A O 1
ATOM 2636 N N . PHE A 1 348 ? -9.664 -30.422 -8.742 1 96.94 348 PHE A N 1
ATOM 2637 C CA . PHE A 1 348 ? -9.93 -30.828 -10.117 1 96.94 348 PHE A CA 1
ATOM 2638 C C . PHE A 1 348 ? -10.766 -32.125 -10.148 1 96.94 348 PHE A C 1
ATOM 2640 O O . PHE A 1 348 ? -11.719 -32.219 -10.922 1 96.94 348 PHE A O 1
ATOM 2647 N N . ALA A 1 349 ? -10.445 -33.062 -9.32 1 95.88 349 ALA A N 1
ATOM 2648 C CA . ALA A 1 349 ? -11.195 -34.312 -9.234 1 95.88 349 ALA A CA 1
ATOM 2649 C C . ALA A 1 349 ? -12.656 -34.062 -8.859 1 95.88 349 ALA A C 1
ATOM 2651 O O . ALA A 1 349 ? -13.547 -34.812 -9.25 1 95.88 349 ALA A O 1
ATOM 2652 N N . GLN A 1 350 ? -12.844 -32.938 -8.188 1 93.31 350 GLN A N 1
ATOM 2653 C CA . GLN A 1 350 ? -14.195 -32.625 -7.727 1 93.31 350 GLN A CA 1
ATOM 2654 C C . GLN A 1 350 ? -14.867 -31.641 -8.672 1 93.31 350 GLN A C 1
ATOM 2656 O O . GLN A 1 350 ? -15.992 -31.188 -8.422 1 93.31 350 GLN A O 1
ATOM 2661 N N . GLY A 1 351 ? -14.141 -31.203 -9.734 1 93.12 351 GLY A N 1
ATOM 2662 C CA . GLY A 1 351 ? -14.734 -30.359 -10.75 1 93.12 351 GLY A CA 1
ATOM 2663 C C . GLY A 1 351 ? -14.734 -28.891 -10.375 1 93.12 351 GLY A C 1
ATOM 2664 O O . GLY A 1 351 ? -15.57 -28.109 -10.859 1 93.12 351 GLY A O 1
ATOM 2665 N N . ARG A 1 352 ? -13.789 -28.406 -9.516 1 91.69 352 ARG A N 1
ATOM 2666 C CA . ARG A 1 352 ? -13.812 -27.047 -8.977 1 91.69 352 ARG A CA 1
ATOM 2667 C C . ARG A 1 352 ? -12.484 -26.344 -9.227 1 91.69 352 ARG A C 1
ATOM 2669 O O . ARG A 1 352 ? -12.211 -25.297 -8.625 1 91.69 352 ARG A O 1
ATOM 2676 N N . ALA A 1 353 ? -11.688 -26.828 -10.109 1 96.5 353 ALA A N 1
ATOM 2677 C CA . ALA A 1 353 ? -10.352 -26.25 -10.289 1 96.5 353 ALA A CA 1
ATOM 2678 C C . ALA A 1 353 ? -10.383 -25.109 -11.297 1 96.5 353 ALA A C 1
ATOM 2680 O O . ALA A 1 353 ? -11.25 -25.062 -12.172 1 96.5 353 ALA A O 1
ATOM 2681 N N . PRO A 1 354 ? -9.469 -24.109 -11.125 1 97.94 354 PRO A N 1
ATOM 2682 C CA . PRO A 1 354 ? -9.344 -23.078 -12.156 1 97.94 354 PRO A CA 1
ATOM 2683 C C . PRO A 1 354 ? -8.945 -23.641 -13.516 1 97.94 354 PRO A C 1
ATOM 2685 O O . PRO A 1 354 ? -8.172 -24.609 -13.586 1 97.94 354 PRO A O 1
ATOM 2688 N N . ASP A 1 355 ? -9.484 -23.062 -14.547 1 98.38 355 ASP A N 1
ATOM 2689 C CA . ASP A 1 355 ? -9.297 -23.594 -15.891 1 98.38 355 ASP A CA 1
ATOM 2690 C C . ASP A 1 355 ? -8.578 -22.594 -16.781 1 98.38 355 ASP A C 1
ATOM 2692 O O . ASP A 1 355 ? -8.047 -21.594 -16.312 1 98.38 355 ASP A O 1
ATOM 2696 N N . PHE A 1 356 ? -8.531 -22.875 -18.109 1 98.81 356 PHE A N 1
ATOM 2697 C CA . PHE A 1 356 ? -7.797 -22.047 -19.047 1 98.81 356 PHE A CA 1
ATOM 2698 C C . PHE A 1 356 ? -8.477 -20.688 -19.234 1 98.81 356 PHE A C 1
ATOM 2700 O O . PHE A 1 356 ? -7.812 -19.688 -19.516 1 98.81 356 PHE A O 1
ATOM 2707 N N . GLU A 1 357 ? -9.789 -20.609 -19 1 98.25 357 GLU A N 1
ATOM 2708 C CA . GLU A 1 357 ? -10.477 -19.328 -19.062 1 98.25 357 GLU A CA 1
ATOM 2709 C C . GLU A 1 357 ? -10.016 -18.391 -17.953 1 98.25 357 GLU A C 1
ATOM 2711 O O . GLU A 1 357 ? -9.781 -17.203 -18.188 1 98.25 357 GLU A O 1
ATOM 2716 N N . SER A 1 358 ? -9.953 -18.938 -16.766 1 98.06 358 SER A N 1
ATOM 2717 C CA . SER A 1 358 ? -9.438 -18.125 -15.664 1 98.06 358 SER A CA 1
ATOM 2718 C C . SER A 1 358 ? -7.992 -17.719 -15.906 1 98.06 358 SER A C 1
ATOM 2720 O O . SER A 1 358 ? -7.586 -16.609 -15.539 1 98.06 358 SER A O 1
ATOM 2722 N N . ALA A 1 359 ? -7.223 -18.594 -16.516 1 98.81 359 ALA A N 1
ATOM 2723 C CA . ALA A 1 359 ? -5.844 -18.266 -16.875 1 98.81 359 ALA A CA 1
ATOM 2724 C C . ALA A 1 359 ? -5.793 -17.109 -17.859 1 98.81 359 ALA A C 1
ATOM 2726 O O . ALA A 1 359 ? -4.98 -16.188 -17.719 1 98.81 359 ALA A O 1
ATOM 2727 N N . LEU A 1 360 ? -6.641 -17.203 -18.859 1 98.88 360 LEU A N 1
ATOM 2728 C CA . LEU A 1 360 ? -6.664 -16.156 -19.891 1 98.88 360 LEU A CA 1
ATOM 2729 C C . LEU A 1 360 ? -7.023 -14.812 -19.281 1 98.88 360 LEU A C 1
ATOM 2731 O O . LEU A 1 360 ? -6.426 -13.789 -19.641 1 98.88 360 LEU A O 1
ATOM 2735 N N . ARG A 1 361 ? -7.984 -14.805 -18.391 1 98.69 361 ARG A N 1
ATOM 2736 C CA . ARG A 1 361 ? -8.359 -13.57 -17.703 1 98.69 361 ARG A CA 1
ATOM 2737 C C . ARG A 1 361 ? -7.164 -12.969 -16.969 1 98.69 361 ARG A C 1
ATOM 2739 O O . ARG A 1 361 ? -6.949 -11.758 -17.016 1 98.69 361 ARG A O 1
ATOM 2746 N N . LEU A 1 362 ? -6.414 -13.789 -16.359 1 98.81 362 LEU A N 1
ATOM 2747 C CA . LEU A 1 362 ? -5.23 -13.336 -15.633 1 98.81 362 LEU A CA 1
ATOM 2748 C C . LEU A 1 362 ? -4.176 -12.805 -16.594 1 98.81 362 LEU A C 1
ATOM 2750 O O . LEU A 1 362 ? -3.588 -11.742 -16.359 1 98.81 362 LEU A O 1
ATOM 2754 N N . HIS A 1 363 ? -3.939 -13.516 -17.703 1 98.88 363 HIS A N 1
ATOM 2755 C CA . HIS A 1 363 ? -3.006 -13.039 -18.719 1 98.88 363 HIS A CA 1
ATOM 2756 C C . HIS A 1 363 ? -3.385 -11.648 -19.203 1 98.88 363 HIS A C 1
ATOM 2758 O O . HIS A 1 363 ? -2.521 -10.781 -19.344 1 98.88 363 HIS A O 1
ATOM 2764 N N . LYS A 1 364 ? -4.625 -11.469 -19.438 1 98.81 364 LYS A N 1
ATOM 2765 C CA . LYS A 1 364 ? -5.098 -10.18 -19.938 1 98.81 364 LYS A CA 1
ATOM 2766 C C . LYS A 1 364 ? -4.883 -9.07 -18.922 1 98.81 364 LYS A C 1
ATOM 2768 O O . LYS A 1 364 ? -4.535 -7.945 -19.281 1 98.81 364 LYS A O 1
ATOM 2773 N N . LEU A 1 365 ? -5.094 -9.328 -17.672 1 98.81 365 LEU A N 1
ATOM 2774 C CA . LEU A 1 365 ? -4.809 -8.359 -16.625 1 98.81 365 LEU A CA 1
ATOM 2775 C C . LEU A 1 365 ? -3.322 -8.008 -16.594 1 98.81 365 LEU A C 1
ATOM 2777 O O . LEU A 1 365 ? -2.957 -6.836 -16.484 1 98.81 365 LEU A O 1
ATOM 2781 N N . LEU A 1 366 ? -2.467 -9 -16.703 1 98.75 366 LEU A N 1
ATOM 2782 C CA . LEU A 1 366 ? -1.027 -8.773 -16.688 1 98.75 366 LEU A CA 1
ATOM 2783 C C . LEU A 1 366 ? -0.608 -7.879 -17.859 1 98.75 366 LEU A C 1
ATOM 2785 O O . LEU A 1 366 ? 0.237 -6.996 -17.688 1 98.75 366 LEU A O 1
ATOM 2789 N N . ASP A 1 367 ? -1.226 -8.094 -18.984 1 98.44 367 ASP A N 1
ATOM 2790 C CA . ASP A 1 367 ? -0.937 -7.254 -20.141 1 98.44 367 ASP A CA 1
ATOM 2791 C C . ASP A 1 367 ? -1.306 -5.797 -19.859 1 98.44 367 ASP A C 1
ATOM 2793 O O . ASP A 1 367 ? -0.553 -4.883 -20.219 1 98.44 367 ASP A O 1
ATOM 2797 N N . ARG A 1 368 ? -2.479 -5.621 -19.266 1 98.44 368 ARG A N 1
ATOM 2798 C CA . ARG A 1 368 ? -2.91 -4.266 -18.953 1 98.44 368 ARG A CA 1
ATOM 2799 C C . ARG A 1 368 ? -1.942 -3.6 -17.969 1 98.44 368 ARG A C 1
ATOM 2801 O O . ARG A 1 368 ? -1.627 -2.416 -18.125 1 98.44 368 ARG A O 1
ATOM 2808 N N . ILE A 1 369 ? -1.45 -4.32 -17.062 1 98.56 369 ILE A N 1
ATOM 2809 C CA . ILE A 1 369 ? -0.544 -3.797 -16.047 1 98.56 369 ILE A CA 1
ATOM 2810 C C . ILE A 1 369 ? 0.786 -3.41 -16.688 1 98.56 369 ILE A C 1
ATOM 2812 O O . ILE A 1 369 ? 1.296 -2.312 -16.469 1 98.56 369 ILE A O 1
ATOM 2816 N N . VAL A 1 370 ? 1.308 -4.309 -17.516 1 97.88 370 VAL A N 1
ATOM 2817 C CA . VAL A 1 370 ? 2.59 -4.055 -18.156 1 97.88 370 VAL A CA 1
ATOM 2818 C C . VAL A 1 370 ? 2.471 -2.848 -19.094 1 97.88 370 VAL A C 1
ATOM 2820 O O . VAL A 1 370 ? 3.373 -2.01 -19.156 1 97.88 370 VAL A O 1
ATOM 2823 N N . LYS A 1 371 ? 1.406 -2.814 -19.844 1 97.31 371 LYS A N 1
ATOM 2824 C CA . LYS A 1 371 ? 1.19 -1.694 -20.75 1 97.31 371 LYS A CA 1
ATOM 2825 C C . LYS A 1 371 ? 1.205 -0.365 -20 1 97.31 371 LYS A C 1
ATOM 2827 O O . LYS A 1 371 ? 1.82 0.603 -20.453 1 97.31 371 LYS A O 1
ATOM 2832 N N . ASP A 1 372 ? 0.585 -0.292 -18.828 1 97.81 372 ASP A N 1
ATOM 2833 C CA . ASP A 1 372 ? 0.527 0.94 -18.047 1 97.81 372 ASP A CA 1
ATOM 2834 C C . ASP A 1 372 ? 1.89 1.273 -17.453 1 97.81 372 ASP A C 1
ATOM 2836 O O . ASP A 1 372 ? 2.303 2.436 -17.438 1 97.81 372 ASP A O 1
ATOM 2840 N N . ALA A 1 373 ? 2.531 0.248 -16.922 1 96.81 373 ALA A N 1
ATOM 2841 C CA . ALA A 1 373 ? 3.84 0.442 -16.297 1 96.81 373 ALA A CA 1
ATOM 2842 C C . ALA A 1 373 ? 4.867 0.919 -17.328 1 96.81 373 ALA A C 1
ATOM 2844 O O . ALA A 1 373 ? 5.812 1.631 -16.969 1 96.81 373 ALA A O 1
ATOM 2845 N N . ASN A 1 374 ? 4.785 0.423 -18.578 1 92.62 374 ASN A N 1
ATOM 2846 C CA . ASN A 1 374 ? 5.637 0.775 -19.719 1 92.62 374 ASN A CA 1
ATOM 2847 C C . ASN A 1 374 ? 7.117 0.646 -19.359 1 92.62 374 ASN A C 1
ATOM 2849 O O . ASN A 1 374 ? 7.871 1.611 -19.484 1 92.62 374 ASN A O 1
ATOM 2853 N N . PRO A 1 375 ? 7.43 -0.589 -19.047 1 84.31 375 PRO A N 1
ATOM 2854 C CA . PRO A 1 375 ? 8.836 -0.782 -18.703 1 84.31 375 PRO A CA 1
ATOM 2855 C C . PRO A 1 375 ? 9.781 -0.496 -19.859 1 84.31 375 PRO A C 1
ATOM 2857 O O . PRO A 1 375 ? 9.422 -0.717 -21.016 1 84.31 375 PRO A O 1
ATOM 2860 N N . LYS A 1 376 ? 11.016 0.026 -19.5 1 80.69 376 LYS A N 1
ATOM 2861 C CA . LYS A 1 376 ? 12 0.434 -20.5 1 80.69 376 LYS A CA 1
ATOM 2862 C C . LYS A 1 376 ? 13.039 -0.657 -20.719 1 80.69 376 LYS A C 1
ATOM 2864 O O . LYS A 1 376 ? 14.203 -0.491 -20.359 1 80.69 376 LYS A O 1
ATOM 2869 N N . TYR A 1 377 ? 12.547 -1.799 -21.031 1 75.12 377 TYR A N 1
ATOM 2870 C CA . TYR A 1 377 ? 13.516 -2.875 -21.203 1 75.12 377 TYR A CA 1
ATOM 2871 C C . TYR A 1 377 ? 13.859 -3.064 -22.672 1 75.12 377 TYR A C 1
ATOM 2873 O O . TYR A 1 377 ? 13.008 -2.879 -23.547 1 75.12 377 TYR A O 1
ATOM 2881 N N . ASP A 1 378 ? 15.148 -2.812 -23.188 1 66.5 378 ASP A N 1
ATOM 2882 C CA . ASP A 1 378 ? 15.633 -3.113 -24.531 1 66.5 378 ASP A CA 1
ATOM 2883 C C . ASP A 1 378 ? 15.68 -4.621 -24.766 1 66.5 378 ASP A C 1
ATOM 2885 O O . ASP A 1 378 ? 15.953 -5.395 -23.844 1 66.5 378 ASP A O 1
ATOM 2889 N N . MET B 1 1 ? 17.234 36.312 25.391 1 74.62 1 MET B N 1
ATOM 2890 C CA . MET B 1 1 ? 16.609 37.094 24.312 1 74.62 1 MET B CA 1
ATOM 2891 C C . MET B 1 1 ? 15.141 37.344 24.609 1 74.62 1 MET B C 1
ATOM 2893 O O . MET B 1 1 ? 14.492 36.531 25.281 1 74.62 1 MET B O 1
ATOM 2897 N N . ALA B 1 2 ? 14.625 38.5 24.359 1 92.31 2 ALA B N 1
ATOM 2898 C CA . ALA B 1 2 ? 13.219 38.844 24.578 1 92.31 2 ALA B CA 1
ATOM 2899 C C . ALA B 1 2 ? 12.305 37.906 23.797 1 92.31 2 ALA B C 1
ATOM 2901 O O . ALA B 1 2 ? 12.641 37.469 22.688 1 92.31 2 ALA B O 1
ATOM 2902 N N . PRO B 1 3 ? 11.25 37.531 24.344 1 96.75 3 PRO B N 1
ATOM 2903 C CA . PRO B 1 3 ? 10.32 36.656 23.625 1 96.75 3 PRO B CA 1
ATOM 2904 C C . PRO B 1 3 ? 9.758 37.281 22.359 1 96.75 3 PRO B C 1
ATOM 2906 O O . PRO B 1 3 ? 9.641 38.5 22.266 1 96.75 3 PRO B O 1
ATOM 2909 N N . THR B 1 4 ? 9.516 36.469 21.438 1 98 4 THR B N 1
ATOM 2910 C CA . THR B 1 4 ? 8.805 36.906 20.234 1 98 4 THR B CA 1
ATOM 2911 C C . THR B 1 4 ? 7.355 37.25 20.562 1 98 4 THR B C 1
ATOM 2913 O O . THR B 1 4 ? 6.633 36.469 21.156 1 98 4 THR B O 1
ATOM 2916 N N . ARG B 1 5 ? 6.895 38.5 20.281 1 98.56 5 ARG B N 1
ATOM 2917 C CA . ARG B 1 5 ? 5.531 38.938 20.531 1 98.56 5 ARG B CA 1
ATOM 2918 C C . ARG B 1 5 ? 4.582 38.469 19.438 1 98.56 5 ARG B C 1
ATOM 2920 O O . ARG B 1 5 ? 4.746 38.812 18.266 1 98.56 5 ARG B O 1
ATOM 2927 N N . VAL B 1 6 ? 3.562 37.688 19.859 1 98.75 6 VAL B N 1
ATOM 2928 C CA . VAL B 1 6 ? 2.73 36.938 18.906 1 98.75 6 VAL B CA 1
ATOM 2929 C C . VAL B 1 6 ? 1.334 37.562 18.859 1 98.75 6 VAL B C 1
ATOM 2931 O O . VAL B 1 6 ? 0.727 37.812 19.906 1 98.75 6 VAL B O 1
ATOM 2934 N N . GLY B 1 7 ? 0.871 37.844 17.719 1 98.81 7 GLY B N 1
ATOM 2935 C CA . GLY B 1 7 ? -0.54 38.094 17.453 1 98.81 7 GLY B CA 1
ATOM 2936 C C . GLY B 1 7 ? -1.243 36.875 16.844 1 98.81 7 GLY B C 1
ATOM 2937 O O . GLY B 1 7 ? -0.823 36.375 15.797 1 98.81 7 GLY B O 1
ATOM 2938 N N . ILE B 1 8 ? -2.371 36.438 17.406 1 98.31 8 ILE B N 1
ATOM 2939 C CA . ILE B 1 8 ? -3.082 35.25 16.922 1 98.31 8 ILE B CA 1
ATOM 2940 C C . ILE B 1 8 ? -4.328 35.688 16.156 1 98.31 8 ILE B C 1
ATOM 2942 O O . ILE B 1 8 ? -5.137 36.469 16.656 1 98.31 8 ILE B O 1
ATOM 2946 N N . ILE B 1 9 ? -4.414 35.188 14.969 1 98.06 9 ILE B N 1
ATOM 2947 C CA . ILE B 1 9 ? -5.645 35.344 14.203 1 98.06 9 ILE B CA 1
ATOM 2948 C C . ILE B 1 9 ? -6.453 34.062 14.273 1 98.06 9 ILE B C 1
ATOM 2950 O O . ILE B 1 9 ? -5.992 33 13.828 1 98.06 9 ILE B O 1
ATOM 2954 N N . GLY B 1 10 ? -7.66 34.125 14.828 1 95.69 10 GLY B N 1
ATOM 2955 C CA . GLY B 1 10 ? -8.547 32.969 14.797 1 95.69 10 GLY B CA 1
ATOM 2956 C C . GLY B 1 10 ? -8.625 32.25 16.125 1 95.69 10 GLY B C 1
ATOM 2957 O O . GLY B 1 10 ? -8.867 31.031 16.172 1 95.69 10 GLY B O 1
ATOM 2958 N N . LEU B 1 11 ? -8.375 32.875 17.234 1 94.94 11 LEU B N 1
ATOM 2959 C CA . LEU B 1 11 ? -8.555 32.281 18.562 1 94.94 11 LEU B CA 1
ATOM 2960 C C . LEU B 1 11 ? -9.992 32.469 19.031 1 94.94 11 LEU B C 1
ATOM 2962 O O . LEU B 1 11 ? -10.391 33.562 19.453 1 94.94 11 LEU B O 1
ATOM 2966 N N . GLY B 1 12 ? -10.742 31.406 18.969 1 90.19 12 GLY B N 1
ATOM 2967 C CA . GLY B 1 12 ? -12.117 31.484 19.438 1 90.19 12 GLY B CA 1
ATOM 2968 C C . GLY B 1 12 ? -12.234 31.422 20.953 1 90.19 12 GLY B C 1
ATOM 2969 O O . GLY B 1 12 ? -11.312 30.969 21.641 1 90.19 12 GLY B O 1
ATOM 2970 N N . ALA B 1 13 ? -13.375 31.922 21.422 1 90.62 13 ALA B N 1
ATOM 2971 C CA . ALA B 1 13 ? -13.703 31.797 22.844 1 90.62 13 ALA B CA 1
ATOM 2972 C C . ALA B 1 13 ? -14.328 30.438 23.156 1 90.62 13 ALA B C 1
ATOM 2974 O O . ALA B 1 13 ? -15.516 30.359 23.484 1 90.62 13 ALA B O 1
ATOM 2975 N N . LYS B 1 14 ? -13.602 29.438 22.922 1 83.69 14 LYS B N 1
ATOM 2976 C CA . LYS B 1 14 ? -14.086 28.078 23.109 1 83.69 14 LYS B CA 1
ATOM 2977 C C . LYS B 1 14 ? -13.031 27.203 23.797 1 83.69 14 LYS B C 1
ATOM 2979 O O . LYS B 1 14 ? -11.836 27.484 23.703 1 83.69 14 LYS B O 1
ATOM 2984 N N . GLU B 1 15 ? -13.625 26.203 24.438 1 76.81 15 GLU B N 1
ATOM 2985 C CA . GLU B 1 15 ? -12.742 25.234 25.078 1 76.81 15 GLU B CA 1
ATOM 2986 C C . GLU B 1 15 ? -12.016 24.391 24.031 1 76.81 15 GLU B C 1
ATOM 2988 O O . GLU B 1 15 ? -12.453 24.297 22.875 1 76.81 15 GLU B O 1
ATOM 2993 N N . ALA B 1 16 ? -10.953 23.797 24.484 1 69.88 16 ALA B N 1
ATOM 2994 C CA . ALA B 1 16 ? -10.164 22.906 23.625 1 69.88 16 ALA B CA 1
ATOM 2995 C C . ALA B 1 16 ? -11.023 21.781 23.062 1 69.88 16 ALA B C 1
ATOM 2997 O O . ALA B 1 16 ? -11.891 21.25 23.75 1 69.88 16 ALA B O 1
ATOM 2998 N N . GLY B 1 17 ? -10.93 21.547 21.75 1 67.19 17 GLY B N 1
ATOM 2999 C CA . GLY B 1 17 ? -11.641 20.469 21.062 1 67.19 17 GLY B CA 1
ATOM 3000 C C . GLY B 1 17 ? -11.039 20.141 19.719 1 67.19 17 GLY B C 1
ATOM 3001 O O . GLY B 1 17 ? -10.195 20.875 19.203 1 67.19 17 GLY B O 1
ATOM 3002 N N . LEU B 1 18 ? -11.367 18.906 19.203 1 60.94 18 LEU B N 1
ATOM 3003 C CA . LEU B 1 18 ? -10.742 18.438 17.984 1 60.94 18 LEU B CA 1
ATOM 3004 C C . LEU B 1 18 ? -11.539 18.875 16.75 1 60.94 18 LEU B C 1
ATOM 3006 O O . LEU B 1 18 ? -10.969 19.109 15.688 1 60.94 18 LEU B O 1
ATOM 3010 N N . VAL B 1 19 ? -12.844 18.953 16.812 1 56.66 19 VAL B N 1
ATOM 3011 C CA . VAL B 1 19 ? -13.648 18.953 15.602 1 56.66 19 VAL B CA 1
ATOM 3012 C C . VAL B 1 19 ? -14.336 20.297 15.43 1 56.66 19 VAL B C 1
ATOM 3014 O O . VAL B 1 19 ? -14.805 20.625 14.336 1 56.66 19 VAL B O 1
ATOM 3017 N N . ALA B 1 20 ? -14.25 21.156 16.375 1 55.78 20 ALA B N 1
ATOM 3018 C CA . ALA B 1 20 ? -15.055 22.375 16.234 1 55.78 20 ALA B CA 1
ATOM 3019 C C . ALA B 1 20 ? -14.234 23.5 15.625 1 55.78 20 ALA B C 1
ATOM 3021 O O . ALA B 1 20 ? -13.016 23.578 15.828 1 55.78 20 ALA B O 1
ATOM 3022 N N . VAL B 1 21 ? -14.938 24.188 14.688 1 55 21 VAL B N 1
ATOM 3023 C CA . VAL B 1 21 ? -14.32 25.375 14.102 1 55 21 VAL B CA 1
ATOM 3024 C C . VAL B 1 21 ? -13.703 26.234 15.203 1 55 21 VAL B C 1
ATOM 3026 O O . VAL B 1 21 ? -14.352 26.531 16.203 1 55 21 VAL B O 1
ATOM 3029 N N . GLY B 1 22 ? -12.43 26.641 15.047 1 59.66 22 GLY B N 1
ATOM 3030 C CA . GLY B 1 22 ? -11.719 27.531 15.961 1 59.66 22 GLY B CA 1
ATOM 3031 C C . GLY B 1 22 ? -11.133 26.797 17.156 1 59.66 22 GLY B C 1
ATOM 3032 O O . GLY B 1 22 ? -10.344 27.375 17.906 1 59.66 22 GLY B O 1
ATOM 3033 N N . SER B 1 23 ? -11.406 25.594 17.156 1 75.75 23 SER B N 1
ATOM 3034 C CA . SER B 1 23 ? -10.984 24.859 18.344 1 75.75 23 SER B CA 1
ATOM 3035 C C . SER B 1 23 ? -9.508 24.484 18.266 1 75.75 23 SER B C 1
ATOM 3037 O O . SER B 1 23 ? -8.844 24.328 19.297 1 75.75 23 SER B O 1
ATOM 3039 N N . TRP B 1 24 ? -9 24.547 17.078 1 85.38 24 TRP B N 1
ATOM 3040 C CA . TRP B 1 24 ? -7.605 24.141 16.938 1 85.38 24 TRP B CA 1
ATOM 3041 C C . TRP B 1 24 ? -6.676 25.172 17.562 1 85.38 24 TRP B C 1
ATOM 3043 O O . TRP B 1 24 ? -5.711 24.828 18.25 1 85.38 24 TRP B O 1
ATOM 3053 N N . ALA B 1 25 ? -6.988 26.438 17.328 1 90.25 25 ALA B N 1
ATOM 3054 C CA . ALA B 1 25 ? -6.168 27.5 17.906 1 90.25 25 ALA B CA 1
ATOM 3055 C C . ALA B 1 25 ? -6.148 27.391 19.438 1 90.25 25 ALA B C 1
ATOM 3057 O O . ALA B 1 25 ? -5.098 27.531 20.062 1 90.25 25 ALA B O 1
ATOM 3058 N N . ALA B 1 26 ? -7.25 27.109 19.969 1 90.06 26 ALA B N 1
ATOM 3059 C CA . ALA B 1 26 ? -7.371 27.016 21.422 1 90.06 26 ALA B CA 1
ATOM 3060 C C . ALA B 1 26 ? -6.688 25.75 21.938 1 90.06 26 ALA B C 1
ATOM 3062 O O . ALA B 1 26 ? -6.09 25.766 23.016 1 90.06 26 ALA B O 1
ATOM 3063 N N . SER B 1 27 ? -6.719 24.719 21.156 1 89.25 27 SER B N 1
ATOM 3064 C CA . SER B 1 27 ? -6.281 23.406 21.641 1 89.25 27 SER B CA 1
ATOM 3065 C C . SER B 1 27 ? -4.793 23.203 21.375 1 89.25 27 SER B C 1
ATOM 3067 O O . SER B 1 27 ? -4.121 22.5 22.141 1 89.25 27 SER B O 1
ATOM 3069 N N . ALA B 1 28 ? -4.32 23.797 20.312 1 91.31 28 ALA B N 1
ATOM 3070 C CA . ALA B 1 28 ? -2.953 23.469 19.906 1 91.31 28 ALA B CA 1
ATOM 3071 C C . ALA B 1 28 ? -2.072 24.719 19.906 1 91.31 28 ALA B C 1
ATOM 3073 O O . ALA B 1 28 ? -1.01 24.734 20.531 1 91.31 28 ALA B O 1
ATOM 3074 N N . LEU B 1 29 ? -2.561 25.766 19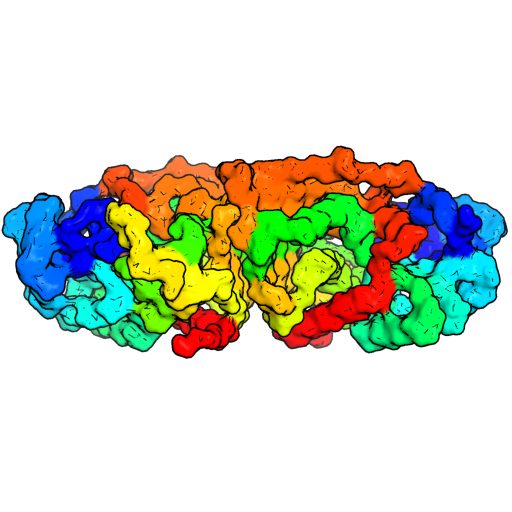.375 1 93 29 LEU B N 1
ATOM 3075 C CA . LEU B 1 29 ? -1.737 26.969 19.203 1 93 29 LEU B CA 1
ATOM 3076 C C . LEU B 1 29 ? -1.549 27.703 20.531 1 93 29 LEU B C 1
ATOM 3078 O O . LEU B 1 29 ? -0.417 27.953 20.938 1 93 29 LEU B O 1
ATOM 3082 N N . LEU B 1 30 ? -2.607 27.953 21.203 1 94.56 30 LEU B N 1
ATOM 3083 C CA . LEU B 1 30 ? -2.586 28.75 22.422 1 94.56 30 LEU B CA 1
ATOM 3084 C C . LEU B 1 30 ? -1.681 28.109 23.484 1 94.56 30 LEU B C 1
ATOM 3086 O O . LEU B 1 30 ? -0.749 28.75 23.969 1 94.56 30 LEU B O 1
ATOM 3090 N N . PRO B 1 31 ? -1.832 26.844 23.766 1 93.38 31 PRO B N 1
ATOM 3091 C CA . PRO B 1 31 ? -0.958 26.25 24.781 1 93.38 31 PRO B CA 1
ATOM 3092 C C . PRO B 1 31 ? 0.51 26.234 24.359 1 93.38 31 PRO B C 1
ATOM 3094 O O . PRO B 1 31 ? 1.399 26.297 25.203 1 93.38 31 PRO B O 1
ATOM 3097 N N . SER B 1 32 ? 0.767 26.172 23.094 1 94.5 32 SER B N 1
ATOM 3098 C CA . SER B 1 32 ? 2.141 26.172 22.594 1 94.5 32 SER B CA 1
ATOM 3099 C C . SER B 1 32 ? 2.84 27.484 22.891 1 94.5 32 SER B C 1
ATOM 3101 O O . SER B 1 32 ? 4.047 27.516 23.156 1 94.5 32 SER B O 1
ATOM 3103 N N . PHE B 1 33 ? 2.121 28.547 22.891 1 96.19 33 PHE B N 1
ATOM 3104 C CA . PHE B 1 33 ? 2.682 29.859 23.172 1 96.19 33 PHE B CA 1
ATOM 3105 C C . PHE B 1 33 ? 2.713 30.141 24.672 1 96.19 33 PHE B C 1
ATOM 3107 O O . PHE B 1 33 ? 3.699 30.656 25.188 1 96.19 33 PHE B O 1
ATOM 3114 N N . LEU B 1 34 ? 1.686 29.734 25.344 1 95 34 LEU B N 1
ATOM 3115 C CA . LEU B 1 34 ? 1.555 30.047 26.766 1 95 34 LEU B CA 1
ATOM 3116 C C . LEU B 1 34 ? 2.641 29.359 27.578 1 95 34 LEU B C 1
ATOM 3118 O O . LEU B 1 34 ? 3.135 29.922 28.562 1 95 34 LEU B O 1
ATOM 3122 N N . ASN B 1 35 ? 3.025 28.25 27.188 1 93.25 35 ASN B N 1
ATOM 3123 C CA . ASN B 1 35 ? 3.961 27.438 27.969 1 93.25 35 ASN B CA 1
ATOM 3124 C C . ASN B 1 35 ? 5.406 27.703 27.547 1 93.25 35 ASN B C 1
ATOM 3126 O O . ASN B 1 35 ? 6.34 27.266 28.219 1 93.25 35 ASN B O 1
ATOM 3130 N N . SER B 1 36 ? 5.578 28.438 26.531 1 95.38 36 SER B N 1
ATOM 3131 C CA . SER B 1 36 ? 6.91 28.594 25.953 1 95.38 36 SER B CA 1
ATOM 3132 C C . SER B 1 36 ? 7.594 29.859 26.484 1 95.38 36 SER B C 1
ATOM 3134 O O . SER B 1 36 ? 6.965 30.906 26.562 1 95.38 36 SER B O 1
ATOM 3136 N N . PRO B 1 37 ? 8.906 29.75 26.781 1 95.56 37 PRO B N 1
ATOM 3137 C CA . PRO B 1 37 ? 9.648 30.953 27.156 1 95.56 37 PRO B CA 1
ATOM 3138 C C . PRO B 1 37 ? 10.016 31.828 25.969 1 95.56 37 PRO B C 1
ATOM 3140 O O . PRO B 1 37 ? 10.516 32.938 26.141 1 95.56 37 PRO B O 1
ATOM 3143 N N . TYR B 1 38 ? 9.727 31.359 24.781 1 97.19 38 TYR B N 1
ATOM 3144 C CA . TYR B 1 38 ? 10.234 32.031 23.578 1 97.19 38 TYR B CA 1
ATOM 3145 C C . TYR B 1 38 ? 9.188 32.969 22.984 1 97.19 38 TYR B C 1
ATOM 3147 O O . TYR B 1 38 ? 9.484 33.75 22.094 1 97.19 38 TYR B O 1
ATOM 3155 N N . TYR B 1 39 ? 7.957 32.875 23.547 1 97.75 39 TYR B N 1
ATOM 3156 C CA . TYR B 1 39 ? 6.863 33.625 22.922 1 97.75 39 TYR B CA 1
ATOM 3157 C C . TYR B 1 39 ? 6.02 34.312 23.984 1 97.75 39 TYR B C 1
ATOM 3159 O O . TYR B 1 39 ? 5.93 33.875 25.125 1 97.75 39 TYR B O 1
ATOM 3167 N N . GLU B 1 40 ? 5.414 35.406 23.594 1 97.81 40 GLU B N 1
ATOM 3168 C CA . GLU B 1 40 ? 4.457 36.188 24.391 1 97.81 40 GLU B CA 1
ATOM 3169 C C . GLU B 1 40 ? 3.273 36.625 23.547 1 97.81 40 GLU B C 1
ATOM 3171 O O . GLU B 1 40 ? 3.457 37.281 22.516 1 97.81 40 GLU B O 1
ATOM 3176 N N . ILE B 1 41 ? 2.08 36.312 23.969 1 98.44 41 ILE B N 1
ATOM 3177 C CA . ILE B 1 41 ? 0.895 36.719 23.219 1 98.44 41 ILE B CA 1
ATOM 3178 C C . ILE B 1 41 ? 0.6 38.188 23.516 1 98.44 41 ILE B C 1
ATOM 3180 O O . ILE B 1 41 ? 0.412 38.562 24.672 1 98.44 41 ILE B O 1
ATOM 3184 N N . THR B 1 42 ? 0.476 39 22.469 1 98.69 42 THR B N 1
ATOM 3185 C CA . THR B 1 42 ? 0.295 40.438 22.688 1 98.69 42 THR B CA 1
ATOM 3186 C C . THR B 1 42 ? -0.956 40.938 21.969 1 98.69 42 THR B C 1
ATOM 3188 O O . THR B 1 42 ? -1.419 42.062 22.234 1 98.69 42 THR B O 1
ATOM 3191 N N . ALA B 1 43 ? -1.506 40.094 21.141 1 98.88 43 ALA B N 1
ATOM 3192 C CA . ALA B 1 43 ? -2.691 40.531 20.406 1 98.88 43 ALA B CA 1
ATOM 3193 C C . ALA B 1 43 ? -3.514 39.344 19.922 1 98.88 43 ALA B C 1
ATOM 3195 O O . ALA B 1 43 ? -2.975 38.25 19.719 1 98.88 43 ALA B O 1
ATOM 3196 N N . VAL B 1 44 ? -4.801 39.531 19.766 1 98.44 44 VAL B N 1
ATOM 3197 C CA . VAL B 1 44 ? -5.742 38.594 19.188 1 98.44 44 VAL B CA 1
ATOM 3198 C C . VAL B 1 44 ? -6.602 39.312 18.141 1 98.44 44 VAL B C 1
ATOM 3200 O O . VAL B 1 44 ? -7.023 40.438 18.344 1 98.44 44 VAL B O 1
ATOM 3203 N N . CYS B 1 45 ? -6.793 38.656 17.016 1 98.56 45 CYS B N 1
ATOM 3204 C CA . CYS B 1 45 ? -7.648 39.156 15.961 1 98.56 45 CYS B CA 1
ATOM 3205 C C . CYS B 1 45 ? -8.672 38.125 15.523 1 98.56 45 CYS B C 1
ATOM 3207 O O . CYS B 1 45 ? -8.312 37.031 15.109 1 98.56 45 CYS B O 1
ATOM 3209 N N . ASN B 1 46 ? -9.891 38.406 15.641 1 96.56 46 ASN B N 1
ATOM 3210 C CA . ASN B 1 46 ? -11.016 37.625 15.109 1 96.56 46 ASN B CA 1
ATOM 3211 C C . ASN B 1 46 ? -11.844 38.469 14.133 1 96.56 46 ASN B C 1
ATOM 3213 O O . ASN B 1 46 ? -11.297 39.281 13.398 1 96.56 46 ASN B O 1
ATOM 3217 N N . SER B 1 47 ? -13.07 38.094 13.922 1 95.5 47 SER B N 1
ATOM 3218 C CA . SER B 1 47 ? -13.898 38.75 12.922 1 95.5 47 SER B CA 1
ATOM 3219 C C . SER B 1 47 ? -14.32 40.156 13.383 1 95.5 47 SER B C 1
ATOM 3221 O O . SER B 1 47 ? -14.758 40.969 12.578 1 95.5 47 SER B O 1
ATOM 3223 N N . SER B 1 48 ? -14.227 40.406 14.75 1 97.81 48 SER B N 1
ATOM 3224 C CA . SER B 1 48 ? -14.516 41.719 15.328 1 97.81 48 SER B CA 1
ATOM 3225 C C . SER B 1 48 ? -13.68 41.969 16.578 1 97.81 48 SER B C 1
ATOM 3227 O O . SER B 1 48 ? -13.164 41.031 17.188 1 97.81 48 SER B O 1
ATOM 3229 N N . VAL B 1 49 ? -13.57 43.25 16.922 1 98.44 49 VAL B N 1
ATOM 3230 C CA . VAL B 1 49 ? -12.867 43.625 18.156 1 98.44 49 VAL B CA 1
ATOM 3231 C C . VAL B 1 49 ? -13.555 42.969 19.344 1 98.44 49 VAL B C 1
ATOM 3233 O O . VAL B 1 49 ? -12.891 42.469 20.25 1 98.44 49 VAL B O 1
ATOM 3236 N N . GLU B 1 50 ? -14.875 42.938 19.297 1 98.25 50 GLU B N 1
ATOM 3237 C CA . GLU B 1 50 ? -15.656 42.344 20.375 1 98.25 50 GLU B CA 1
ATOM 3238 C C . GLU B 1 50 ? -15.359 40.844 20.516 1 98.25 50 GLU B C 1
ATOM 3240 O O . GLU B 1 50 ? -15.172 40.344 21.641 1 98.25 50 GLU B O 1
ATOM 3245 N N . SER B 1 51 ? -15.375 40.156 19.406 1 96.69 51 SER B N 1
ATOM 3246 C CA . SER B 1 51 ? -15.078 38.719 19.422 1 96.69 51 SER B CA 1
ATOM 3247 C C . SER B 1 51 ? -13.664 38.469 19.938 1 96.69 51 SER B C 1
ATOM 3249 O O . SER B 1 51 ? -13.438 37.5 20.672 1 96.69 51 SER B O 1
ATOM 3251 N N . SER B 1 52 ? -12.688 39.312 19.594 1 98.12 52 SER B N 1
ATOM 3252 C CA . SER B 1 52 ? -11.32 39.188 20.062 1 98.12 52 SER B CA 1
ATOM 3253 C C . SER B 1 52 ? -11.234 39.406 21.578 1 98.12 52 SER B C 1
ATOM 3255 O O . SER B 1 52 ? -10.547 38.656 22.281 1 98.12 52 SER B O 1
ATOM 3257 N N . GLN B 1 53 ? -11.953 40.406 21.984 1 98.25 53 GLN B N 1
ATOM 3258 C CA . GLN B 1 53 ? -11.961 40.688 23.406 1 98.25 53 GLN B CA 1
ATOM 3259 C C . GLN B 1 53 ? -12.57 39.531 24.203 1 98.25 53 GLN B C 1
ATOM 3261 O O . GLN B 1 53 ? -12.07 39.188 25.266 1 98.25 53 GLN B O 1
ATOM 3266 N N . ARG B 1 54 ? -13.633 39 23.688 1 97.31 54 ARG B N 1
ATOM 3267 C CA . ARG B 1 54 ? -14.25 37.844 24.312 1 97.31 54 ARG B CA 1
ATOM 3268 C C . ARG B 1 54 ? -13.25 36.688 24.453 1 97.31 54 ARG B C 1
ATOM 3270 O O . ARG B 1 54 ? -13.219 36 25.484 1 97.31 54 ARG B O 1
ATOM 3277 N N . SER B 1 55 ? -12.492 36.469 23.438 1 96.38 55 SER B N 1
ATOM 3278 C CA . SER B 1 55 ? -11.484 35.406 23.469 1 96.38 55 SER B CA 1
ATOM 3279 C C . SER B 1 55 ? -10.406 35.719 24.5 1 96.38 55 SER B C 1
ATOM 3281 O O . SER B 1 55 ? -10.008 34.844 25.266 1 96.38 55 SER B O 1
ATOM 3283 N N . ILE B 1 56 ? -9.93 36.906 24.531 1 98.06 56 ILE B N 1
ATOM 3284 C CA . ILE B 1 56 ? -8.906 37.312 25.469 1 98.06 56 ILE B CA 1
ATOM 3285 C C . ILE B 1 56 ? -9.398 37.094 26.906 1 98.06 56 ILE B C 1
ATOM 3287 O O . ILE B 1 56 ? -8.664 36.531 27.734 1 98.06 56 ILE B O 1
ATOM 3291 N N . ASP B 1 57 ? -10.664 37.438 27.141 1 97.75 57 ASP B N 1
ATOM 3292 C CA . ASP B 1 57 ? -11.258 37.281 28.469 1 97.75 57 ASP B CA 1
ATOM 3293 C C . ASP B 1 57 ? -11.453 35.781 28.812 1 97.75 57 ASP B C 1
ATOM 3295 O O . ASP B 1 57 ? -11.133 35.344 29.922 1 97.75 57 ASP B O 1
ATOM 3299 N N . PHE B 1 58 ? -11.977 35.094 27.844 1 95.88 58 PHE B N 1
ATOM 3300 C CA . PHE B 1 58 ? -12.281 33.688 28.047 1 95.88 58 PHE B CA 1
ATOM 3301 C C . PHE B 1 58 ? -11.023 32.906 28.422 1 95.88 58 PHE B C 1
ATOM 3303 O O . PHE B 1 58 ? -11.047 32.062 29.312 1 95.88 58 PHE B O 1
ATOM 3310 N N . HIS B 1 59 ? -9.883 33.25 27.781 1 96 59 HIS B N 1
ATOM 3311 C CA . HIS B 1 59 ? -8.641 32.5 27.969 1 96 59 HIS B CA 1
ATOM 3312 C C . HIS B 1 59 ? -7.75 33.188 29 1 96 59 HIS B C 1
ATOM 3314 O O . HIS B 1 59 ? -6.613 32.75 29.219 1 96 59 HIS B O 1
ATOM 3320 N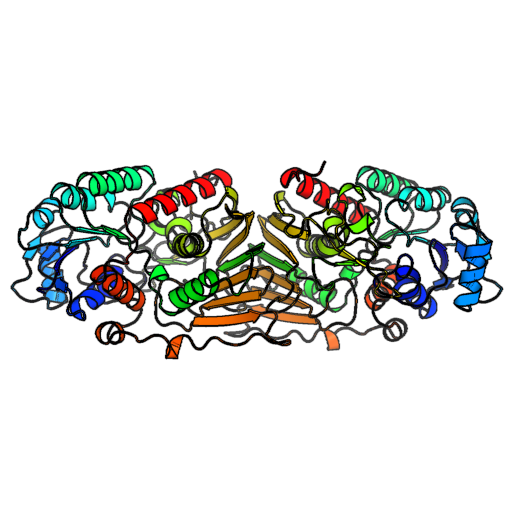 N . LYS B 1 60 ? -8.164 34.25 29.578 1 96.69 60 LYS B N 1
ATOM 3321 C CA . LYS B 1 60 ? -7.48 35 30.641 1 96.69 60 LYS B CA 1
ATOM 3322 C C . LYS B 1 60 ? -6.074 35.406 30.219 1 96.69 60 LYS B C 1
ATOM 3324 O O . LYS B 1 60 ? -5.109 35.188 30.953 1 96.69 60 LYS B O 1
ATOM 3329 N N . LEU B 1 61 ? -5.984 36.031 29.047 1 97.62 61 LEU B N 1
ATOM 3330 C CA . LEU B 1 61 ? -4.688 36.375 28.469 1 97.62 61 LEU B CA 1
ATOM 3331 C C . LEU B 1 61 ? -4.152 37.688 29.062 1 97.62 61 LEU B C 1
ATOM 3333 O O . LEU B 1 61 ? -2.99 38.031 28.859 1 97.62 61 LEU B O 1
ATOM 3337 N N . GLY B 1 62 ? -4.965 38.375 29.844 1 95.06 62 GLY B N 1
ATOM 3338 C CA . GLY B 1 62 ? -4.516 39.594 30.547 1 95.06 62 GLY B CA 1
ATOM 3339 C C . GLY B 1 62 ? -4.883 40.875 29.844 1 95.06 62 GLY B C 1
ATOM 3340 O O . GLY B 1 62 ? -5.219 40.844 28.656 1 95.06 62 GLY B O 1
ATOM 3341 N N . PRO B 1 63 ? -4.75 42 30.453 1 94.62 63 PRO B N 1
ATOM 3342 C CA . PRO B 1 63 ? -5.25 43.281 29.938 1 94.62 63 PRO B CA 1
ATOM 3343 C C . PRO B 1 63 ? -4.293 43.906 28.938 1 94.62 63 PRO B C 1
ATOM 3345 O O . PRO B 1 63 ? -4.668 44.875 28.25 1 94.62 63 PRO B O 1
ATOM 3348 N N . LYS B 1 64 ? -3.109 43.5 28.875 1 96.69 64 LYS B N 1
ATOM 3349 C CA . LYS B 1 64 ? -2.121 44.062 27.969 1 96.69 64 LYS B CA 1
ATOM 3350 C C . LYS B 1 64 ? -2.295 43.531 26.547 1 96.69 64 LYS B C 1
ATOM 3352 O O . LYS B 1 64 ? -1.742 44.094 25.594 1 96.69 64 LYS B O 1
ATOM 3357 N N . VAL B 1 65 ? -3.02 42.406 26.406 1 98.69 65 VAL B N 1
ATOM 3358 C CA . VAL B 1 65 ? -3.252 41.812 25.094 1 98.69 65 VAL B CA 1
ATOM 3359 C C . VAL B 1 65 ? -4.297 42.625 24.344 1 98.69 65 VAL B C 1
ATOM 3361 O O . VAL B 1 65 ? -5.391 42.875 24.859 1 98.69 65 VAL B O 1
ATOM 3364 N N . LYS B 1 66 ? -3.996 43.031 23.141 1 98.75 66 LYS B N 1
ATOM 3365 C CA . LYS B 1 66 ? -4.867 43.906 22.359 1 98.75 66 LYS B CA 1
ATOM 3366 C C . LYS B 1 66 ? -5.84 43.094 21.516 1 98.75 66 LYS B C 1
ATOM 3368 O O . LYS B 1 66 ? -5.477 42.062 20.969 1 98.75 66 LYS B O 1
ATOM 3373 N N . ALA B 1 67 ? -7.023 43.625 21.391 1 98.69 67 ALA B N 1
ATOM 3374 C CA . ALA B 1 67 ? -8.07 43 20.562 1 98.69 67 ALA B CA 1
ATOM 3375 C C . ALA B 1 67 ? -8.203 43.719 19.219 1 98.69 67 ALA B C 1
ATOM 3377 O O . ALA B 1 67 ? -8.32 44.969 19.188 1 98.69 67 ALA B O 1
ATOM 3378 N N . TYR B 1 68 ? -8.148 43.031 18.188 1 98.75 68 TYR B N 1
ATOM 3379 C CA . TYR B 1 68 ? -8.305 43.594 16.859 1 98.75 68 TYR B CA 1
ATOM 3380 C C . TYR B 1 68 ? -9.438 42.906 16.109 1 98.75 68 TYR B C 1
ATOM 3382 O O . TYR B 1 68 ? -9.828 41.812 16.438 1 98.75 68 TYR B O 1
ATOM 3390 N N . GLY B 1 69 ? -9.93 43.594 15.016 1 98.38 69 GLY B N 1
ATOM 3391 C CA . GLY B 1 69 ? -11.039 43.062 14.234 1 98.38 69 GLY B CA 1
ATOM 3392 C C . GLY B 1 69 ? -10.711 42.906 12.758 1 98.38 69 GLY B C 1
ATOM 3393 O O . GLY B 1 69 ? -11.539 42.438 11.977 1 98.38 69 GLY B O 1
ATOM 3394 N N . THR B 1 70 ? -9.438 43.312 12.422 1 98.31 70 THR B N 1
ATOM 3395 C CA . THR B 1 70 ? -9.039 43.156 11.023 1 98.31 70 THR B CA 1
ATOM 3396 C C . THR B 1 70 ? -7.586 42.688 10.93 1 98.31 70 THR B C 1
ATOM 3398 O O . THR B 1 70 ? -6.762 43.031 11.781 1 98.31 70 THR B O 1
ATOM 3401 N N . PRO B 1 71 ? -7.355 41.969 9.875 1 98.56 71 PRO B N 1
ATOM 3402 C CA . PRO B 1 71 ? -5.973 41.5 9.688 1 98.56 71 PRO B CA 1
ATOM 3403 C C . PRO B 1 71 ? -4.996 42.656 9.5 1 98.56 71 PRO B C 1
ATOM 3405 O O . PRO B 1 71 ? -3.836 42.562 9.906 1 98.56 71 PRO B O 1
ATOM 3408 N N . GLU B 1 72 ? -5.391 43.781 8.945 1 98.56 72 GLU B N 1
ATOM 3409 C CA . GLU B 1 72 ? -4.535 44.969 8.766 1 98.56 72 GLU B CA 1
ATOM 3410 C C . GLU B 1 72 ? -4.145 45.562 10.109 1 98.56 72 GLU B C 1
ATOM 3412 O O . GLU B 1 72 ? -2.984 45.938 10.305 1 98.56 72 GLU B O 1
ATOM 3417 N N . ASP B 1 73 ? -5.121 45.625 11.031 1 98.69 73 ASP B N 1
ATOM 3418 C CA . ASP B 1 73 ? -4.863 46.25 12.328 1 98.69 73 ASP B CA 1
ATOM 3419 C C . ASP B 1 73 ? -3.824 45.469 13.117 1 98.69 73 ASP B C 1
ATOM 3421 O O . ASP B 1 73 ? -2.902 46.031 13.695 1 98.69 73 ASP B O 1
ATOM 3425 N N . ILE B 1 74 ? -3.99 44.156 13.156 1 98.75 74 ILE B N 1
ATOM 3426 C CA . ILE B 1 74 ? -3.051 43.344 13.93 1 98.75 74 ILE B CA 1
ATOM 3427 C C . ILE B 1 74 ? -1.686 43.344 13.242 1 98.75 74 ILE B C 1
ATOM 3429 O O . ILE B 1 74 ? -0.648 43.344 13.914 1 98.75 74 ILE B O 1
ATOM 3433 N N . ALA B 1 75 ? -1.632 43.406 11.898 1 98.62 75 ALA B N 1
ATOM 3434 C CA . ALA B 1 75 ? -0.391 43.469 11.133 1 98.62 75 ALA B CA 1
ATOM 3435 C C . ALA B 1 75 ? 0.371 44.75 11.398 1 98.62 75 ALA B C 1
ATOM 3437 O O . ALA B 1 75 ? 1.604 44.781 11.375 1 98.62 75 ALA B O 1
ATOM 3438 N N . ASN B 1 76 ? -0.321 45.812 11.719 1 98.38 76 ASN B N 1
ATOM 3439 C CA . ASN B 1 76 ? 0.296 47.125 11.883 1 98.38 76 ASN B CA 1
ATOM 3440 C C . ASN B 1 76 ? 0.653 47.406 13.336 1 98.38 76 ASN B C 1
ATOM 3442 O O . ASN B 1 76 ? 1.199 48.469 13.656 1 98.38 76 ASN B O 1
ATOM 3446 N N . ASP B 1 77 ? 0.3 46.531 14.25 1 98.62 77 ASP B N 1
ATOM 3447 C CA . ASP B 1 77 ? 0.662 46.688 15.656 1 98.62 77 ASP B CA 1
ATOM 3448 C C . ASP B 1 77 ? 2.17 46.531 15.859 1 98.62 77 ASP B C 1
ATOM 3450 O O . ASP B 1 77 ? 2.738 45.469 15.609 1 98.62 77 ASP B O 1
ATOM 3454 N N . PRO B 1 78 ? 2.855 47.562 16.344 1 98.12 78 PRO B N 1
ATOM 3455 C CA . PRO B 1 78 ? 4.305 47.5 16.531 1 98.12 78 PRO B CA 1
ATOM 3456 C C . PRO B 1 78 ? 4.711 46.5 17.625 1 98.12 78 PRO B C 1
ATOM 3458 O O . PRO B 1 78 ? 5.887 46.156 17.734 1 98.12 78 PRO B O 1
ATOM 3461 N N . ASN B 1 79 ? 3.746 46.062 18.406 1 98 79 ASN B N 1
ATOM 3462 C CA . ASN B 1 79 ? 4.039 45.125 19.484 1 98 79 ASN B CA 1
ATOM 3463 C C . ASN B 1 79 ? 3.807 43.688 19.047 1 98 79 ASN B C 1
ATOM 3465 O O . ASN B 1 79 ? 3.729 42.781 19.891 1 98 79 ASN B O 1
ATOM 3469 N N . VAL B 1 80 ? 3.648 43.438 17.75 1 98.69 80 VAL B N 1
ATOM 3470 C CA . VAL B 1 80 ? 3.523 42.094 17.188 1 98.69 80 VAL B CA 1
ATOM 3471 C C . VAL B 1 80 ? 4.707 41.812 16.266 1 98.69 80 VAL B C 1
ATOM 3473 O O . VAL B 1 80 ? 4.953 42.562 15.305 1 98.69 80 VAL B O 1
ATOM 3476 N N . ASP B 1 81 ? 5.438 40.781 16.531 1 98.38 81 ASP B N 1
ATOM 3477 C CA . ASP B 1 81 ? 6.562 40.344 15.719 1 98.38 81 ASP B CA 1
ATOM 3478 C C . ASP B 1 81 ? 6.16 39.219 14.789 1 98.38 81 ASP B C 1
ATOM 3480 O O . ASP B 1 81 ? 6.656 39.094 13.664 1 98.38 81 ASP B O 1
ATOM 3484 N N . LEU B 1 82 ? 5.316 38.281 15.234 1 98.69 82 LEU B N 1
ATOM 3485 C CA . LEU B 1 82 ? 4.844 37.094 14.555 1 98.69 82 LEU B CA 1
ATOM 3486 C C . LEU B 1 82 ? 3.318 37.031 14.531 1 98.69 82 LEU B C 1
ATOM 3488 O O . LEU B 1 82 ? 2.67 37.156 15.57 1 98.69 82 LEU B O 1
ATOM 3492 N N . VAL B 1 83 ? 2.764 36.969 13.383 1 98.88 83 VAL B N 1
ATOM 3493 C CA . VAL B 1 83 ? 1.33 36.75 13.25 1 98.88 83 VAL B CA 1
ATOM 3494 C C . VAL B 1 83 ? 1.065 35.25 13.023 1 98.88 83 VAL B C 1
ATOM 3496 O O . VAL B 1 83 ? 1.605 34.656 12.094 1 98.88 83 VAL B O 1
ATOM 3499 N N . ALA B 1 84 ? 0.277 34.625 13.875 1 98.62 84 ALA B N 1
ATOM 3500 C CA . ALA B 1 84 ? -0.096 33.219 13.766 1 98.62 84 ALA B CA 1
ATOM 3501 C C . ALA B 1 84 ? -1.534 33.062 13.281 1 98.62 84 ALA B C 1
ATOM 3503 O O . ALA B 1 84 ? -2.473 33.5 13.953 1 98.62 84 ALA B O 1
ATOM 3504 N N . VAL B 1 85 ? -1.675 32.375 12.172 1 98.19 85 VAL B N 1
ATOM 3505 C CA . VAL B 1 85 ? -2.973 32.25 11.516 1 98.19 85 VAL B CA 1
ATOM 3506 C C . VAL B 1 85 ? -3.518 30.844 11.695 1 98.19 85 VAL B C 1
ATOM 3508 O O . VAL B 1 85 ? -2.893 29.875 11.266 1 98.19 85 VAL B O 1
ATOM 3511 N N . SER B 1 86 ? -4.672 30.703 12.281 1 95.25 86 SER B N 1
ATOM 3512 C CA . SER B 1 86 ? -5.367 29.438 12.477 1 95.25 86 SER B CA 1
ATOM 3513 C C . SER B 1 86 ? -6.879 29.609 12.328 1 95.25 86 SER B C 1
ATOM 3515 O O . SER B 1 86 ? -7.59 29.781 13.32 1 95.25 86 SER B O 1
ATOM 3517 N N . ILE B 1 87 ? -7.355 29.609 11.148 1 93.5 87 ILE B N 1
ATOM 3518 C CA . ILE B 1 87 ? -8.766 29.703 10.797 1 93.5 87 ILE B CA 1
ATOM 3519 C C . ILE B 1 87 ? -9.078 28.781 9.625 1 93.5 87 ILE B C 1
ATOM 3521 O O . ILE B 1 87 ? -8.258 27.938 9.258 1 93.5 87 ILE B O 1
ATOM 3525 N N . ASN B 1 88 ? -10.266 28.859 9.125 1 92 88 ASN B N 1
ATOM 3526 C CA . ASN B 1 88 ? -10.633 28.047 7.961 1 92 88 ASN B CA 1
ATOM 3527 C C . ASN B 1 88 ? -9.734 28.359 6.766 1 92 88 ASN B C 1
ATOM 3529 O O . ASN B 1 88 ? -9.477 29.531 6.465 1 92 88 ASN B O 1
ATOM 3533 N N . VAL B 1 89 ? -9.32 27.391 6.094 1 94.88 89 VAL B N 1
ATOM 3534 C CA . VAL B 1 89 ? -8.312 27.469 5.043 1 94.88 89 VAL B CA 1
ATOM 3535 C C . VAL B 1 89 ? -8.773 28.438 3.951 1 94.88 89 VAL B C 1
ATOM 3537 O O . VAL B 1 89 ? -7.957 29.125 3.336 1 94.88 89 VAL B O 1
ATOM 3540 N N . GLY B 1 90 ? -10.016 28.531 3.734 1 94.75 90 GLY B N 1
ATOM 3541 C CA . GLY B 1 90 ? -10.539 29.406 2.699 1 94.75 90 GLY B CA 1
ATOM 3542 C C . GLY B 1 90 ? -10.195 30.875 2.928 1 94.75 90 GLY B C 1
ATOM 3543 O O . GLY B 1 90 ? -10.266 31.688 2.004 1 94.75 90 GLY B O 1
ATOM 3544 N N . HIS B 1 91 ? -9.758 31.203 4.156 1 95.88 91 HIS B N 1
ATOM 3545 C CA . HIS B 1 91 ? -9.477 32.594 4.5 1 95.88 91 HIS B CA 1
ATOM 3546 C C . HIS B 1 91 ? -7.992 32.812 4.77 1 95.88 91 HIS B C 1
ATOM 3548 O O . HIS B 1 91 ? -7.566 33.938 5.07 1 95.88 91 HIS B O 1
ATOM 3554 N N . HIS B 1 92 ? -7.191 31.797 4.645 1 98.25 92 HIS B N 1
ATOM 3555 C CA . HIS B 1 92 ? -5.77 31.906 4.949 1 98.25 92 HIS B CA 1
ATOM 3556 C C . HIS B 1 92 ? -5.117 33 4.121 1 98.25 92 HIS B C 1
ATOM 3558 O O . HIS B 1 92 ? -4.402 33.844 4.66 1 98.25 92 HIS B O 1
ATOM 3564 N N . TYR B 1 93 ? -5.438 33 2.838 1 98.5 93 TYR B N 1
ATOM 3565 C CA . TYR B 1 93 ? -4.797 33.938 1.92 1 98.5 93 TYR B CA 1
ATOM 3566 C C . TYR B 1 93 ? -5.086 35.375 2.324 1 98.5 93 TYR B C 1
ATOM 3568 O O . TYR B 1 93 ? -4.164 36.156 2.51 1 98.5 93 TYR B O 1
ATOM 3576 N N . VAL B 1 94 ? -6.328 35.688 2.607 1 98.25 94 VAL B N 1
ATOM 3577 C CA . VAL B 1 94 ? -6.773 37.062 2.805 1 98.25 94 VAL B CA 1
ATOM 3578 C C . VAL B 1 94 ? -6.258 37.594 4.145 1 98.25 94 VAL B C 1
ATOM 3580 O O . VAL B 1 94 ? -5.93 38.781 4.27 1 98.25 94 VAL B O 1
ATOM 3583 N N . VAL B 1 95 ? -6.117 36.719 5.133 1 98.44 95 VAL B N 1
ATOM 3584 C CA . VAL B 1 95 ? -5.75 37.219 6.453 1 98.44 95 VAL B CA 1
ATOM 3585 C C . VAL B 1 95 ? -4.23 37.188 6.613 1 98.44 95 VAL B C 1
ATOM 3587 O O . VAL B 1 95 ? -3.68 37.875 7.477 1 98.44 95 VAL B O 1
ATOM 3590 N N . THR B 1 96 ? -3.523 36.375 5.836 1 98.81 96 THR B N 1
ATOM 3591 C CA . THR B 1 96 ? -2.072 36.25 5.922 1 98.81 96 THR B CA 1
ATOM 3592 C C . THR B 1 96 ? -1.383 37.375 5.164 1 98.81 96 THR B C 1
ATOM 3594 O O . THR B 1 96 ? -0.366 37.906 5.617 1 98.81 96 THR B O 1
ATOM 3597 N N . LYS B 1 97 ? -1.9 37.812 4.07 1 98.69 97 LYS B N 1
ATOM 3598 C CA . LYS B 1 97 ? -1.267 38.75 3.143 1 98.69 97 LYS B CA 1
ATOM 3599 C C . LYS B 1 97 ? -0.94 40.062 3.828 1 98.69 97 LYS B C 1
ATOM 3601 O O . LYS B 1 97 ? 0.182 40.562 3.723 1 98.69 97 LYS B O 1
ATOM 3606 N N . PRO B 1 98 ? -1.857 40.719 4.609 1 98.75 98 PRO B N 1
ATOM 3607 C CA . PRO B 1 98 ? -1.532 41.969 5.277 1 98.75 98 PRO B CA 1
ATOM 3608 C C . PRO B 1 98 ? -0.313 41.844 6.191 1 98.75 98 PRO B C 1
ATOM 3610 O O . PRO B 1 98 ? 0.482 42.781 6.285 1 98.75 98 PRO B O 1
ATOM 3613 N N . ALA B 1 99 ? -0.168 40.719 6.887 1 98.75 99 ALA B N 1
ATOM 3614 C CA . ALA B 1 99 ? 0.976 40.531 7.773 1 98.75 99 ALA B CA 1
ATOM 3615 C C . ALA B 1 99 ? 2.283 40.5 6.988 1 98.75 99 ALA B C 1
ATOM 3617 O O . ALA B 1 99 ? 3.281 41.094 7.414 1 98.75 99 ALA B O 1
ATOM 3618 N N . LEU B 1 100 ? 2.277 39.844 5.855 1 98.75 100 LEU B N 1
ATOM 3619 C CA . LEU B 1 100 ? 3.463 39.781 5.008 1 98.75 100 LEU B CA 1
ATOM 3620 C C . LEU B 1 100 ? 3.818 41.156 4.465 1 98.75 100 LEU B C 1
ATOM 3622 O O . LEU B 1 100 ? 4.988 41.531 4.453 1 98.75 100 LEU B O 1
ATOM 3626 N N . LEU B 1 101 ? 2.822 41.875 4.035 1 98.31 101 LEU B N 1
ATOM 3627 C CA . LEU B 1 101 ? 3.039 43.188 3.494 1 98.31 101 LEU B CA 1
ATOM 3628 C C . LEU B 1 101 ? 3.584 44.125 4.566 1 98.31 101 LEU B C 1
ATOM 3630 O O . LEU B 1 101 ? 4.359 45.062 4.266 1 98.31 101 LEU B O 1
ATOM 3634 N N . ALA B 1 102 ? 3.215 43.906 5.805 1 98.38 102 ALA B N 1
ATOM 3635 C CA . ALA B 1 102 ? 3.688 44.688 6.934 1 98.38 102 ALA B CA 1
ATOM 3636 C C . ALA B 1 102 ? 5.027 44.188 7.449 1 98.38 102 ALA B C 1
ATOM 3638 O O . ALA B 1 102 ? 5.523 44.656 8.477 1 98.38 102 ALA B O 1
ATOM 3639 N N . LYS B 1 103 ? 5.578 43.156 6.797 1 98.06 103 LYS B N 1
ATOM 3640 C CA . LYS B 1 103 ? 6.902 42.594 7.043 1 98.06 103 LYS B CA 1
ATOM 3641 C C . LYS B 1 103 ? 6.961 41.875 8.398 1 98.06 103 LYS B C 1
ATOM 3643 O O . LYS B 1 103 ? 7.969 41.969 9.102 1 98.06 103 LYS B O 1
ATOM 3648 N N . LYS B 1 104 ? 5.867 41.344 8.781 1 98.56 104 LYS B N 1
ATOM 3649 C CA . LYS B 1 104 ? 5.832 40.5 9.977 1 98.56 104 LYS B CA 1
ATOM 3650 C C . LYS B 1 104 ? 6.277 39.062 9.656 1 98.56 104 LYS B C 1
ATOM 3652 O O . LYS B 1 104 ? 6.125 38.594 8.523 1 98.56 104 LYS B O 1
ATOM 3657 N N . GLN B 1 105 ? 6.867 38.375 10.656 1 98.38 105 GLN B N 1
ATOM 3658 C CA . GLN B 1 105 ? 6.918 36.906 10.57 1 98.38 105 GLN B CA 1
ATOM 3659 C C . GLN B 1 105 ? 5.516 36.312 10.586 1 98.38 105 GLN B C 1
ATOM 3661 O O . GLN B 1 105 ? 4.594 36.875 11.172 1 98.38 105 GLN B O 1
ATOM 3666 N N . VAL B 1 106 ? 5.391 35.188 9.922 1 98.81 106 VAL B N 1
ATOM 3667 C CA . VAL B 1 106 ? 4.039 34.656 9.844 1 98.81 106 VAL B CA 1
ATOM 3668 C C . VAL B 1 106 ? 4.086 33.125 10.023 1 98.81 106 VAL B C 1
ATOM 3670 O O . VAL B 1 106 ? 4.934 32.469 9.445 1 98.81 106 VAL B O 1
ATOM 3673 N N . PHE B 1 107 ? 3.229 32.625 10.836 1 98.75 107 PHE B N 1
ATOM 3674 C CA . PHE B 1 107 ? 2.826 31.219 10.898 1 98.75 107 PHE B CA 1
ATOM 3675 C C . PHE B 1 107 ? 1.442 31.031 10.281 1 98.75 107 PHE B C 1
ATOM 3677 O O . PHE B 1 107 ? 0.512 31.781 10.594 1 98.75 107 PHE B O 1
ATOM 3684 N N . VAL B 1 108 ? 1.332 30.031 9.469 1 98.75 108 VAL B N 1
ATOM 3685 C CA . VAL B 1 108 ? 0.021 29.641 8.969 1 98.75 108 VAL B CA 1
ATOM 3686 C C . VAL B 1 108 ? -0.212 28.156 9.258 1 98.75 108 VAL B C 1
ATOM 3688 O O . VAL B 1 108 ? 0.624 27.312 8.922 1 98.75 108 VAL B O 1
ATOM 3691 N N . GLU B 1 109 ? -1.281 27.922 9.922 1 97 109 GLU B N 1
ATOM 3692 C CA . GLU B 1 109 ? -1.684 26.516 10.016 1 97 109 GLU B CA 1
ATOM 3693 C C . GLU B 1 109 ? -1.857 25.891 8.641 1 97 109 GLU B C 1
ATOM 3695 O O . GLU B 1 109 ? -2.416 26.516 7.734 1 97 109 GLU B O 1
ATOM 3700 N N . TRP B 1 110 ? -1.344 24.734 8.523 1 97.31 110 TRP B N 1
ATOM 3701 C CA . TRP B 1 110 ? -1.528 24.031 7.25 1 97.31 110 TRP B CA 1
ATOM 3702 C C . TRP B 1 110 ? -3.01 23.844 6.945 1 97.31 110 TRP B C 1
ATOM 3704 O O . TRP B 1 110 ? -3.775 23.406 7.801 1 97.31 110 TRP B O 1
ATOM 3714 N N . PRO B 1 111 ? -3.377 24.125 5.664 1 98.31 111 PRO B N 1
ATOM 3715 C CA . PRO B 1 111 ? -2.674 24.469 4.426 1 98.31 111 PRO B CA 1
ATOM 3716 C C . PRO B 1 111 ? -2.34 25.953 4.332 1 98.31 111 PRO B C 1
ATOM 3718 O O . PRO B 1 111 ? -3.002 26.781 4.965 1 98.31 111 PRO B O 1
ATOM 3721 N N . LEU B 1 112 ? -1.359 26.281 3.486 1 98.81 112 LEU B N 1
ATOM 3722 C CA . LEU B 1 112 ? -0.933 27.672 3.367 1 98.81 112 LEU B CA 1
ATOM 3723 C C . LEU B 1 112 ? -2.027 28.531 2.736 1 98.81 112 LEU B C 1
ATOM 3725 O O . LEU B 1 112 ? -2.248 29.672 3.15 1 98.81 112 LEU B O 1
ATOM 3729 N N . GLY B 1 113 ? -2.658 28.031 1.812 1 98.44 113 GLY B N 1
ATOM 3730 C CA . GLY B 1 113 ? -3.816 28.578 1.125 1 98.44 113 GLY B CA 1
ATOM 3731 C C . GLY B 1 113 ? -4.777 27.516 0.633 1 98.44 113 GLY B C 1
ATOM 3732 O O . GLY B 1 113 ? -4.512 26.312 0.771 1 98.44 113 GLY B O 1
ATOM 3733 N N . ALA B 1 114 ? -5.844 27.969 0.05 1 97.62 114 ALA B N 1
ATOM 3734 C CA . ALA B 1 114 ? -6.859 27.031 -0.427 1 97.62 114 ALA B CA 1
ATOM 3735 C C . ALA B 1 114 ? -6.395 26.312 -1.697 1 97.62 114 ALA B C 1
ATOM 3737 O O . ALA B 1 114 ? -6.953 25.281 -2.076 1 97.62 114 ALA B O 1
ATOM 3738 N N . ASN B 1 115 ? -5.445 26.922 -2.396 1 97.75 115 ASN B N 1
ATOM 3739 C CA . ASN B 1 115 ? -4.898 26.328 -3.615 1 97.75 115 ASN B CA 1
ATOM 3740 C C . ASN B 1 115 ? -3.453 26.766 -3.85 1 97.75 115 ASN B C 1
ATOM 3742 O O . ASN B 1 115 ? -2.92 27.578 -3.1 1 97.75 115 ASN B O 1
ATOM 3746 N N . THR B 1 116 ? -2.885 26.234 -4.887 1 98.5 116 THR B N 1
ATOM 3747 C CA . THR B 1 116 ? -1.467 26.438 -5.156 1 98.5 116 THR B CA 1
ATOM 3748 C C . THR B 1 116 ? -1.202 27.875 -5.574 1 98.5 116 THR B C 1
ATOM 3750 O O . THR B 1 116 ? -0.162 28.453 -5.238 1 98.5 116 THR B O 1
ATOM 3753 N N . THR B 1 117 ? -2.109 28.5 -6.238 1 98.62 117 THR B N 1
ATOM 3754 C CA . THR B 1 117 ? -1.945 29.891 -6.66 1 98.62 117 THR B CA 1
ATOM 3755 C C . THR B 1 117 ? -1.798 30.812 -5.449 1 98.62 117 THR B C 1
ATOM 3757 O O . THR B 1 117 ? -0.895 31.656 -5.402 1 98.62 117 THR B O 1
ATOM 3760 N N . GLU B 1 118 ? -2.654 30.641 -4.469 1 98.81 118 GLU B N 1
ATOM 3761 C CA . GLU B 1 118 ? -2.564 31.422 -3.232 1 98.81 118 GLU B CA 1
ATOM 3762 C C . GLU B 1 118 ? -1.248 31.156 -2.51 1 98.81 118 GLU B C 1
ATOM 3764 O O . GLU B 1 118 ? -0.586 32.094 -2.047 1 98.81 118 GLU B O 1
ATOM 3769 N N . ALA B 1 119 ? -0.892 29.891 -2.441 1 98.88 119 ALA B N 1
ATOM 3770 C CA . ALA B 1 119 ? 0.354 29.5 -1.779 1 98.88 119 ALA B CA 1
ATOM 3771 C C . ALA B 1 119 ? 1.558 30.141 -2.471 1 98.88 119 ALA B C 1
ATOM 3773 O O . ALA B 1 119 ? 2.498 30.578 -1.81 1 98.88 119 ALA B O 1
ATOM 3774 N N . GLU B 1 120 ? 1.544 30.156 -3.768 1 98.88 120 GLU B N 1
ATOM 3775 C CA . GLU B 1 120 ? 2.633 30.734 -4.551 1 98.88 120 GLU B CA 1
ATOM 3776 C C . GLU B 1 120 ? 2.793 32.219 -4.258 1 98.88 120 GLU B C 1
ATOM 3778 O O . GLU B 1 120 ? 3.906 32.688 -4.031 1 98.88 120 GLU B O 1
ATOM 3783 N N . GLU B 1 121 ? 1.71 32.906 -4.258 1 98.81 121 GLU B N 1
ATOM 3784 C CA . GLU B 1 121 ? 1.773 34.344 -4.02 1 98.81 121 GLU B CA 1
ATOM 3785 C C . GLU B 1 121 ? 2.283 34.656 -2.611 1 98.81 121 GLU B C 1
ATOM 3787 O O . GLU B 1 121 ? 3.152 35.5 -2.432 1 98.81 121 GLU B O 1
ATOM 3792 N N . LEU B 1 122 ? 1.719 33.969 -1.621 1 98.88 122 LEU B N 1
ATOM 3793 C CA . LEU B 1 122 ? 2.145 34.188 -0.245 1 98.88 122 LEU B CA 1
ATOM 3794 C C . LEU B 1 122 ? 3.625 33.875 -0.072 1 98.88 122 LEU B C 1
ATOM 3796 O O . LEU B 1 122 ? 4.344 34.594 0.618 1 98.88 122 LEU B O 1
ATOM 3800 N N . THR B 1 123 ? 4.078 32.781 -0.679 1 98.88 123 THR B N 1
ATOM 3801 C CA . THR B 1 123 ? 5.48 32.375 -0.607 1 98.88 123 THR B CA 1
ATOM 3802 C C . THR B 1 123 ? 6.371 33.438 -1.242 1 98.88 123 THR B C 1
ATOM 3804 O O . THR B 1 123 ? 7.414 33.812 -0.686 1 98.88 123 THR B O 1
ATOM 3807 N N . GLN B 1 124 ? 5.965 33.969 -2.359 1 98.75 124 GLN B N 1
ATOM 3808 C CA . GLN B 1 124 ? 6.738 34.969 -3.057 1 98.75 124 GLN B CA 1
ATOM 3809 C C . GLN B 1 124 ? 6.828 36.25 -2.23 1 98.75 124 GLN B C 1
ATOM 3811 O O . GLN B 1 124 ? 7.898 36.875 -2.137 1 98.75 124 GLN B O 1
ATOM 3816 N N . LEU B 1 125 ? 5.727 36.688 -1.647 1 98.62 125 LEU B N 1
ATOM 3817 C CA . LEU B 1 125 ? 5.719 37.875 -0.799 1 98.62 125 LEU B CA 1
ATOM 3818 C C . LEU B 1 125 ? 6.707 37.719 0.354 1 98.62 125 LEU B C 1
ATOM 3820 O O . LEU B 1 125 ? 7.453 38.656 0.666 1 98.62 125 LEU B O 1
ATOM 3824 N N . ALA B 1 126 ? 6.695 36.562 0.981 1 98.69 126 ALA B N 1
ATOM 3825 C CA . ALA B 1 126 ? 7.613 36.281 2.086 1 98.69 126 ALA B CA 1
ATOM 3826 C C . ALA B 1 126 ? 9.062 36.344 1.616 1 98.69 126 ALA B C 1
ATOM 3828 O O . ALA B 1 126 ? 9.922 36.906 2.295 1 98.69 126 ALA B O 1
ATOM 3829 N N . LYS B 1 127 ? 9.297 35.719 0.486 1 98.06 127 LYS B N 1
ATOM 3830 C CA . LYS B 1 127 ? 10.641 35.656 -0.08 1 98.06 127 LYS B CA 1
ATOM 3831 C C . LYS B 1 127 ? 11.133 37.062 -0.415 1 98.06 127 LYS B C 1
ATOM 3833 O O . LYS B 1 127 ? 12.258 37.438 -0.079 1 98.06 127 LYS B O 1
ATOM 3838 N N . ASP B 1 128 ? 10.312 37.875 -1.029 1 97.56 128 ASP B N 1
ATOM 3839 C CA . ASP B 1 128 ? 10.664 39.219 -1.438 1 97.56 128 ASP B CA 1
ATOM 3840 C C . ASP B 1 128 ? 11.031 40.062 -0.23 1 97.56 128 ASP B C 1
ATOM 3842 O O . ASP B 1 128 ? 11.906 40.938 -0.32 1 97.56 128 ASP B O 1
ATOM 3846 N N . ALA B 1 129 ? 10.43 39.844 0.837 1 96.81 129 ALA B N 1
ATOM 3847 C CA . ALA B 1 129 ? 10.648 40.625 2.039 1 96.81 129 ALA B CA 1
ATOM 3848 C C . ALA B 1 129 ? 11.672 39.969 2.963 1 96.81 129 ALA B C 1
ATOM 3850 O O . ALA B 1 129 ? 11.961 40.5 4.043 1 96.81 129 ALA B O 1
ATOM 3851 N N . ASN B 1 130 ? 12.195 38.812 2.607 1 96.94 130 ASN B N 1
ATOM 3852 C CA . ASN B 1 130 ? 13.148 38.062 3.402 1 96.94 130 ASN B CA 1
ATOM 3853 C C . ASN B 1 130 ? 12.625 37.781 4.812 1 96.94 130 ASN B C 1
ATOM 3855 O O . ASN B 1 130 ? 13.32 38.062 5.793 1 96.94 130 ASN B O 1
ATOM 3859 N N . LEU B 1 131 ? 11.438 37.375 4.879 1 97.5 131 LEU B N 1
ATOM 3860 C CA . LEU B 1 131 ? 10.773 37.125 6.156 1 97.5 131 LEU B CA 1
ATOM 3861 C C . LEU B 1 131 ? 10.938 35.688 6.598 1 97.5 131 LEU B C 1
ATOM 3863 O O . LEU B 1 131 ? 10.953 34.781 5.766 1 97.5 131 LEU B O 1
ATOM 3867 N N . LYS B 1 132 ? 10.984 35.5 7.898 1 96.94 132 LYS B N 1
ATOM 3868 C CA . LYS B 1 132 ? 10.883 34.156 8.469 1 96.94 132 LYS B CA 1
ATOM 3869 C C . LYS B 1 132 ? 9.43 33.688 8.516 1 96.94 132 LYS B C 1
ATOM 3871 O O . LYS B 1 132 ? 8.555 34.438 8.977 1 96.94 132 LYS B O 1
ATOM 3876 N N . THR B 1 133 ? 9.172 32.562 7.957 1 98.38 133 THR B N 1
ATOM 3877 C CA . THR B 1 133 ? 7.828 31.984 7.969 1 98.38 133 THR B CA 1
ATOM 3878 C C . THR B 1 133 ? 7.84 30.578 8.539 1 98.38 133 THR B C 1
ATOM 3880 O O . THR B 1 133 ? 8.898 29.938 8.617 1 98.38 133 THR B O 1
ATOM 3883 N N . VAL B 1 134 ? 6.688 30.156 8.984 1 98.31 134 VAL B N 1
ATOM 3884 C CA . VAL B 1 134 ? 6.496 28.797 9.484 1 98.31 134 VAL B CA 1
ATOM 3885 C C . VAL B 1 134 ? 5.148 28.25 9.008 1 98.31 134 VAL B C 1
ATOM 3887 O O . VAL B 1 134 ? 4.152 28.984 9 1 98.31 134 VAL B O 1
ATOM 3890 N N . ILE B 1 135 ? 5.141 27.047 8.531 1 98.75 135 ILE B N 1
ATOM 3891 C CA . ILE B 1 135 ? 3.914 26.375 8.125 1 98.75 135 ILE B CA 1
ATOM 3892 C C . ILE B 1 135 ? 3.576 25.266 9.117 1 98.75 135 ILE B C 1
ATOM 3894 O O . ILE B 1 135 ? 4.469 24.594 9.641 1 98.75 135 ILE B O 1
ATOM 3898 N N . GLY B 1 136 ? 2.291 25.062 9.312 1 97.88 136 GLY B N 1
ATOM 3899 C CA . GLY B 1 136 ? 1.802 24.156 10.336 1 97.88 136 GLY B CA 1
ATOM 3900 C C . GLY B 1 136 ? 1.852 22.703 9.906 1 97.88 136 GLY B C 1
ATOM 3901 O O . GLY B 1 136 ? 0.876 21.969 10.078 1 97.88 136 GLY B O 1
ATOM 3902 N N . THR B 1 137 ? 2.871 22.203 9.297 1 97.62 137 THR B N 1
ATOM 3903 C CA . THR B 1 137 ? 3.125 20.781 9.094 1 97.62 137 THR B CA 1
ATOM 3904 C C . THR B 1 137 ? 3.865 20.188 10.289 1 97.62 137 THR B C 1
ATOM 3906 O O . THR B 1 137 ? 4.965 19.656 10.141 1 97.62 137 THR B O 1
ATOM 3909 N N . GLN B 1 138 ? 3.186 20.203 11.406 1 95.56 138 GLN B N 1
ATOM 3910 C CA . GLN B 1 138 ? 3.787 19.984 12.719 1 95.56 138 GLN B CA 1
ATOM 3911 C C . GLN B 1 138 ? 4.23 18.531 12.883 1 95.56 138 GLN B C 1
ATOM 3913 O O . GLN B 1 138 ? 4.984 18.219 13.805 1 95.56 138 GLN B O 1
ATOM 3918 N N . PHE B 1 139 ? 3.785 17.625 12.016 1 94.88 139 PHE B N 1
ATOM 3919 C CA . PHE B 1 139 ? 4.289 16.25 12.031 1 94.88 139 PHE B CA 1
ATOM 3920 C C . PHE B 1 139 ? 5.805 16.234 11.875 1 94.88 139 PHE B C 1
ATOM 3922 O O . PHE B 1 139 ? 6.488 15.391 12.461 1 94.88 139 PHE B O 1
ATOM 3929 N N . LEU B 1 140 ? 6.328 17.172 11.164 1 96.62 140 LEU B N 1
ATOM 3930 C CA . LEU B 1 140 ? 7.754 17.234 10.859 1 96.62 140 LEU B CA 1
ATOM 3931 C C . LEU B 1 140 ? 8.57 17.531 12.109 1 96.62 140 LEU B C 1
ATOM 3933 O O . LEU B 1 140 ? 9.789 17.344 12.125 1 96.62 140 LEU B O 1
ATOM 3937 N N . SER B 1 141 ? 7.879 17.984 13.164 1 94.62 141 SER B N 1
ATOM 3938 C CA . SER B 1 141 ? 8.578 18.328 14.398 1 94.62 141 SER B CA 1
ATOM 3939 C C . SER B 1 141 ? 8.438 17.234 15.445 1 94.62 141 SER B C 1
ATOM 3941 O O . SER B 1 141 ? 8.914 17.391 16.578 1 94.62 141 SER B O 1
ATOM 3943 N N . ASP B 1 142 ? 7.703 16.156 15.117 1 94.38 142 ASP B N 1
ATOM 3944 C CA . ASP B 1 142 ? 7.555 15 16 1 94.38 142 ASP B CA 1
ATOM 3945 C C . ASP B 1 142 ? 8.906 14.367 16.312 1 94.38 142 ASP B C 1
ATOM 3947 O O . ASP B 1 142 ? 9.664 14.039 15.398 1 94.38 142 ASP B O 1
ATOM 3951 N N . PRO B 1 143 ? 9.203 14.195 17.609 1 93.69 143 PRO B N 1
ATOM 3952 C CA . PRO B 1 143 ? 10.531 13.695 17.953 1 93.69 143 PRO B CA 1
ATOM 3953 C C . PRO B 1 143 ? 10.805 12.297 17.406 1 93.69 143 PRO B C 1
ATOM 3955 O O . PRO B 1 143 ? 11.938 11.984 17.031 1 93.69 143 PRO B O 1
ATOM 3958 N N . ALA B 1 144 ? 9.805 11.422 17.438 1 94.81 144 ALA B N 1
ATOM 3959 C CA . ALA B 1 144 ? 9.977 10.086 16.859 1 94.81 144 ALA B CA 1
ATOM 3960 C C . ALA B 1 144 ? 10.242 10.172 15.359 1 94.81 144 ALA B C 1
ATOM 3962 O O . ALA B 1 144 ? 11.086 9.461 14.828 1 94.81 144 ALA B O 1
ATOM 3963 N N . PHE B 1 145 ? 9.562 11.039 14.703 1 95.56 145 PHE B N 1
ATOM 3964 C CA . PHE B 1 145 ? 9.734 11.258 13.266 1 95.56 145 PHE B CA 1
ATOM 3965 C C . PHE B 1 145 ? 11.133 11.797 12.969 1 95.56 145 PHE B C 1
ATOM 3967 O O . PHE B 1 145 ? 11.766 11.375 12 1 95.56 145 PHE B O 1
ATOM 3974 N N . ALA B 1 146 ? 11.531 12.75 13.781 1 95 146 ALA B N 1
ATOM 3975 C CA . ALA B 1 146 ? 12.883 13.273 13.625 1 95 146 ALA B CA 1
ATOM 3976 C C . ALA B 1 146 ? 13.922 12.156 13.734 1 95 146 ALA B C 1
ATOM 3978 O O . ALA B 1 146 ? 14.898 12.133 12.984 1 95 146 ALA B O 1
ATOM 3979 N N . LYS B 1 147 ? 13.703 11.273 14.648 1 96.62 147 LYS B N 1
ATOM 3980 C CA . LYS B 1 147 ? 14.602 10.125 14.805 1 96.62 147 LYS B CA 1
ATOM 3981 C C . LYS B 1 147 ? 14.57 9.242 13.562 1 96.62 147 LYS B C 1
ATOM 3983 O O . LYS B 1 147 ? 15.609 8.758 13.109 1 96.62 147 LYS B O 1
ATOM 3988 N N . LEU B 1 148 ? 13.406 9 13.023 1 97.69 148 LEU B N 1
ATOM 3989 C CA . LEU B 1 148 ? 13.266 8.25 11.781 1 97.69 148 LEU B CA 1
ATOM 3990 C C . LEU B 1 148 ? 14.133 8.859 10.68 1 97.69 148 LEU B C 1
ATOM 3992 O O . LEU B 1 148 ? 14.883 8.148 10 1 97.69 148 LEU B O 1
ATOM 3996 N N . LYS B 1 149 ? 14.023 10.133 10.5 1 97.94 149 LYS B N 1
ATOM 3997 C CA . LYS B 1 149 ? 14.797 10.812 9.461 1 97.94 149 LYS B CA 1
ATOM 3998 C C . LYS B 1 149 ? 16.297 10.656 9.703 1 97.94 149 LYS B C 1
ATOM 4000 O O . LYS B 1 149 ? 17.062 10.422 8.766 1 97.94 149 LYS B O 1
ATOM 4005 N N . GLU B 1 150 ? 16.641 10.852 10.953 1 97.5 150 GLU B N 1
ATOM 4006 C CA . GLU B 1 150 ? 18.047 10.688 11.312 1 97.5 150 GLU B CA 1
ATOM 4007 C C . GLU B 1 150 ? 18.578 9.312 10.883 1 97.5 150 GLU B C 1
ATOM 4009 O O . GLU B 1 150 ? 19.656 9.211 10.297 1 97.5 150 GLU B O 1
ATOM 4014 N N . ILE B 1 151 ? 17.797 8.312 11.156 1 97.69 151 ILE B N 1
ATOM 4015 C CA . ILE B 1 151 ? 18.188 6.945 10.836 1 97.69 151 ILE B CA 1
ATOM 4016 C C . ILE B 1 151 ? 18.297 6.785 9.32 1 97.69 151 ILE B C 1
ATOM 4018 O O . ILE B 1 151 ? 19.297 6.254 8.812 1 97.69 151 ILE B O 1
ATOM 4022 N N . VAL B 1 152 ? 17.359 7.27 8.547 1 98.5 152 VAL B N 1
ATOM 4023 C CA . VAL B 1 152 ? 17.359 7.152 7.094 1 98.5 152 VAL B CA 1
ATOM 4024 C C . VAL B 1 152 ? 18.547 7.938 6.52 1 98.5 152 VAL B C 1
ATOM 4026 O O . VAL B 1 152 ? 19.266 7.441 5.645 1 98.5 152 VAL B O 1
ATOM 4029 N N . ASP B 1 153 ? 18.828 9.086 7.07 1 98.19 153 ASP B N 1
ATOM 4030 C CA . ASP B 1 153 ? 19.906 9.953 6.59 1 98.19 153 ASP B CA 1
ATOM 4031 C C . ASP B 1 153 ? 21.281 9.344 6.875 1 98.19 153 ASP B C 1
ATOM 4033 O O . ASP B 1 153 ? 22.266 9.664 6.203 1 98.19 153 ASP B O 1
ATOM 4037 N N . SER B 1 154 ? 21.344 8.562 7.91 1 97.69 154 SER B N 1
ATOM 4038 C CA . SER B 1 154 ? 22.625 7.977 8.297 1 97.69 154 SER B CA 1
ATOM 4039 C C . SER B 1 154 ? 23.141 7.035 7.219 1 97.69 154 SER B C 1
ATOM 4041 O O . SER B 1 154 ? 24.328 6.672 7.223 1 97.69 154 SER B O 1
ATOM 4043 N N . GLY B 1 155 ? 22.25 6.539 6.395 1 97.25 155 GLY B N 1
ATOM 4044 C CA . GLY B 1 155 ? 22.656 5.633 5.332 1 97.25 155 GLY B CA 1
ATOM 4045 C C . GLY B 1 155 ? 22.641 4.176 5.754 1 97.25 155 GLY B C 1
ATOM 4046 O O . GLY B 1 155 ? 23 3.293 4.969 1 97.25 155 GLY B O 1
ATOM 4047 N N . VAL B 1 156 ? 22.125 3.889 6.941 1 96.88 156 VAL B N 1
ATOM 4048 C CA . VAL B 1 156 ? 22.188 2.545 7.504 1 96.88 156 VAL B CA 1
ATOM 4049 C C . VAL B 1 156 ? 21.312 1.601 6.684 1 96.88 156 VAL B C 1
ATOM 4051 O O . VAL B 1 156 ? 21.531 0.387 6.672 1 96.88 156 VAL B O 1
ATOM 4054 N N . LEU B 1 157 ? 20.391 2.113 5.922 1 97.44 157 LEU B N 1
ATOM 4055 C CA . LEU B 1 157 ? 19.484 1.292 5.125 1 97.44 157 LEU B CA 1
ATOM 4056 C C . LEU B 1 157 ? 20.062 1.038 3.738 1 97.44 157 LEU B C 1
ATOM 4058 O O . LEU B 1 157 ? 19.484 0.29 2.947 1 97.44 157 LEU B O 1
ATOM 4062 N N . GLY B 1 158 ? 21.188 1.658 3.396 1 97.25 158 GLY B N 1
ATOM 4063 C CA . GLY B 1 158 ? 21.688 1.604 2.031 1 97.25 158 GLY B CA 1
ATOM 4064 C C . GLY B 1 158 ? 20.859 2.436 1.063 1 97.25 158 GLY B C 1
ATOM 4065 O O . GLY B 1 158 ? 20.297 3.455 1.447 1 97.25 158 GLY B O 1
ATOM 4066 N N . LYS B 1 159 ? 20.922 2.045 -0.212 1 97.5 159 LYS B N 1
ATOM 4067 C CA . LYS B 1 159 ? 20.078 2.709 -1.202 1 97.5 159 LYS B CA 1
ATOM 4068 C C . LYS B 1 159 ? 18.609 2.391 -0.97 1 97.5 159 LYS B C 1
ATOM 4070 O O . LYS B 1 159 ? 18.234 1.221 -0.892 1 97.5 159 LYS B O 1
ATOM 4075 N N . ILE B 1 160 ? 17.797 3.422 -0.876 1 98.62 160 ILE B N 1
ATOM 4076 C CA . ILE B 1 160 ? 16.375 3.203 -0.688 1 98.62 160 ILE B CA 1
ATOM 4077 C C . ILE B 1 160 ? 15.758 2.641 -1.972 1 98.62 160 ILE B C 1
ATOM 4079 O O . ILE B 1 160 ? 15.945 3.203 -3.053 1 98.62 160 ILE B O 1
ATOM 4083 N N . THR B 1 161 ? 15.016 1.51 -1.845 1 98.56 161 THR B N 1
ATOM 4084 C CA . THR B 1 161 ? 14.492 0.83 -3.025 1 98.56 161 THR B CA 1
ATOM 4085 C C . THR B 1 161 ? 12.984 1.037 -3.146 1 98.56 161 THR B C 1
ATOM 4087 O O . THR B 1 161 ? 12.445 1.055 -4.254 1 98.56 161 THR B O 1
ATOM 4090 N N . SER B 1 162 ? 12.336 1.151 -2.029 1 98.75 162 SER B N 1
ATOM 4091 C CA . SER B 1 162 ? 10.883 1.339 -2.049 1 98.75 162 SER B CA 1
ATOM 4092 C C . SER B 1 162 ? 10.375 1.851 -0.706 1 98.75 162 SER B C 1
ATOM 4094 O O . SER B 1 162 ? 11.102 1.817 0.292 1 98.75 162 SER B O 1
ATOM 4096 N N . THR B 1 163 ? 9.203 2.389 -0.694 1 98.81 163 THR B N 1
ATOM 4097 C CA . THR B 1 163 ? 8.508 2.785 0.522 1 98.81 163 THR B CA 1
ATOM 4098 C C . THR B 1 163 ? 7.004 2.574 0.374 1 98.81 163 THR B C 1
ATOM 4100 O O . THR B 1 163 ? 6.449 2.75 -0.714 1 98.81 163 THR B O 1
ATOM 4103 N N . GLU B 1 164 ? 6.352 2.113 1.458 1 98.44 164 GLU B N 1
ATOM 4104 C CA . GLU B 1 164 ? 4.914 1.87 1.517 1 98.44 164 GLU B CA 1
ATOM 4105 C C . GLU B 1 164 ? 4.309 2.449 2.793 1 98.44 164 GLU B C 1
ATOM 4107 O O . GLU B 1 164 ? 4.844 2.254 3.885 1 98.44 164 GLU B O 1
ATOM 4112 N N . ALA B 1 165 ? 3.211 3.129 2.602 1 98.19 165 ALA B N 1
ATOM 4113 C CA . ALA B 1 165 ? 2.512 3.66 3.768 1 98.19 165 ALA B CA 1
ATOM 4114 C C . ALA B 1 165 ? 1.017 3.363 3.693 1 98.19 165 ALA B C 1
ATOM 4116 O O . ALA B 1 165 ? 0.414 3.445 2.619 1 98.19 165 ALA B O 1
ATOM 4117 N N . HIS B 1 166 ? 0.492 2.99 4.824 1 96.69 166 HIS B N 1
ATOM 4118 C CA . HIS B 1 166 ? -0.938 2.805 5.039 1 96.69 166 HIS B CA 1
ATOM 4119 C C . HIS B 1 166 ? -1.459 3.748 6.117 1 96.69 166 HIS B C 1
ATOM 4121 O O . HIS B 1 166 ? -0.936 3.77 7.234 1 96.69 166 HIS B O 1
ATOM 4127 N N . ILE B 1 167 ? -2.424 4.473 5.715 1 96.81 167 ILE B N 1
ATOM 4128 C CA . ILE B 1 167 ? -3.02 5.445 6.625 1 96.81 167 ILE B CA 1
ATOM 4129 C C . ILE B 1 167 ? -4.52 5.191 6.742 1 96.81 167 ILE B C 1
ATOM 4131 O O . ILE B 1 167 ? -5.25 5.27 5.754 1 96.81 167 ILE B O 1
ATOM 4135 N N . ALA B 1 168 ? -4.961 4.859 7.945 1 94.81 168 ALA B N 1
ATOM 4136 C CA . ALA B 1 168 ? -6.375 4.66 8.25 1 94.81 168 ALA B CA 1
ATOM 4137 C C . ALA B 1 168 ? -6.785 5.457 9.492 1 94.81 168 ALA B C 1
ATOM 4139 O O . ALA B 1 168 ? -6.91 4.898 10.586 1 94.81 168 ALA B O 1
ATOM 4140 N N . PRO B 1 169 ? -7.039 6.711 9.258 1 91.12 169 PRO B N 1
ATOM 4141 C CA . PRO B 1 169 ? -7.402 7.52 10.43 1 91.12 169 PRO B CA 1
ATOM 4142 C C . PRO B 1 169 ? -8.758 7.133 11.016 1 91.12 169 PRO B C 1
ATOM 4144 O O . PRO B 1 169 ? -9.57 6.5 10.344 1 91.12 169 PRO B O 1
ATOM 4147 N N . ASN B 1 170 ? -8.875 7.441 12.242 1 86.25 170 ASN B N 1
ATOM 4148 C CA . ASN B 1 170 ? -10.156 7.227 12.906 1 86.25 170 ASN B CA 1
ATOM 4149 C C . ASN B 1 170 ? -10.805 8.547 13.305 1 86.25 170 ASN B C 1
ATOM 4151 O O . ASN B 1 170 ? -10.5 9.102 14.367 1 86.25 170 ASN B O 1
ATOM 4155 N N . TYR B 1 171 ? -11.711 8.984 12.516 1 83.44 171 TYR B N 1
ATOM 4156 C CA . TYR B 1 171 ? -12.484 10.188 12.781 1 83.44 171 TYR B CA 1
ATOM 4157 C C . TYR B 1 171 ? -13.914 9.836 13.188 1 83.44 171 TYR B C 1
ATOM 4159 O O . TYR B 1 171 ? -14.828 10.656 13.039 1 83.44 171 TYR B O 1
ATOM 4167 N N . GLY B 1 172 ? -14.086 8.602 13.586 1 85.81 172 GLY B N 1
ATOM 4168 C CA . GLY B 1 172 ? -15.445 8.117 13.781 1 85.81 172 GLY B CA 1
ATOM 4169 C C . GLY B 1 172 ? -16.016 7.434 12.555 1 85.81 172 GLY B C 1
ATOM 4170 O O . GLY B 1 172 ? -15.289 7.137 11.602 1 85.81 172 GLY B O 1
ATOM 4171 N N . PRO B 1 173 ? -17.344 7.211 12.633 1 90.62 173 PRO B N 1
ATOM 4172 C CA . PRO B 1 173 ? -17.953 6.574 11.469 1 90.62 173 PRO B CA 1
ATOM 4173 C C . PRO B 1 173 ? -17.781 7.383 10.188 1 90.62 173 PRO B C 1
ATOM 4175 O O . PRO B 1 173 ? -18 8.594 10.18 1 90.62 173 PRO B O 1
ATOM 4178 N N . PRO B 1 174 ? -17.438 6.668 9.102 1 94 174 PRO B N 1
ATOM 4179 C CA . PRO B 1 174 ? -17.109 7.398 7.879 1 94 174 PRO B CA 1
ATOM 4180 C C . PRO B 1 174 ? -18.312 8.117 7.277 1 94 174 PRO B C 1
ATOM 4182 O O . PRO B 1 174 ? -18.156 9.023 6.453 1 94 174 PRO B O 1
ATOM 4185 N N . ASP B 1 175 ? -19.547 7.793 7.703 1 95.25 175 ASP B N 1
ATOM 4186 C CA . ASP B 1 175 ? -20.75 8.367 7.117 1 95.25 175 ASP B CA 1
ATOM 4187 C C . ASP B 1 175 ? -21.391 9.383 8.062 1 95.25 175 ASP B C 1
ATOM 4189 O O . ASP B 1 175 ? -22.578 9.711 7.93 1 95.25 175 ASP B O 1
ATOM 4193 N N . VAL B 1 176 ? -20.641 9.844 9.016 1 94.5 176 VAL B N 1
ATOM 4194 C CA . VAL B 1 176 ? -21.094 10.883 9.938 1 94.5 176 VAL B CA 1
ATOM 4195 C C . VAL B 1 176 ? -20.062 12.008 9.984 1 94.5 176 VAL B C 1
ATOM 4197 O O . VAL B 1 176 ? -18.859 11.758 9.938 1 94.5 176 VAL B O 1
ATOM 4200 N N . TRP B 1 177 ? -20.594 13.227 10.07 1 93.69 177 TRP B N 1
ATOM 4201 C CA . TRP B 1 177 ? -19.703 14.375 10.148 1 93.69 177 TRP B CA 1
ATOM 4202 C C . TRP B 1 177 ? -20.344 15.523 10.906 1 93.69 177 TRP B C 1
ATOM 4204 O O . TRP B 1 177 ? -21.562 15.539 11.102 1 93.69 177 TRP B O 1
ATOM 4214 N N . GLY B 1 178 ? -19.531 16.359 11.438 1 91.44 178 GLY B N 1
ATOM 4215 C CA . GLY B 1 178 ? -20.047 17.531 12.133 1 91.44 178 GLY B CA 1
ATOM 4216 C C . GLY B 1 178 ? -20.609 18.578 11.195 1 91.44 178 GLY B C 1
ATOM 4217 O O . GLY B 1 178 ? -19.984 18.922 10.195 1 91.44 178 GLY B O 1
ATOM 4218 N N . ALA B 1 179 ? -21.688 19.141 11.578 1 91.62 179 ALA B N 1
ATOM 4219 C CA . ALA B 1 179 ? -22.422 20.109 10.742 1 91.62 179 ALA B CA 1
ATOM 4220 C C . ALA B 1 179 ? -21.625 21.406 10.586 1 91.62 179 ALA B C 1
ATOM 4222 O O . ALA B 1 179 ? -21.797 22.125 9.609 1 91.62 179 ALA B O 1
ATOM 4223 N N . ASP B 1 180 ? -20.734 21.656 11.461 1 86.25 180 ASP B N 1
ATOM 4224 C CA . ASP B 1 180 ? -19.969 22.906 11.461 1 86.25 180 ASP B CA 1
ATOM 4225 C C . ASP B 1 180 ? -18.719 22.781 10.602 1 86.25 180 ASP B C 1
ATOM 4227 O O . ASP B 1 180 ? -17.984 23.766 10.422 1 86.25 180 ASP B O 1
ATOM 4231 N N . ALA B 1 181 ? -18.484 21.672 9.992 1 89.81 181 ALA B N 1
ATOM 4232 C CA . ALA B 1 181 ? -17.25 21.453 9.234 1 89.81 181 ALA B CA 1
ATOM 4233 C C . ALA B 1 181 ? -17.562 20.875 7.855 1 89.81 181 ALA B C 1
ATOM 4235 O O . ALA B 1 181 ? -16.812 20.016 7.355 1 89.81 181 ALA B O 1
ATOM 4236 N N . THR B 1 182 ? -18.594 21.312 7.25 1 92.38 182 THR B N 1
ATOM 4237 C CA . THR B 1 182 ? -19.016 20.766 5.965 1 92.38 182 THR B CA 1
ATOM 4238 C C . THR B 1 182 ? -17.984 21.078 4.879 1 92.38 182 THR B C 1
ATOM 4240 O O . THR B 1 182 ? -17.969 20.453 3.822 1 92.38 182 THR B O 1
ATOM 4243 N N . TYR B 1 183 ? -17.141 22.109 5.121 1 90.88 183 TYR B N 1
ATOM 4244 C CA . TYR B 1 183 ? -16.094 22.438 4.16 1 90.88 183 TYR B CA 1
ATOM 4245 C C . TYR B 1 183 ? -15.164 21.25 3.939 1 90.88 183 TYR B C 1
ATOM 4247 O O . TYR B 1 183 ? -14.57 21.109 2.869 1 90.88 183 TYR B O 1
ATOM 4255 N N . TYR B 1 184 ? -15.094 20.312 4.879 1 93.06 184 TYR B N 1
ATOM 4256 C CA . TYR B 1 184 ? -14.234 19.141 4.816 1 93.06 184 TYR B CA 1
ATOM 4257 C C . TYR B 1 184 ? -14.742 18.156 3.77 1 93.06 184 TYR B C 1
ATOM 4259 O O . TYR B 1 184 ? -14.016 17.234 3.369 1 93.06 184 TYR B O 1
ATOM 4267 N N . LEU B 1 185 ? -15.969 18.391 3.348 1 95.38 185 LEU B N 1
ATOM 4268 C CA . LEU B 1 185 ? -16.641 17.406 2.5 1 95.38 185 LEU B CA 1
ATOM 4269 C C . LEU B 1 185 ? -16.609 17.828 1.038 1 95.38 185 LEU B C 1
ATOM 4271 O O . LEU B 1 185 ? -17.219 17.203 0.184 1 95.38 185 LEU B O 1
ATOM 4275 N N . ASP B 1 186 ? -15.867 18.875 0.712 1 96.25 186 ASP B N 1
ATOM 4276 C CA . ASP B 1 186 ? -15.742 19.391 -0.647 1 96.25 186 ASP B CA 1
ATOM 4277 C C . ASP B 1 186 ? -14.281 19.609 -1.025 1 96.25 186 ASP B C 1
ATOM 4279 O O . ASP B 1 186 ? -13.578 20.406 -0.399 1 96.25 186 ASP B O 1
ATOM 4283 N N . LEU B 1 187 ? -13.875 18.922 -2.092 1 96.88 187 LEU B N 1
ATOM 4284 C CA . LEU B 1 187 ? -12.484 18.938 -2.529 1 96.88 187 LEU B CA 1
ATOM 4285 C C . LEU B 1 187 ? -12.039 20.344 -2.896 1 96.88 187 LEU B C 1
ATOM 4287 O O . LEU B 1 187 ? -10.883 20.719 -2.672 1 96.88 187 LEU B O 1
ATOM 4291 N N . LYS B 1 188 ? -12.898 21.188 -3.336 1 95.12 188 LYS B N 1
ATOM 4292 C CA . LYS B 1 188 ? -12.578 22.5 -3.881 1 95.12 188 LYS B CA 1
ATOM 4293 C C . LYS B 1 188 ? -12.219 23.484 -2.77 1 95.12 188 LYS B C 1
ATOM 4295 O O . LYS B 1 188 ? -11.648 24.547 -3.031 1 95.12 188 LYS B O 1
ATOM 4300 N N . THR B 1 189 ? -12.539 23.109 -1.521 1 95.19 189 THR B N 1
ATOM 4301 C CA . THR B 1 189 ? -12.328 24.031 -0.411 1 95.19 189 THR B CA 1
ATOM 4302 C C . THR B 1 189 ? -10.844 24.094 -0.039 1 95.19 189 THR B C 1
ATOM 4304 O O . THR B 1 189 ? -10.414 25.016 0.664 1 95.19 189 THR B O 1
ATOM 4307 N N . GLY B 1 190 ? -10.102 23.047 -0.398 1 95.94 190 GLY B N 1
ATOM 4308 C CA . GLY B 1 190 ? -8.703 22.984 -0.003 1 95.94 190 GLY B CA 1
ATOM 4309 C C . GLY B 1 190 ? -8.508 22.594 1.452 1 95.94 190 GLY B C 1
ATOM 4310 O O . GLY B 1 190 ? -7.391 22.641 1.968 1 95.94 190 GLY B O 1
ATOM 4311 N N . GLY B 1 191 ? -9.547 22.25 2.143 1 94.81 191 GLY B N 1
ATOM 4312 C CA . GLY B 1 191 ? -9.508 21.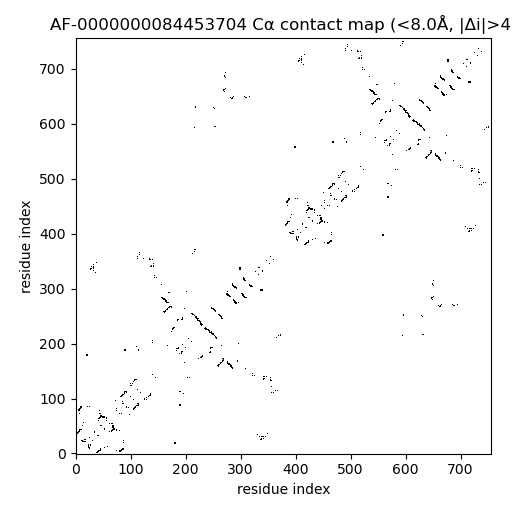906 3.557 1 94.81 191 GLY B CA 1
ATOM 4313 C C . GLY B 1 191 ? -10.188 20.578 3.873 1 94.81 191 GLY B C 1
ATOM 4314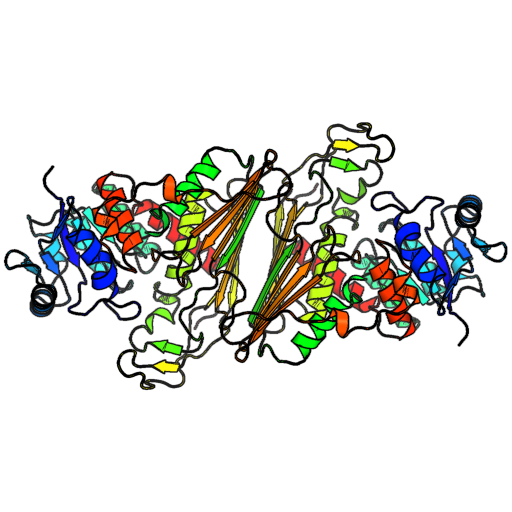 O O . GLY B 1 191 ? -11.008 20.516 4.789 1 94.81 191 GLY B O 1
ATOM 4315 N N . ASN B 1 192 ? -9.906 19.578 3.186 1 94.5 192 ASN B N 1
ATOM 4316 C CA . ASN B 1 192 ? -10.508 18.25 3.35 1 94.5 192 ASN B CA 1
ATOM 4317 C C . ASN B 1 192 ? -9.461 17.203 3.709 1 94.5 192 ASN B C 1
ATOM 4319 O O . ASN B 1 192 ? -8.297 17.531 3.93 1 94.5 192 ASN B O 1
ATOM 4323 N N . GLU B 1 193 ? -9.805 15.961 3.77 1 94.31 193 GLU B N 1
ATOM 4324 C CA . GLU B 1 193 ? -8.914 14.898 4.227 1 94.31 193 GLU B CA 1
ATOM 4325 C C . GLU B 1 193 ? -7.695 14.773 3.318 1 94.31 193 GLU B C 1
ATOM 4327 O O . GLU B 1 193 ? -6.602 14.453 3.785 1 94.31 193 GLU B O 1
ATOM 4332 N N . PHE B 1 194 ? -7.93 14.992 2.043 1 97.31 194 PHE B N 1
ATOM 4333 C CA . PHE B 1 194 ? -6.812 14.93 1.109 1 97.31 194 PHE B CA 1
ATOM 4334 C C . PHE B 1 194 ? -5.801 16.031 1.397 1 97.31 194 PHE B C 1
ATOM 4336 O O . PHE B 1 194 ? -4.609 15.766 1.554 1 97.31 194 PHE B O 1
ATOM 4343 N N . HIS B 1 195 ? -6.273 17.219 1.557 1 97.62 195 HIS B N 1
ATOM 4344 C CA . HIS B 1 195 ? -5.414 18.391 1.689 1 97.62 195 HIS B CA 1
ATOM 4345 C C . HIS B 1 195 ? -4.84 18.5 3.1 1 97.62 195 HIS B C 1
ATOM 4347 O O . HIS B 1 195 ? -3.844 19.188 3.316 1 97.62 195 HIS B O 1
ATOM 4353 N N . ILE B 1 196 ? -5.461 17.875 4.016 1 94.94 196 ILE B N 1
ATOM 4354 C CA . ILE B 1 196 ? -4.988 18.047 5.383 1 94.94 196 ILE B CA 1
ATOM 4355 C C . ILE B 1 196 ? -4.332 16.766 5.879 1 94.94 196 ILE B C 1
ATOM 4357 O O . ILE B 1 196 ? -3.107 16.672 5.969 1 94.94 196 ILE B O 1
ATOM 4361 N N . ALA B 1 197 ? -5.16 15.703 6.051 1 93.88 197 ALA B N 1
ATOM 4362 C CA . ALA B 1 197 ? -4.656 14.484 6.684 1 93.88 197 ALA B CA 1
ATOM 4363 C C . ALA B 1 197 ? -3.6 13.812 5.812 1 93.88 197 ALA B C 1
ATOM 4365 O O . ALA B 1 197 ? -2.471 13.594 6.254 1 93.88 197 ALA B O 1
ATOM 4366 N N . MET B 1 198 ? -3.91 13.516 4.602 1 96.81 198 MET B N 1
ATOM 4367 C CA . MET B 1 198 ? -2.953 12.852 3.719 1 96.81 198 MET B CA 1
ATOM 4368 C C . MET B 1 198 ? -1.743 13.75 3.465 1 96.81 198 MET B C 1
ATOM 4370 O O . MET B 1 198 ? -0.61 13.266 3.414 1 96.81 198 MET B O 1
ATOM 4374 N N . ALA B 1 199 ? -2 15 3.336 1 98 199 ALA B N 1
ATOM 4375 C CA . ALA B 1 199 ? -0.927 15.945 3.025 1 98 199 ALA B CA 1
ATOM 4376 C C . ALA B 1 199 ? 0.081 16.016 4.168 1 98 199 ALA B C 1
ATOM 4378 O O . ALA B 1 199 ? 1.279 16.203 3.938 1 98 199 ALA B O 1
ATOM 4379 N N . HIS B 1 200 ? -0.38 15.961 5.398 1 97.38 200 HIS B N 1
ATOM 4380 C CA . HIS B 1 200 ? 0.568 15.938 6.504 1 97.38 200 HIS B CA 1
ATOM 4381 C C . HIS B 1 200 ? 1.532 14.766 6.379 1 97.38 200 HIS B C 1
ATOM 4383 O O . HIS B 1 200 ? 2.725 14.898 6.656 1 97.38 200 HIS B O 1
ATOM 4389 N N . PHE B 1 201 ? 1.037 13.641 5.98 1 97.88 201 PHE B N 1
ATOM 4390 C CA . PHE B 1 201 ? 1.932 12.508 5.773 1 97.88 201 PHE B CA 1
ATOM 4391 C C . PHE B 1 201 ? 2.875 12.766 4.605 1 97.88 201 PHE B C 1
ATOM 4393 O O . PHE B 1 201 ? 4.074 12.508 4.703 1 97.88 201 PHE B O 1
ATOM 4400 N N . LEU B 1 202 ? 2.312 13.242 3.529 1 98.69 202 LEU B N 1
ATOM 4401 C CA . LEU B 1 202 ? 3.117 13.484 2.338 1 98.69 202 LEU B CA 1
ATOM 4402 C C . LEU B 1 202 ? 4.219 14.5 2.627 1 98.69 202 LEU B C 1
ATOM 4404 O O . LEU B 1 202 ? 5.312 14.414 2.062 1 98.69 202 LEU B O 1
ATOM 4408 N N . ALA B 1 203 ? 3.969 15.477 3.494 1 98.56 203 ALA B N 1
ATOM 4409 C CA . ALA B 1 203 ? 5.02 16.391 3.93 1 98.56 203 ALA B CA 1
ATOM 4410 C C . ALA B 1 203 ? 6.184 15.641 4.562 1 98.56 203 ALA B C 1
ATOM 4412 O O . ALA B 1 203 ? 7.348 15.945 4.293 1 98.56 203 ALA B O 1
ATOM 4413 N N . GLY B 1 204 ? 5.812 14.68 5.402 1 98.12 204 GLY B N 1
ATOM 4414 C CA . GLY B 1 204 ? 6.832 13.844 6.004 1 98.12 204 GLY B CA 1
ATOM 4415 C C . GLY B 1 204 ? 7.613 13.031 4.988 1 98.12 204 GLY B C 1
ATOM 4416 O O . GLY B 1 204 ? 8.844 12.938 5.062 1 98.12 204 GLY B O 1
ATOM 4417 N N . LEU B 1 205 ? 6.895 12.438 4.059 1 98.75 205 LEU B N 1
ATOM 4418 C CA . LEU B 1 205 ? 7.535 11.641 3.021 1 98.75 205 LEU B CA 1
ATOM 4419 C C . LEU B 1 205 ? 8.516 12.477 2.215 1 98.75 205 LEU B C 1
ATOM 4421 O O . LEU B 1 205 ? 9.664 12.07 1.999 1 98.75 205 LEU B O 1
ATOM 4425 N N . LEU B 1 206 ? 8.102 13.695 1.81 1 98.44 206 LEU B N 1
ATOM 4426 C CA . LEU B 1 206 ? 8.969 14.609 1.073 1 98.44 206 LEU B CA 1
ATOM 4427 C C . LEU B 1 206 ? 10.227 14.938 1.879 1 98.44 206 LEU B C 1
ATOM 4429 O O . LEU B 1 206 ? 11.328 14.984 1.329 1 98.44 206 LEU B O 1
ATOM 4433 N N . HIS B 1 207 ? 9.977 15.133 3.125 1 98.12 207 HIS B N 1
ATOM 4434 C CA . HIS B 1 207 ? 11.055 15.555 4.016 1 98.12 207 HIS B CA 1
ATOM 4435 C C . HIS B 1 207 ? 12.102 14.453 4.176 1 98.12 207 HIS B C 1
ATOM 4437 O O . HIS B 1 207 ? 13.305 14.734 4.223 1 98.12 207 HIS B O 1
ATOM 4443 N N . VAL B 1 208 ? 11.672 13.203 4.207 1 98.56 208 VAL B N 1
ATOM 4444 C CA . VAL B 1 208 ? 12.57 12.094 4.52 1 98.56 208 VAL B CA 1
ATOM 4445 C C . VAL B 1 208 ? 13.148 11.516 3.229 1 98.56 208 VAL B C 1
ATOM 4447 O O . VAL B 1 208 ? 14.328 11.164 3.174 1 98.56 208 VAL B O 1
ATOM 4450 N N . LEU B 1 209 ? 12.336 11.453 2.17 1 98.75 209 LEU B N 1
ATOM 4451 C CA . LEU B 1 209 ? 12.734 10.633 1.033 1 98.75 209 LEU B CA 1
ATOM 4452 C C . LEU B 1 209 ? 12.828 11.469 -0.237 1 98.75 209 LEU B C 1
ATOM 4454 O O . LEU B 1 209 ? 13.367 11.008 -1.25 1 98.75 209 LEU B O 1
ATOM 4458 N N . GLY B 1 210 ? 12.305 12.68 -0.208 1 98.38 210 GLY B N 1
ATOM 4459 C CA . GLY B 1 210 ? 12.312 13.516 -1.398 1 98.38 210 GLY B CA 1
ATOM 4460 C C . GLY B 1 210 ? 11.047 13.406 -2.219 1 98.38 210 GLY B C 1
ATOM 4461 O O . GLY B 1 210 ? 10.133 12.656 -1.858 1 98.38 210 GLY B O 1
ATOM 4462 N N . ASP B 1 211 ? 11.016 14.094 -3.314 1 98.5 211 ASP B N 1
ATOM 4463 C CA . ASP B 1 211 ? 9.797 14.281 -4.098 1 98.5 211 ASP B CA 1
ATOM 4464 C C . ASP B 1 211 ? 9.617 13.156 -5.109 1 98.5 211 ASP B C 1
ATOM 4466 O O . ASP B 1 211 ? 10.531 12.352 -5.32 1 98.5 211 ASP B O 1
ATOM 4470 N N . PHE B 1 212 ? 8.43 13.078 -5.688 1 98.62 212 PHE B N 1
ATOM 4471 C CA . PHE B 1 212 ? 8.07 12.133 -6.742 1 98.62 212 PHE B CA 1
ATOM 4472 C C . PHE B 1 212 ? 8.57 12.625 -8.094 1 98.62 212 PHE B C 1
ATOM 4474 O O . PHE B 1 212 ? 8.438 13.805 -8.422 1 98.62 212 PHE B O 1
ATOM 4481 N N . ALA B 1 213 ? 9.18 11.727 -8.797 1 98.31 213 ALA B N 1
ATOM 4482 C CA . ALA B 1 213 ? 9.414 11.969 -10.219 1 98.31 213 ALA B CA 1
ATOM 4483 C C . ALA B 1 213 ? 8.156 11.719 -11.039 1 98.31 213 ALA B C 1
ATOM 4485 O O . ALA B 1 213 ? 7.859 12.469 -11.969 1 98.31 213 ALA B O 1
ATOM 4486 N N . THR B 1 214 ? 7.41 10.672 -10.664 1 97.81 214 THR B N 1
ATOM 4487 C CA . THR B 1 214 ? 6.121 10.352 -11.273 1 97.81 214 THR B CA 1
ATOM 4488 C C . THR B 1 214 ? 5.086 10.031 -10.195 1 97.81 214 THR B C 1
ATOM 4490 O O . THR B 1 214 ? 5.422 9.5 -9.141 1 97.81 214 THR B O 1
ATOM 4493 N N . VAL B 1 215 ? 3.822 10.406 -10.477 1 97.81 215 VAL B N 1
ATOM 4494 C CA . VAL B 1 215 ? 2.744 10.109 -9.539 1 97.81 215 VAL B CA 1
ATOM 4495 C C . VAL B 1 215 ? 1.548 9.531 -10.297 1 97.81 215 VAL B C 1
ATOM 4497 O O . VAL B 1 215 ? 1.21 10 -11.391 1 97.81 215 VAL B O 1
ATOM 4500 N N . LYS B 1 216 ? 0.995 8.523 -9.789 1 98.38 216 LYS B N 1
ATOM 4501 C CA . LYS B 1 216 ? -0.258 7.902 -10.211 1 98.38 216 LYS B CA 1
ATOM 4502 C C . LYS B 1 216 ? -1.228 7.777 -9.039 1 98.38 216 LYS B C 1
ATOM 4504 O O . LYS B 1 216 ? -0.851 7.309 -7.961 1 98.38 216 LYS B O 1
ATOM 4509 N N . ALA B 1 217 ? -2.463 8.25 -9.266 1 98.5 217 ALA B N 1
ATOM 4510 C CA . ALA B 1 217 ? -3.381 8.305 -8.133 1 98.5 217 ALA B CA 1
ATOM 4511 C C . ALA B 1 217 ? -4.762 7.785 -8.523 1 98.5 217 ALA B C 1
ATOM 4513 O O . ALA B 1 217 ? -5.188 7.93 -9.672 1 98.5 217 ALA B O 1
ATOM 4514 N N . SER B 1 218 ? -5.438 7.117 -7.602 1 98.12 218 SER B N 1
ATOM 4515 C CA . SER B 1 218 ? -6.832 6.691 -7.684 1 98.12 218 SER B CA 1
ATOM 4516 C C . SER B 1 218 ? -7.617 7.137 -6.457 1 98.12 218 SER B C 1
ATOM 4518 O O . SER B 1 218 ? -7.246 6.82 -5.324 1 98.12 218 SER B O 1
ATOM 4520 N N . PHE B 1 219 ? -8.703 7.887 -6.723 1 97.94 219 PHE B N 1
ATOM 4521 C CA . PHE B 1 219 ? -9.578 8.367 -5.652 1 97.94 219 PHE B CA 1
ATOM 4522 C C . PHE B 1 219 ? -10.93 7.676 -5.711 1 97.94 219 PHE B C 1
ATOM 4524 O O . PHE B 1 219 ? -11.367 7.23 -6.777 1 97.94 219 PHE B O 1
ATOM 4531 N N . ALA B 1 220 ? -11.539 7.52 -4.57 1 97.06 220 ALA B N 1
ATOM 4532 C CA . ALA B 1 220 ? -12.898 6.992 -4.508 1 97.06 220 ALA B CA 1
ATOM 4533 C C . ALA B 1 220 ? -13.688 7.637 -3.371 1 97.06 220 ALA B C 1
ATOM 4535 O O . ALA B 1 220 ? -13.109 8.008 -2.346 1 97.06 220 ALA B O 1
ATOM 4536 N N . THR B 1 221 ? -14.914 7.863 -3.611 1 96.94 221 THR B N 1
ATOM 4537 C CA . THR B 1 221 ? -15.891 8.195 -2.58 1 96.94 221 THR B CA 1
ATOM 4538 C C . THR B 1 221 ? -16.75 6.984 -2.234 1 96.94 221 THR B C 1
ATOM 4540 O O . THR B 1 221 ? -17.703 6.664 -2.951 1 96.94 221 THR B O 1
ATOM 4543 N N . GLN B 1 222 ? -16.438 6.355 -1.12 1 97.44 222 GLN B N 1
ATOM 4544 C CA . GLN B 1 222 ? -17.109 5.125 -0.736 1 97.44 222 GLN B CA 1
ATOM 4545 C C . GLN B 1 222 ? -18.359 5.426 0.097 1 97.44 222 GLN B C 1
ATOM 4547 O O . GLN B 1 222 ? -19.234 4.57 0.239 1 97.44 222 GLN B O 1
ATOM 4552 N N . TYR B 1 223 ? -18.359 6.605 0.612 1 96.62 223 TYR B N 1
ATOM 4553 C CA . TYR B 1 223 ? -19.5 7.129 1.376 1 96.62 223 TYR B CA 1
ATOM 4554 C C . TYR B 1 223 ? -20 8.438 0.782 1 96.62 223 TYR B C 1
ATOM 4556 O O . TYR B 1 223 ? -19.734 9.516 1.33 1 96.62 223 TYR B O 1
ATOM 4564 N N . PRO B 1 224 ? -20.797 8.375 -0.246 1 95.94 224 PRO B N 1
ATOM 4565 C CA . PRO B 1 224 ? -21.141 9.562 -1.032 1 95.94 224 PRO B CA 1
ATOM 4566 C C . PRO B 1 224 ? -22.047 10.531 -0.273 1 95.94 224 PRO B C 1
ATOM 4568 O O . PRO B 1 224 ? -22.203 11.688 -0.674 1 95.94 224 PRO B O 1
ATOM 4571 N N . THR B 1 225 ? -22.719 9.992 0.841 1 96.81 225 THR B N 1
ATOM 4572 C CA . THR B 1 225 ? -23.531 10.844 1.705 1 96.81 225 THR B CA 1
ATOM 4573 C C . THR B 1 225 ? -23.109 10.68 3.164 1 96.81 225 THR B C 1
ATOM 4575 O O . THR B 1 225 ? -22.609 9.625 3.557 1 96.81 225 THR B O 1
ATOM 4578 N N . VAL B 1 226 ? -23.312 11.781 3.916 1 96.69 226 VAL B N 1
ATOM 4579 C CA . VAL B 1 226 ? -22.953 11.75 5.332 1 96.69 226 VAL B CA 1
ATOM 4580 C C . VAL B 1 226 ? -24.109 12.32 6.164 1 96.69 226 VAL B C 1
ATOM 4582 O O . VAL B 1 226 ? -24.812 13.234 5.727 1 96.69 226 VAL B O 1
ATOM 4585 N N . LYS B 1 227 ? -24.312 11.711 7.309 1 96.75 227 LYS B N 1
ATOM 4586 C CA . LYS B 1 227 ? -25.203 12.297 8.32 1 96.75 227 LYS B CA 1
ATOM 4587 C C . LYS B 1 227 ? -24.516 13.438 9.055 1 96.75 227 LYS B C 1
ATOM 4589 O O . LYS B 1 227 ? -23.469 13.242 9.68 1 96.75 227 LYS B O 1
ATOM 4594 N N . LEU B 1 228 ? -25.094 14.625 9 1 96.69 228 LEU B N 1
ATOM 4595 C CA . LEU B 1 228 ? -24.547 15.766 9.727 1 96.69 228 LEU B CA 1
ATOM 4596 C C . LEU B 1 228 ? -25.141 15.852 11.133 1 96.69 228 LEU B C 1
ATOM 4598 O O . LEU B 1 228 ? -26.359 15.82 11.297 1 96.69 228 LEU B O 1
ATOM 4602 N N . ILE B 1 229 ? -24.25 15.977 12.039 1 94.5 229 ILE B N 1
ATOM 4603 C CA . ILE B 1 229 ? -24.734 16.094 13.414 1 94.5 229 ILE B CA 1
ATOM 4604 C C . ILE B 1 229 ? -24.234 17.391 14.031 1 94.5 229 ILE B C 1
ATOM 4606 O O . ILE B 1 229 ? -23.203 17.922 13.641 1 94.5 229 ILE B O 1
ATOM 4610 N N . ASN B 1 230 ? -25.016 17.906 14.906 1 90.94 230 ASN B N 1
ATOM 4611 C CA . ASN B 1 230 ? -24.531 18.938 15.805 1 90.94 230 ASN B CA 1
ATOM 4612 C C . ASN B 1 230 ? -23.562 18.375 16.844 1 90.94 230 ASN B C 1
ATOM 4614 O O . ASN B 1 230 ? -23.953 17.562 17.688 1 90.94 230 ASN B O 1
ATOM 4618 N N . THR B 1 231 ? -22.359 18.781 16.797 1 82.62 231 THR B N 1
ATOM 4619 C CA . THR B 1 231 ? -21.312 18.125 17.594 1 82.62 231 THR B CA 1
ATOM 4620 C C . THR B 1 231 ? -21.531 18.391 19.078 1 82.62 231 THR B C 1
ATOM 4622 O O . THR B 1 231 ? -21.062 17.641 19.938 1 82.62 231 THR B O 1
ATOM 4625 N N . SER B 1 232 ? -22.25 19.422 19.453 1 79.69 232 SER B N 1
ATOM 4626 C CA . SER B 1 232 ? -22.5 19.75 20.844 1 79.69 232 SER B CA 1
ATOM 4627 C C . SER B 1 232 ? -23.688 18.969 21.391 1 79.69 232 SER B C 1
ATOM 4629 O O . SER B 1 232 ? -23.672 18.531 22.547 1 79.69 232 SER B O 1
ATOM 4631 N N . THR B 1 233 ? -24.719 18.672 20.578 1 88.44 233 THR B N 1
ATOM 4632 C CA . THR B 1 233 ? -25.953 18.078 21.078 1 88.44 233 THR B CA 1
ATOM 4633 C C . THR B 1 233 ? -26.109 16.641 20.578 1 88.44 233 THR B C 1
ATOM 4635 O O . THR B 1 233 ? -26.906 15.875 21.141 1 88.44 233 THR B O 1
ATOM 4638 N N . GLY B 1 234 ? -25.453 16.391 19.516 1 88.06 234 GLY B N 1
ATOM 4639 C CA . GLY B 1 234 ? -25.594 15.07 18.938 1 88.06 234 GLY B CA 1
ATOM 4640 C C . GLY B 1 234 ? -26.781 14.961 18 1 88.06 234 GLY B C 1
ATOM 4641 O O . GLY B 1 234 ? -26.969 13.93 17.359 1 88.06 234 GLY B O 1
ATOM 4642 N N . GLU B 1 235 ? -27.547 16.047 17.828 1 94.5 235 GLU B N 1
ATOM 4643 C CA . GLU B 1 235 ? -28.75 16.031 17 1 94.5 235 GLU B CA 1
ATOM 4644 C C . GLU B 1 235 ? -28.391 15.969 15.516 1 94.5 235 GLU B C 1
ATOM 4646 O O . GLU B 1 235 ? -27.438 16.594 15.062 1 94.5 235 GLU B O 1
ATOM 4651 N N . ILE B 1 236 ? -29.297 15.273 14.789 1 95.88 236 ILE B N 1
ATOM 4652 C CA . ILE B 1 236 ? -29.125 15.172 13.344 1 95.88 236 ILE B CA 1
ATOM 4653 C C . ILE B 1 236 ? -29.578 16.469 12.672 1 95.88 236 ILE B C 1
ATOM 4655 O O . ILE B 1 236 ? -30.734 16.875 12.82 1 95.88 236 ILE B O 1
ATOM 4659 N N . VAL B 1 237 ? -28.703 17.078 12.055 1 95.88 237 VAL B N 1
ATOM 4660 C CA . VAL B 1 237 ? -28.953 18.312 11.336 1 95.88 237 VAL B CA 1
ATOM 4661 C C . VAL B 1 237 ? -29.406 18 9.906 1 95.88 237 VAL B C 1
ATOM 4663 O O . VAL B 1 237 ? -30.312 18.641 9.383 1 95.88 237 VAL B O 1
ATOM 4666 N N . SER B 1 238 ? -28.75 17.078 9.25 1 96.75 238 SER B N 1
ATOM 4667 C CA . SER B 1 238 ? -29.062 16.562 7.918 1 96.75 238 SER B CA 1
ATOM 4668 C C . SER B 1 238 ? -28.797 15.07 7.824 1 96.75 238 SER B C 1
ATOM 4670 O O . SER B 1 238 ? -27.672 14.609 8.094 1 96.75 238 SER B O 1
ATOM 4672 N N . PRO B 1 239 ? -29.812 14.367 7.52 1 96 239 PRO B N 1
ATOM 4673 C CA . PRO B 1 239 ? -29.625 12.914 7.477 1 96 239 PRO B CA 1
ATOM 4674 C C . PRO B 1 239 ? -28.812 12.461 6.273 1 96 239 PRO B C 1
ATOM 4676 O O . PRO B 1 239 ? -28.312 11.328 6.258 1 96 239 PRO B O 1
ATOM 4679 N N . SER B 1 240 ? -28.734 13.359 5.25 1 96.94 240 SER B N 1
ATOM 4680 C CA . SER B 1 240 ? -28.031 12.969 4.031 1 96.94 240 SER B CA 1
ATOM 4681 C C . SER B 1 240 ? -27.422 14.18 3.332 1 96.94 240 SER B C 1
ATOM 4683 O O . SER B 1 240 ? -28.078 14.828 2.521 1 96.94 240 SER B O 1
ATOM 4685 N N . TYR B 1 241 ? -26.188 14.484 3.662 1 97.25 241 TYR B N 1
ATOM 4686 C CA . TYR B 1 241 ? -25.422 15.562 3.045 1 97.25 241 TYR B CA 1
ATOM 4687 C C . TYR B 1 241 ? -24.406 15.016 2.045 1 97.25 241 TYR B C 1
ATOM 4689 O O . TYR B 1 241 ? -23.672 14.078 2.354 1 97.25 241 TYR B O 1
ATOM 4697 N N . PRO B 1 242 ? -24.406 15.562 0.791 1 96.56 242 PRO B N 1
ATOM 4698 C CA . PRO B 1 242 ? -23.516 15.016 -0.23 1 96.56 242 PRO B CA 1
ATOM 4699 C C . PRO B 1 242 ? -22.031 15.258 0.083 1 96.56 242 PRO B C 1
ATOM 4701 O O . PRO B 1 242 ? -21.672 16.328 0.578 1 96.56 242 PRO B O 1
ATOM 4704 N N . ARG B 1 243 ? -21.234 14.289 -0.182 1 96.62 243 ARG B N 1
ATOM 4705 C CA . ARG B 1 243 ? -19.781 14.391 -0.089 1 96.62 243 ARG B CA 1
ATOM 4706 C C . ARG B 1 243 ? -19.156 14.594 -1.465 1 96.62 243 ARG B C 1
ATOM 4708 O O . ARG B 1 243 ? -19.406 13.812 -2.387 1 96.62 243 ARG B O 1
ATOM 4715 N N . LYS B 1 244 ? -18.312 15.617 -1.566 1 97 244 LYS B N 1
ATOM 4716 C CA . LYS B 1 244 ? -17.672 15.938 -2.838 1 97 244 LYS B CA 1
ATOM 4717 C C . LYS B 1 244 ? -16.141 15.93 -2.701 1 97 244 LYS B C 1
ATOM 4719 O O . LYS B 1 244 ? -15.445 16.625 -3.434 1 97 244 LYS B O 1
ATOM 4724 N N . ALA B 1 245 ? -15.656 15.242 -1.711 1 96.81 245 ALA B N 1
ATOM 4725 C CA . ALA B 1 245 ? -14.234 14.992 -1.492 1 96.81 245 ALA B CA 1
ATOM 4726 C C . ALA B 1 245 ? -13.977 13.508 -1.261 1 96.81 245 ALA B C 1
ATOM 4728 O O . ALA B 1 245 ? -14.781 12.82 -0.627 1 96.81 245 ALA B O 1
ATOM 4729 N N . PRO B 1 246 ? -12.891 13.023 -1.778 1 96.81 246 PRO B N 1
ATOM 4730 C CA . PRO B 1 246 ? -12.586 11.609 -1.558 1 96.81 246 PRO B CA 1
ATOM 4731 C C . PRO B 1 246 ? -12.18 11.305 -0.117 1 96.81 246 PRO B C 1
ATOM 4733 O O . PRO B 1 246 ? -11.617 12.172 0.56 1 96.81 246 PRO B O 1
ATOM 4736 N N . GLU B 1 247 ? -12.57 10.141 0.33 1 96.25 247 GLU B N 1
ATOM 4737 C CA . GLU B 1 247 ? -12.078 9.695 1.63 1 96.25 247 GLU B CA 1
ATOM 4738 C C . GLU B 1 247 ? -11.289 8.398 1.505 1 96.25 247 GLU B C 1
ATOM 4740 O O . GLU B 1 247 ? -10.82 7.848 2.506 1 96.25 247 GLU B O 1
ATOM 4745 N N . HIS B 1 248 ? -11.188 7.844 0.29 1 97.69 248 HIS B N 1
ATOM 4746 C CA . HIS B 1 248 ? -10.242 6.805 -0.098 1 97.69 248 HIS B CA 1
ATOM 4747 C C . HIS B 1 248 ? -9.312 7.293 -1.2 1 97.69 248 HIS B C 1
ATOM 4749 O O . HIS B 1 248 ? -9.766 7.711 -2.268 1 97.69 248 HIS B O 1
ATOM 4755 N N . MET B 1 249 ? -8.039 7.211 -0.925 1 98.38 249 MET B N 1
ATOM 4756 C CA . MET B 1 249 ? -7.051 7.738 -1.86 1 98.38 249 MET B CA 1
ATOM 4757 C C . MET B 1 249 ? -5.816 6.844 -1.906 1 98.38 249 MET B C 1
ATOM 4759 O O . MET B 1 249 ? -5.191 6.582 -0.875 1 98.38 249 MET B O 1
ATOM 4763 N N . PHE B 1 250 ? -5.48 6.344 -3.096 1 98.69 250 PHE B N 1
ATOM 4764 C CA . PHE B 1 250 ? -4.27 5.566 -3.332 1 98.69 250 PHE B CA 1
ATOM 4765 C C . PHE B 1 250 ? -3.338 6.301 -4.289 1 98.69 250 PHE B C 1
ATOM 4767 O O . PHE B 1 250 ? -3.756 6.723 -5.371 1 98.69 250 PHE B O 1
ATOM 4774 N N . VAL B 1 251 ? -2.1 6.508 -3.803 1 98.69 251 VAL B N 1
ATOM 4775 C CA . VAL B 1 251 ? -1.091 7.207 -4.59 1 98.69 251 VAL B CA 1
ATOM 4776 C C . VAL B 1 251 ? 0.19 6.379 -4.645 1 98.69 251 VAL B C 1
ATOM 4778 O O . VAL B 1 251 ? 0.659 5.879 -3.619 1 98.69 251 VAL B O 1
ATOM 4781 N N . HIS B 1 252 ? 0.737 6.152 -5.852 1 98.12 252 HIS B N 1
ATOM 4782 C CA . HIS B 1 252 ? 2.082 5.594 -5.941 1 98.12 252 HIS B CA 1
ATOM 4783 C C . HIS B 1 252 ? 2.857 6.207 -7.102 1 98.12 252 HIS B C 1
ATOM 4785 O O . HIS B 1 252 ? 2.316 7.02 -7.855 1 98.12 252 HIS B O 1
ATOM 4791 N N . GLY B 1 253 ? 4.098 5.895 -7.168 1 98.06 253 GLY B N 1
ATOM 4792 C CA . GLY B 1 253 ? 4.98 6.371 -8.219 1 98.06 253 GLY B CA 1
ATOM 4793 C C . GLY B 1 253 ? 6.445 6.113 -7.934 1 98.06 253 GLY B C 1
ATOM 4794 O O . GLY B 1 253 ? 6.785 5.215 -7.16 1 98.06 253 GLY B O 1
ATOM 4795 N N . VAL B 1 254 ? 7.227 6.828 -8.742 1 98.38 254 VAL B N 1
ATOM 4796 C CA . VAL B 1 254 ? 8.68 6.758 -8.594 1 98.38 254 VAL B CA 1
ATOM 4797 C C . VAL B 1 254 ? 9.203 8.062 -7.996 1 98.38 254 VAL B C 1
ATOM 4799 O O . VAL B 1 254 ? 8.828 9.148 -8.438 1 98.38 254 VAL B O 1
ATOM 4802 N N . LEU B 1 255 ? 9.977 7.93 -6.914 1 98.75 255 LEU B N 1
ATOM 4803 C CA . LEU B 1 255 ? 10.609 9.109 -6.328 1 98.75 255 LEU B CA 1
ATOM 4804 C C . LEU B 1 255 ? 11.797 9.562 -7.176 1 98.75 255 LEU B C 1
ATOM 4806 O O . LEU B 1 255 ? 12.281 8.805 -8.023 1 98.75 255 LEU B O 1
ATOM 4810 N N . ASN B 1 256 ? 12.266 10.766 -6.934 1 98.56 256 ASN B N 1
ATOM 4811 C CA . ASN B 1 256 ? 13.414 11.289 -7.656 1 98.56 256 ASN B CA 1
ATOM 4812 C C . ASN B 1 256 ? 14.664 10.438 -7.434 1 98.56 256 ASN B C 1
ATOM 4814 O O . ASN B 1 256 ? 15.516 10.336 -8.312 1 98.56 256 ASN B O 1
ATOM 4818 N N . ASN B 1 257 ? 14.742 9.781 -6.332 1 98 257 ASN B N 1
ATOM 4819 C CA . ASN B 1 257 ? 15.906 8.953 -6.035 1 98 257 ASN B CA 1
ATOM 4820 C C . ASN B 1 257 ? 15.758 7.551 -6.625 1 98 257 ASN B C 1
ATOM 4822 O O . ASN B 1 257 ? 16.594 6.676 -6.371 1 98 257 ASN B O 1
ATOM 4826 N N . GLY B 1 258 ? 14.648 7.289 -7.297 1 97.75 258 GLY B N 1
ATOM 4827 C CA . GLY B 1 258 ? 14.469 6.035 -8.016 1 97.75 258 GLY B CA 1
ATOM 4828 C C . GLY B 1 258 ? 13.633 5.027 -7.25 1 97.75 258 GLY B C 1
ATOM 4829 O O . GLY B 1 258 ? 13.203 4.016 -7.809 1 97.75 258 GLY B O 1
ATOM 4830 N N . ALA B 1 259 ? 13.336 5.238 -5.977 1 98.62 259 ALA B N 1
ATOM 4831 C CA . ALA B 1 259 ? 12.562 4.309 -5.152 1 98.62 259 ALA B CA 1
ATOM 4832 C C . ALA B 1 259 ? 11.094 4.316 -5.555 1 98.62 259 ALA B C 1
ATOM 4834 O O . ALA B 1 259 ? 10.547 5.355 -5.938 1 98.62 259 ALA B O 1
ATOM 4835 N N . LEU B 1 260 ? 10.453 3.18 -5.539 1 98.62 260 LEU B N 1
ATOM 4836 C CA . LEU B 1 260 ? 9 3.139 -5.664 1 98.62 260 LEU B CA 1
ATOM 4837 C C . LEU B 1 260 ? 8.328 3.576 -4.363 1 98.62 260 LEU B C 1
ATOM 4839 O O . LEU B 1 260 ? 8.789 3.225 -3.275 1 98.62 260 LEU B O 1
ATOM 4843 N N . ALA B 1 261 ? 7.293 4.344 -4.488 1 98.88 261 ALA B N 1
ATOM 4844 C CA . ALA B 1 261 ? 6.562 4.805 -3.311 1 98.88 261 ALA B CA 1
ATOM 4845 C C . ALA B 1 261 ? 5.066 4.555 -3.463 1 98.88 261 ALA B C 1
ATOM 4847 O O . ALA B 1 261 ? 4.504 4.754 -4.543 1 98.88 261 ALA B O 1
ATOM 4848 N N . SER B 1 262 ? 4.449 4.043 -2.4 1 98.81 262 SER B N 1
ATOM 4849 C CA . SER B 1 262 ? 3.006 3.848 -2.328 1 98.81 262 SER B CA 1
ATOM 4850 C C . SER B 1 262 ? 2.438 4.406 -1.029 1 98.81 262 SER B C 1
ATOM 4852 O O . SER B 1 262 ? 2.914 4.078 0.058 1 98.81 262 SER B O 1
ATOM 4854 N N . VAL B 1 263 ? 1.45 5.266 -1.122 1 98.75 263 VAL B N 1
ATOM 4855 C CA . VAL B 1 263 ? 0.732 5.828 0.016 1 98.75 263 VAL B CA 1
ATOM 4856 C C . VAL B 1 263 ? -0.765 5.57 -0.139 1 98.75 263 VAL B C 1
ATOM 4858 O O . VAL B 1 263 ? -1.406 6.125 -1.034 1 98.75 263 VAL B O 1
ATOM 4861 N N . ASN B 1 264 ? -1.282 4.77 0.763 1 98.5 264 ASN B N 1
ATOM 4862 C CA . ASN B 1 264 ? -2.697 4.418 0.727 1 98.5 264 ASN B CA 1
ATOM 4863 C C . ASN B 1 264 ? -3.447 4.984 1.928 1 98.5 264 ASN B C 1
ATOM 4865 O O . ASN B 1 264 ? -3.104 4.691 3.074 1 98.5 264 ASN B O 1
ATOM 4869 N N . TYR B 1 265 ? -4.395 5.809 1.638 1 97.81 265 TYR B N 1
ATOM 4870 C CA . TYR B 1 265 ? -5.27 6.41 2.637 1 97.81 265 TYR B CA 1
ATOM 4871 C C . TYR B 1 265 ? -6.691 5.867 2.516 1 97.81 265 TYR B C 1
ATOM 4873 O O . TYR B 1 265 ? -7.289 5.918 1.44 1 97.81 265 TYR B O 1
ATOM 4881 N N . ARG B 1 266 ? -7.234 5.348 3.645 1 96.38 266 ARG B N 1
ATOM 4882 C CA . ARG B 1 266 ? -8.586 4.797 3.586 1 96.38 266 ARG B CA 1
ATOM 4883 C C . ARG B 1 266 ? -9.328 5.043 4.895 1 96.38 266 ARG B C 1
ATOM 4885 O O . ARG B 1 266 ? -8.734 5.027 5.969 1 96.38 266 ARG B O 1
ATOM 4892 N N . ARG B 1 267 ? -10.602 5.266 4.797 1 94.88 267 ARG B N 1
ATOM 4893 C CA . ARG B 1 267 ? -11.5 5.297 5.945 1 94.88 267 ARG B CA 1
ATOM 4894 C C . ARG B 1 267 ? -12.133 3.928 6.18 1 94.88 267 ARG B C 1
ATOM 4896 O O . ARG B 1 267 ? -12.969 3.482 5.395 1 94.88 267 ARG B O 1
ATOM 4903 N N . SER B 1 268 ? -11.641 3.25 7.148 1 91.06 268 SER B N 1
ATOM 4904 C CA . SER B 1 268 ? -12.18 1.949 7.535 1 91.06 268 SER B CA 1
ATOM 4905 C C . SER B 1 268 ? -12.781 1.993 8.938 1 91.06 268 SER B C 1
ATOM 4907 O O . SER B 1 268 ? -12.078 2.26 9.914 1 91.06 268 SER B O 1
ATOM 4909 N N . PRO B 1 269 ? -14.094 1.703 9.055 1 90.38 269 PRO B N 1
ATOM 4910 C CA . PRO B 1 269 ? -14.719 1.748 10.375 1 90.38 269 PRO B CA 1
ATOM 4911 C C . PRO B 1 269 ? -14.211 0.652 11.305 1 90.38 269 PRO B C 1
ATOM 4913 O O . PRO B 1 269 ? -14.367 0.75 12.531 1 90.38 269 PRO B O 1
ATOM 4916 N N . HIS B 1 270 ? -13.586 -0.385 10.773 1 92.69 270 HIS B N 1
ATOM 4917 C CA . HIS B 1 270 ? -13.148 -1.524 11.578 1 92.69 270 HIS B CA 1
ATOM 4918 C C . HIS B 1 270 ? -11.727 -1.938 11.219 1 92.69 270 HIS B C 1
ATOM 4920 O O . HIS B 1 270 ? -11.461 -3.121 10.992 1 92.69 270 HIS B O 1
ATOM 4926 N N . ALA B 1 271 ? -10.883 -0.955 11.117 1 92.44 271 ALA B N 1
ATOM 4927 C CA . ALA B 1 271 ? -9.508 -1.195 10.68 1 92.44 271 ALA B CA 1
ATOM 4928 C C . ALA B 1 271 ? -8.797 -2.172 11.609 1 92.44 271 ALA B C 1
ATOM 4930 O O . ALA B 1 271 ? -8.906 -2.062 12.836 1 92.44 271 ALA B O 1
ATOM 4931 N N . ILE B 1 272 ? -8.133 -3.094 10.914 1 92.31 272 ILE B N 1
ATOM 4932 C CA . ILE B 1 272 ? -7.246 -4.016 11.625 1 92.31 272 ILE B CA 1
ATOM 4933 C C . ILE B 1 272 ? -5.824 -3.457 11.633 1 92.31 272 ILE B C 1
ATOM 4935 O O . ILE B 1 272 ? -5.332 -2.973 10.609 1 92.31 272 ILE B O 1
ATOM 4939 N N . GLY B 1 273 ? -5.203 -3.365 12.695 1 86.81 273 GLY B N 1
ATOM 4940 C CA . GLY B 1 273 ? -3.824 -2.902 12.766 1 86.81 273 GLY B CA 1
ATOM 4941 C C . GLY B 1 273 ? -3.701 -1.462 13.227 1 86.81 273 GLY B C 1
ATOM 4942 O O . GLY B 1 273 ? -4.652 -0.895 13.773 1 86.81 273 GLY B O 1
ATOM 4943 N N . LYS B 1 274 ? -2.566 -0.898 12.945 1 90 274 LYS B N 1
ATOM 4944 C CA . LYS B 1 274 ? -2.293 0.468 13.383 1 90 274 LYS B CA 1
ATOM 4945 C C . LYS B 1 274 ? -2.799 1.483 12.359 1 90 274 LYS B C 1
ATOM 4947 O O . LYS B 1 274 ? -2.695 1.259 11.156 1 90 274 LYS B O 1
ATOM 4952 N N . PRO B 1 275 ? -3.268 2.621 12.797 1 93.06 275 PRO B N 1
ATOM 4953 C CA . PRO B 1 275 ? -3.811 3.646 11.906 1 93.06 275 PRO B CA 1
ATOM 4954 C C . PRO B 1 275 ? -2.781 4.156 10.898 1 93.06 275 PRO B C 1
ATOM 4956 O O . PRO B 1 275 ? -3.137 4.5 9.766 1 93.06 275 PRO B O 1
ATOM 4959 N N . THR B 1 276 ? -1.544 4.191 11.383 1 95.94 276 THR B N 1
ATOM 4960 C CA . THR B 1 276 ? -0.482 4.594 10.469 1 95.94 276 THR B CA 1
ATOM 4961 C C . THR B 1 276 ? 0.675 3.602 10.508 1 95.94 276 THR B C 1
ATOM 4963 O O . THR B 1 276 ? 1.171 3.262 11.586 1 95.94 276 THR B O 1
ATOM 4966 N N . GLN B 1 277 ? 1.044 3.139 9.391 1 96.88 277 GLN B N 1
ATOM 4967 C CA . GLN B 1 277 ? 2.225 2.305 9.195 1 96.88 277 GLN B CA 1
ATOM 4968 C C . GLN B 1 277 ? 3.027 2.764 7.98 1 96.88 277 GLN B C 1
ATOM 4970 O O . GLN B 1 277 ? 2.479 2.902 6.883 1 96.88 277 GLN B O 1
ATOM 4975 N N . TRP B 1 278 ? 4.246 3.043 8.203 1 97.94 278 TRP B N 1
ATOM 4976 C CA . TRP B 1 278 ? 5.145 3.492 7.141 1 97.94 278 TRP B CA 1
ATOM 4977 C C . TRP B 1 278 ? 6.402 2.633 7.094 1 97.94 278 TRP B C 1
ATOM 4979 O O . TRP B 1 278 ? 7.141 2.545 8.078 1 97.94 278 TRP B O 1
ATOM 4989 N N . VAL B 1 279 ? 6.625 1.98 5.953 1 98.56 279 VAL B N 1
ATOM 4990 C CA . VAL B 1 279 ? 7.789 1.119 5.77 1 98.56 279 VAL B CA 1
ATOM 4991 C C . VAL B 1 279 ? 8.719 1.721 4.719 1 98.56 279 VAL B C 1
ATOM 4993 O O . VAL B 1 279 ? 8.273 2.125 3.645 1 98.56 279 VAL B O 1
ATOM 4996 N N . ILE B 1 280 ? 9.969 1.8 5.031 1 98.75 280 ILE B N 1
ATOM 4997 C CA . ILE B 1 280 ? 11.023 2.227 4.117 1 98.75 280 ILE B CA 1
ATOM 4998 C C . ILE B 1 280 ? 12.047 1.105 3.951 1 98.75 280 ILE B C 1
ATOM 5000 O O . ILE B 1 280 ? 12.648 0.655 4.93 1 98.75 280 ILE B O 1
ATOM 5004 N N . SER B 1 281 ? 12.266 0.696 2.705 1 98.06 281 SER B N 1
ATOM 5005 C CA . SER B 1 281 ? 13.141 -0.429 2.41 1 98.06 281 SER B CA 1
ATOM 5006 C C . SER B 1 281 ? 14.383 0.024 1.64 1 98.06 281 SER B C 1
ATOM 5008 O O . SER B 1 281 ? 14.281 0.827 0.71 1 98.06 281 SER B O 1
ATOM 5010 N N . GLY B 1 282 ? 15.477 -0.496 2.049 1 97.44 282 GLY B N 1
ATOM 5011 C CA . GLY B 1 282 ? 16.734 -0.255 1.352 1 97.44 282 GLY B CA 1
ATOM 5012 C C . GLY B 1 282 ? 17.547 -1.519 1.122 1 97.44 282 GLY B C 1
ATOM 5013 O O . GLY B 1 282 ? 17.141 -2.604 1.548 1 97.44 282 GLY B O 1
ATOM 5014 N N . THR B 1 283 ? 18.672 -1.405 0.479 1 96.25 283 THR B N 1
ATOM 5015 C CA . THR B 1 283 ? 19.531 -2.523 0.098 1 96.25 283 THR B CA 1
ATOM 5016 C C . THR B 1 283 ? 20.172 -3.148 1.328 1 96.25 283 THR B C 1
ATOM 5018 O O . THR B 1 283 ? 20.625 -4.297 1.284 1 96.25 283 THR B O 1
ATOM 5021 N N . GLU B 1 284 ? 20.203 -2.367 2.484 1 95.88 284 GLU B N 1
ATOM 5022 C CA . GLU B 1 284 ? 20.938 -2.861 3.643 1 95.88 284 GLU B CA 1
ATOM 5023 C C . GLU B 1 284 ? 20.047 -2.912 4.883 1 95.88 284 GLU B C 1
ATOM 5025 O O . GLU B 1 284 ? 20.531 -3.164 5.988 1 95.88 284 GLU B O 1
ATOM 5030 N N . GLY B 1 285 ? 18.797 -2.643 4.684 1 96.31 285 GLY B N 1
ATOM 5031 C CA . GLY B 1 285 ? 17.906 -2.68 5.836 1 96.31 285 GLY B CA 1
ATOM 5032 C C . GLY B 1 285 ? 16.5 -2.199 5.523 1 96.31 285 GLY B C 1
ATOM 5033 O O . GLY B 1 285 ? 16.234 -1.759 4.406 1 96.31 285 GLY B O 1
ATOM 5034 N N . GLU B 1 286 ? 15.648 -2.346 6.457 1 97.69 286 GLU B N 1
ATOM 5035 C CA . GLU B 1 286 ? 14.266 -1.884 6.41 1 97.69 286 GLU B CA 1
ATOM 5036 C C . GLU B 1 286 ? 13.836 -1.289 7.746 1 97.69 286 GLU B C 1
ATOM 5038 O O . GLU B 1 286 ? 14.234 -1.778 8.805 1 97.69 286 GLU B O 1
ATOM 5043 N N . ILE B 1 287 ? 13.078 -0.196 7.684 1 98.31 287 ILE B N 1
ATOM 5044 C CA . ILE B 1 287 ? 12.594 0.472 8.883 1 98.31 287 ILE B CA 1
ATOM 5045 C C . ILE B 1 287 ? 11.078 0.636 8.812 1 98.31 287 ILE B C 1
ATOM 5047 O O . ILE B 1 287 ? 10.531 0.898 7.738 1 98.31 287 ILE B O 1
ATOM 5051 N N . GLU B 1 288 ? 10.414 0.375 9.906 1 98.12 288 GLU B N 1
ATOM 5052 C CA . GLU B 1 288 ? 8.969 0.533 10.055 1 98.12 288 GLU B CA 1
ATOM 5053 C C . GLU B 1 288 ? 8.633 1.581 11.109 1 98.12 288 GLU B C 1
ATOM 5055 O O . GLU B 1 288 ? 9.148 1.526 12.234 1 98.12 288 GLU B O 1
ATOM 5060 N N . PHE B 1 289 ? 7.848 2.535 10.75 1 97.75 289 PHE B N 1
ATOM 5061 C CA . PHE B 1 289 ? 7.34 3.57 11.641 1 97.75 289 PHE B CA 1
ATOM 5062 C C . PHE B 1 289 ? 5.828 3.445 11.812 1 97.75 289 PHE B C 1
ATOM 5064 O O . PHE B 1 289 ? 5.086 3.463 10.828 1 97.75 289 PHE B O 1
ATOM 5071 N N . THR B 1 290 ? 5.34 3.289 13.055 1 96.69 290 THR B N 1
ATOM 5072 C CA . THR B 1 290 ? 3.906 3.15 13.289 1 96.69 290 THR B CA 1
ATOM 5073 C C . THR B 1 290 ? 3.424 4.18 14.305 1 96.69 290 THR B C 1
ATOM 5075 O O . THR B 1 290 ? 4.184 4.594 15.188 1 96.69 290 THR B O 1
ATOM 5078 N N . ILE B 1 291 ? 2.188 4.586 14.109 1 95 291 ILE B N 1
ATOM 5079 C CA . ILE B 1 291 ? 1.516 5.504 15.016 1 95 291 ILE B CA 1
ATOM 5080 C C . ILE B 1 291 ? 0.148 4.945 15.398 1 95 291 ILE B C 1
ATOM 5082 O O . ILE B 1 291 ? -0.623 4.523 14.531 1 95 291 ILE B O 1
ATOM 5086 N N . GLU B 1 292 ? -0.301 4.859 16.641 1 89.12 292 GLU B N 1
ATOM 5087 C CA . GLU B 1 292 ? -1.567 4.312 17.109 1 89.12 292 GLU B CA 1
ATOM 5088 C C . GLU B 1 292 ? -2.635 5.395 17.219 1 89.12 292 GLU B C 1
ATOM 5090 O O . GLU B 1 292 ? -3.824 5.094 17.344 1 89.12 292 GLU B O 1
ATOM 5095 N N . GLY B 1 293 ? -2.408 6.602 16.938 1 81.88 293 GLY B N 1
ATOM 5096 C CA . GLY B 1 293 ? -3.363 7.684 17.094 1 81.88 293 GLY B CA 1
ATOM 5097 C C . GLY B 1 293 ? -4.16 7.973 15.836 1 81.88 293 GLY B C 1
ATOM 5098 O O . GLY B 1 293 ? -3.828 7.473 14.758 1 81.88 293 GLY B O 1
ATOM 5099 N N . PRO B 1 294 ? -5.285 8.602 16.016 1 75.88 294 PRO B N 1
ATOM 5100 C CA . PRO B 1 294 ? -6.199 8.852 14.906 1 75.88 294 PRO B CA 1
ATOM 5101 C C . PRO B 1 294 ? -5.559 9.688 13.797 1 75.88 294 PRO B C 1
ATOM 5103 O O . PRO B 1 294 ? -5.918 9.547 12.625 1 75.88 294 PRO B O 1
ATOM 5106 N N . MET B 1 295 ? -4.688 10.57 14.227 1 79.88 295 MET B N 1
ATOM 5107 C CA . MET B 1 295 ? -4.043 11.453 13.25 1 79.88 295 MET B CA 1
ATOM 5108 C C . MET B 1 295 ? -2.549 11.57 13.531 1 79.88 295 MET B C 1
ATOM 5110 O O . MET B 1 295 ? -2.145 11.812 14.672 1 79.88 295 MET B O 1
ATOM 5114 N N . LEU B 1 296 ? -1.814 11.523 12.516 1 81.94 296 LEU B N 1
ATOM 5115 C CA . LEU B 1 296 ? -0.369 11.422 12.68 1 81.94 296 LEU B CA 1
ATOM 5116 C C . LEU B 1 296 ? 0.229 12.75 13.125 1 81.94 296 LEU B C 1
ATOM 5118 O O . LEU B 1 296 ? 1.278 12.773 13.773 1 81.94 296 LEU B O 1
ATOM 5122 N N . GLN B 1 297 ? -0.526 13.836 12.805 1 83 297 GLN B N 1
ATOM 5123 C CA . GLN B 1 297 ? 0.07 15.133 13.086 1 83 297 GLN B CA 1
ATOM 5124 C C . GLN B 1 297 ? -0.288 15.617 14.484 1 83 297 GLN B C 1
ATOM 5126 O O . GLN B 1 297 ? 0.188 16.656 14.93 1 83 297 GLN B O 1
ATOM 5131 N N . MET B 1 298 ? -1.156 14.773 15.117 1 80.12 298 MET B N 1
ATOM 5132 C CA . MET B 1 298 ? -1.56 15.117 16.484 1 80.12 298 MET B CA 1
ATOM 5133 C C . MET B 1 298 ? -0.755 14.328 17.5 1 80.12 298 MET B C 1
ATOM 5135 O O . MET B 1 298 ? -0.541 13.125 17.344 1 80.12 298 MET B O 1
ATOM 5139 N N . GLY B 1 299 ? -0.138 14.969 18.406 1 71.38 299 GLY B N 1
ATOM 5140 C CA . GLY B 1 299 ? 0.873 14.438 19.312 1 71.38 299 GLY B CA 1
ATOM 5141 C C . GLY B 1 299 ? 0.29 13.617 20.438 1 71.38 299 GLY B C 1
ATOM 5142 O O . GLY B 1 299 ? -0.925 13.617 20.656 1 71.38 299 GLY B O 1
ATOM 5143 N N . SER B 1 300 ? 1.212 12.711 20.938 1 70.31 300 SER B N 1
ATOM 5144 C CA . SER B 1 300 ? 1.275 12.016 22.219 1 70.31 300 SER B CA 1
ATOM 5145 C C . SER B 1 300 ? 0.804 10.57 22.078 1 70.31 300 SER B C 1
ATOM 5147 O O . SER B 1 300 ? 0.871 9.805 23.047 1 70.31 300 SER B O 1
ATOM 5149 N N . HIS B 1 301 ? 0.266 10.219 20.875 1 84.94 301 HIS B N 1
ATOM 5150 C CA . HIS B 1 301 ? -0.038 8.797 20.766 1 84.94 301 HIS B CA 1
ATOM 5151 C C . HIS B 1 301 ? 1.229 7.98 20.531 1 84.94 301 HIS B C 1
ATOM 5153 O O . HIS B 1 301 ? 2.24 8.516 20.078 1 84.94 301 HIS B O 1
ATOM 5159 N N . LYS B 1 302 ? 1.135 6.785 20.875 1 91.12 302 LYS B N 1
ATOM 5160 C CA . LYS B 1 302 ? 2.303 5.91 20.828 1 91.12 302 LYS B CA 1
ATOM 5161 C C . LYS B 1 302 ? 2.895 5.863 19.422 1 91.12 302 LYS B C 1
ATOM 5163 O O . LYS B 1 302 ? 2.166 5.695 18.438 1 91.12 302 LYS B O 1
ATOM 5168 N N . ARG B 1 303 ? 4.199 6.094 19.359 1 94.06 303 ARG B N 1
ATOM 5169 C CA . ARG B 1 303 ? 5.023 5.91 18.172 1 94.06 303 ARG B CA 1
ATOM 5170 C C . ARG B 1 303 ? 6.023 4.777 18.375 1 94.06 303 ARG B C 1
ATOM 5172 O O . ARG B 1 303 ? 6.609 4.641 19.453 1 94.06 303 ARG B O 1
ATOM 5179 N N . GLU B 1 304 ? 6.215 4.012 17.344 1 96.31 304 GLU B N 1
ATOM 5180 C CA . GLU B 1 304 ? 7.203 2.941 17.391 1 96.31 304 GLU B CA 1
ATOM 5181 C C . GLU B 1 304 ? 8.039 2.898 16.125 1 96.31 304 GLU B C 1
ATOM 5183 O O . GLU B 1 304 ? 7.512 3.057 15.016 1 96.31 304 GLU B O 1
ATOM 5188 N N . ILE B 1 305 ? 9.312 2.768 16.312 1 97.44 305 ILE B N 1
ATOM 5189 C CA . ILE B 1 305 ? 10.25 2.557 15.219 1 97.44 305 ILE B CA 1
ATOM 5190 C C . ILE B 1 305 ? 10.891 1.179 15.352 1 97.44 305 ILE B C 1
ATOM 5192 O O . ILE B 1 305 ? 11.508 0.867 16.375 1 97.44 305 ILE B O 1
ATOM 5196 N N . ARG B 1 306 ? 10.719 0.37 14.344 1 97.31 306 ARG B N 1
ATOM 5197 C CA . ARG B 1 306 ? 11.43 -0.9 14.242 1 97.31 306 ARG B CA 1
ATOM 5198 C C . ARG B 1 306 ? 12.375 -0.901 13.039 1 97.31 306 ARG B C 1
ATOM 5200 O O . ARG B 1 306 ? 12.055 -0.342 11.992 1 97.31 306 ARG B O 1
ATOM 5207 N N . ILE B 1 307 ? 13.516 -1.489 13.203 1 97.81 307 ILE B N 1
ATOM 5208 C CA . ILE B 1 307 ? 14.492 -1.516 12.117 1 97.81 307 ILE B CA 1
ATOM 5209 C C . ILE B 1 307 ? 15.156 -2.891 12.055 1 97.81 307 ILE B C 1
ATOM 5211 O O . ILE B 1 307 ? 15.367 -3.533 13.086 1 97.81 307 ILE B O 1
ATOM 5215 N N . LYS B 1 308 ? 15.383 -3.379 10.898 1 97 308 LYS B N 1
ATOM 5216 C CA . LYS B 1 308 ? 16.125 -4.602 10.617 1 97 308 LYS B CA 1
ATOM 5217 C C . LYS B 1 308 ? 17.203 -4.355 9.57 1 97 308 LYS B C 1
ATOM 5219 O O . LYS B 1 308 ? 16.922 -3.898 8.461 1 97 308 LYS B O 1
ATOM 5224 N N . THR B 1 309 ? 18.438 -4.531 9.953 1 94.5 309 THR B N 1
ATOM 5225 C CA . THR B 1 309 ? 19.562 -4.383 9.039 1 94.5 309 THR B CA 1
ATOM 5226 C C . THR B 1 309 ? 20.312 -5.703 8.883 1 94.5 309 TH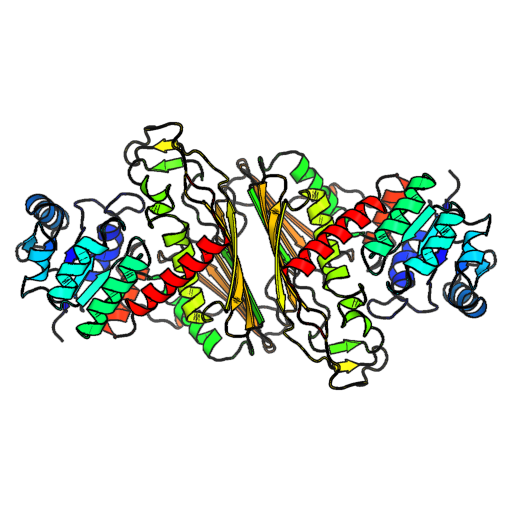R B C 1
ATOM 5228 O O . THR B 1 309 ? 19.969 -6.699 9.523 1 94.5 309 THR B O 1
ATOM 5231 N N . ALA B 1 310 ? 21.266 -5.695 7.957 1 83.94 310 ALA B N 1
ATOM 5232 C CA . ALA B 1 310 ? 22.078 -6.891 7.73 1 83.94 310 ALA B CA 1
ATOM 5233 C C . ALA B 1 310 ? 22.75 -7.348 9.016 1 83.94 310 ALA B C 1
ATOM 5235 O O . ALA B 1 310 ? 23.062 -8.531 9.172 1 83.94 310 ALA B O 1
ATOM 5236 N N . LYS B 1 311 ? 22.922 -6.398 9.836 1 83.94 311 LYS B N 1
ATOM 5237 C CA . LYS B 1 311 ? 23.625 -6.695 11.078 1 83.94 311 LYS B CA 1
ATOM 5238 C C . LYS B 1 311 ? 22.672 -7.277 12.125 1 83.94 311 LYS B C 1
ATOM 5240 O O . LYS B 1 311 ? 23.109 -7.844 13.125 1 83.94 311 LYS B O 1
ATOM 5245 N N . ASP B 1 312 ? 21.375 -7.062 11.688 1 80.25 312 ASP B N 1
ATOM 5246 C CA . ASP B 1 312 ? 20.375 -7.531 12.625 1 80.25 312 ASP B CA 1
ATOM 5247 C C . ASP B 1 312 ? 19.969 -8.977 12.336 1 80.25 312 ASP B C 1
ATOM 5249 O O . ASP B 1 312 ? 20.062 -9.43 11.188 1 80.25 312 ASP B O 1
ATOM 5253 N N . GLY B 1 313 ? 20.219 -9.938 13.109 1 73.31 313 GLY B N 1
ATOM 5254 C CA . GLY B 1 313 ? 19.75 -11.305 12.945 1 73.31 313 GLY B CA 1
ATOM 5255 C C . GLY B 1 313 ? 18.375 -11.391 12.312 1 73.31 313 GLY B C 1
ATOM 5256 O O . GLY B 1 313 ? 18.094 -10.719 11.312 1 73.31 313 GLY B O 1
ATOM 5257 N N . ASN B 1 314 ? 17.531 -12.164 12.656 1 76.25 314 ASN B N 1
ATOM 5258 C CA . ASN B 1 314 ? 16.25 -12.508 12.031 1 76.25 314 ASN B CA 1
ATOM 5259 C C . ASN B 1 314 ? 15.125 -11.602 12.523 1 76.25 314 ASN B C 1
ATOM 5261 O O . ASN B 1 314 ? 14.047 -11.57 11.922 1 76.25 314 ASN B O 1
ATOM 5265 N N . GLU B 1 315 ? 15.477 -10.758 13.469 1 87.38 315 GLU B N 1
ATOM 5266 C CA . GLU B 1 315 ? 14.375 -9.992 14.039 1 87.38 315 GLU B CA 1
ATOM 5267 C C . GLU B 1 315 ? 14.656 -8.492 13.992 1 87.38 315 GLU B C 1
ATOM 5269 O O . GLU B 1 315 ? 15.812 -8.07 14.125 1 87.38 315 GLU B O 1
ATOM 5274 N N . ALA B 1 316 ? 13.57 -7.777 13.812 1 94.38 316 ALA B N 1
ATOM 5275 C CA . ALA B 1 316 ? 13.688 -6.32 13.875 1 94.38 316 ALA B CA 1
ATOM 5276 C C . ALA B 1 316 ? 13.883 -5.848 15.312 1 94.38 316 ALA B C 1
ATOM 5278 O O . ALA B 1 316 ? 13.32 -6.422 16.25 1 94.38 316 ALA B O 1
ATOM 5279 N N . ARG B 1 317 ? 14.688 -4.898 15.523 1 94.62 317 ARG B N 1
ATOM 5280 C CA . ARG B 1 317 ? 14.844 -4.297 16.844 1 94.62 317 ARG B CA 1
ATOM 5281 C C . ARG B 1 317 ? 14.031 -3.014 16.969 1 94.62 317 ARG B C 1
ATOM 5283 O O . ARG B 1 317 ? 13.867 -2.285 15.984 1 94.62 317 ARG B O 1
ATOM 5290 N N . VAL B 1 318 ? 13.578 -2.777 18.172 1 95.88 318 VAL B N 1
ATOM 5291 C CA . VAL B 1 318 ? 12.859 -1.546 18.469 1 95.88 318 VAL B CA 1
ATOM 5292 C C . VAL B 1 318 ? 13.852 -0.437 18.812 1 95.88 318 VAL B C 1
ATOM 5294 O O . VAL B 1 318 ? 14.75 -0.632 19.625 1 95.88 318 VAL B O 1
ATOM 5297 N N . VAL B 1 319 ? 13.688 0.688 18.141 1 95.81 319 VAL B N 1
ATOM 5298 C CA . VAL B 1 319 ? 14.547 1.841 18.406 1 95.81 319 VAL B CA 1
ATOM 5299 C C . VAL B 1 319 ? 14.062 2.574 19.656 1 95.81 319 VAL B C 1
ATOM 5301 O O . VAL B 1 319 ? 12.883 2.895 19.766 1 95.81 319 VAL B O 1
ATOM 5304 N N . ALA B 1 320 ? 14.922 2.895 20.594 1 94 320 ALA B N 1
ATOM 5305 C CA . ALA B 1 320 ? 14.594 3.584 21.828 1 94 320 ALA B CA 1
ATOM 5306 C C . ALA B 1 320 ? 14.648 5.098 21.656 1 94 320 ALA B C 1
ATOM 5308 O O . ALA B 1 320 ? 15.383 5.789 22.359 1 94 320 ALA B O 1
ATOM 5309 N N . TRP B 1 321 ? 13.781 5.598 20.828 1 92.12 321 TRP B N 1
ATOM 5310 C CA . TRP B 1 321 ? 13.836 7.012 20.469 1 92.12 321 TRP B CA 1
ATOM 5311 C C . TRP B 1 321 ? 13.422 7.883 21.656 1 92.12 321 TRP B C 1
ATOM 5313 O O . TRP B 1 321 ? 13.914 9.008 21.812 1 92.12 321 TRP B O 1
ATOM 5323 N N . GLU B 1 322 ? 12.594 7.426 22.531 1 88.25 322 GLU B N 1
ATOM 5324 C CA . GLU B 1 322 ? 12.07 8.203 23.656 1 88.25 322 GLU B CA 1
ATOM 5325 C C . GLU B 1 322 ? 13.18 8.555 24.641 1 88.25 322 GLU B C 1
ATOM 5327 O O . GLU B 1 322 ? 13.164 9.633 25.234 1 88.25 322 GLU B O 1
ATOM 5332 N N . THR B 1 323 ? 14.047 7.664 24.781 1 83.88 323 THR B N 1
ATOM 5333 C CA . THR B 1 323 ? 15.125 7.883 25.734 1 83.88 323 THR B CA 1
ATOM 5334 C C . THR B 1 323 ? 16.234 8.734 25.125 1 83.88 323 THR B C 1
ATOM 5336 O O . THR B 1 323 ? 17.047 9.32 25.844 1 83.88 323 THR B O 1
ATOM 5339 N N . GLU B 1 324 ? 16.188 8.883 23.891 1 83.19 324 GLU B N 1
ATOM 5340 C CA . GLU B 1 324 ? 17.266 9.57 23.203 1 83.19 324 GLU B CA 1
ATOM 5341 C C . GLU B 1 324 ? 16.906 11.023 22.906 1 83.19 324 GLU B C 1
ATOM 5343 O O . GLU B 1 324 ? 17.766 11.82 22.531 1 83.19 324 GLU B O 1
ATOM 5348 N N . THR B 1 325 ? 15.625 11.227 23.031 1 80 325 THR B N 1
ATOM 5349 C CA . THR B 1 325 ? 15.172 12.586 22.719 1 80 325 THR B CA 1
ATOM 5350 C C . THR B 1 325 ? 14.656 13.281 23.984 1 80 325 THR B C 1
ATOM 5352 O O . THR B 1 325 ? 13.844 12.727 24.719 1 80 325 THR B O 1
ATOM 5355 N N . LYS B 1 326 ? 15.234 14.414 24.297 1 80.25 326 LYS B N 1
ATOM 5356 C CA . LYS B 1 326 ? 14.766 15.188 25.453 1 80.25 326 LYS B CA 1
ATOM 5357 C C . LYS B 1 326 ? 13.625 16.125 25.062 1 80.25 326 LYS B C 1
ATOM 5359 O O . LYS B 1 326 ? 13.766 16.922 24.141 1 80.25 326 LYS B O 1
ATOM 5364 N N . THR B 1 327 ? 12.516 15.93 25.594 1 88.56 327 THR B N 1
ATOM 5365 C CA . THR B 1 327 ? 11.391 16.828 25.406 1 88.56 327 THR B CA 1
ATOM 5366 C C . THR B 1 327 ? 11.578 18.109 26.234 1 88.56 327 THR B C 1
ATOM 5368 O O . THR B 1 327 ? 11.758 18.047 27.453 1 88.56 327 THR B O 1
ATOM 5371 N N . PRO B 1 328 ? 11.523 19.203 25.594 1 90.56 328 PRO B N 1
ATOM 5372 C CA . PRO B 1 328 ? 11.617 20.438 26.375 1 90.56 328 PRO B CA 1
ATOM 5373 C C . PRO B 1 328 ? 10.516 20.562 27.422 1 90.56 328 PRO B C 1
ATOM 5375 O O . PRO B 1 328 ? 9.375 20.156 27.172 1 90.56 328 PRO B O 1
ATOM 5378 N N . ALA B 1 329 ? 10.828 21.172 28.5 1 90.25 329 ALA B N 1
ATOM 5379 C CA . ALA B 1 329 ? 9.922 21.234 29.641 1 90.25 329 ALA B CA 1
ATOM 5380 C C . ALA B 1 329 ? 8.602 21.906 29.25 1 90.25 329 ALA B C 1
ATOM 5382 O O . ALA B 1 329 ? 7.527 21.469 29.688 1 90.25 329 ALA B O 1
ATOM 5383 N N . HIS B 1 330 ? 8.688 22.891 28.469 1 90.81 330 HIS B N 1
ATOM 5384 C CA . HIS B 1 330 ? 7.5 23.656 28.125 1 90.81 330 HIS B CA 1
ATOM 5385 C C . HIS B 1 330 ? 6.621 22.906 27.125 1 90.81 330 HIS B C 1
ATOM 5387 O O . HIS B 1 330 ? 5.449 23.234 26.953 1 90.81 330 HIS B O 1
ATOM 5393 N N . VAL B 1 331 ? 7.117 21.938 26.438 1 91.19 331 VAL B N 1
ATOM 5394 C CA . VAL B 1 331 ? 6.34 21.094 25.547 1 91.19 331 VAL B CA 1
ATOM 5395 C C . VAL B 1 331 ? 5.617 20.016 26.344 1 91.19 331 VAL B C 1
ATOM 5397 O O . VAL B 1 331 ? 4.492 19.625 26.016 1 91.19 331 VAL B O 1
ATOM 5400 N N . GLU B 1 332 ? 6.297 19.5 27.391 1 86.75 332 GLU B N 1
ATOM 5401 C CA . GLU B 1 332 ? 5.707 18.484 28.25 1 86.75 332 GLU B CA 1
ATOM 5402 C C . GLU B 1 332 ? 4.379 18.953 28.828 1 86.75 332 GLU B C 1
ATOM 5404 O O . GLU B 1 332 ? 3.479 18.156 29.078 1 86.75 332 GLU B O 1
ATOM 5409 N N . GLY B 1 333 ? 4.27 20.219 28.984 1 82.94 333 GLY B N 1
ATOM 5410 C CA . GLY B 1 333 ? 3.09 20.781 29.609 1 82.94 333 GLY B CA 1
ATOM 5411 C C . GLY B 1 333 ? 1.922 20.938 28.641 1 82.94 333 GLY B C 1
ATOM 5412 O O . GLY B 1 333 ? 0.801 21.234 29.062 1 82.94 333 GLY B O 1
ATOM 5413 N N . VAL B 1 334 ? 2.117 20.656 27.406 1 89.69 334 VAL B N 1
ATOM 5414 C CA . VAL B 1 334 ? 1.068 20.859 26.422 1 89.69 334 VAL B CA 1
ATOM 5415 C C . VAL B 1 334 ? 0.271 19.578 26.234 1 89.69 334 VAL B C 1
ATOM 5417 O O . VAL B 1 334 ? 0.841 18.516 25.969 1 89.69 334 VAL B O 1
ATOM 5420 N N . ALA B 1 335 ? -1.013 19.641 26.438 1 86 335 ALA B N 1
ATOM 5421 C CA . ALA B 1 335 ? -1.896 18.484 26.344 1 86 335 ALA B CA 1
ATOM 5422 C C . ALA B 1 335 ? -2.217 18.156 24.875 1 86 335 ALA B C 1
ATOM 5424 O O . ALA B 1 335 ? -1.983 18.984 23.984 1 86 335 ALA B O 1
ATOM 5425 N N . PHE B 1 336 ? -2.695 16.938 24.641 1 86.38 336 PHE B N 1
ATOM 5426 C CA . PHE B 1 336 ? -3.283 16.594 23.359 1 86.38 336 PHE B CA 1
ATOM 5427 C C . PHE B 1 336 ? -4.367 17.594 22.969 1 86.38 336 PHE B C 1
ATOM 5429 O O . PHE B 1 336 ? -5.172 18 23.812 1 86.38 336 PHE B O 1
ATOM 5436 N N . PRO B 1 337 ? -4.32 18.031 21.75 1 88.12 337 PRO B N 1
ATOM 5437 C CA . PRO B 1 337 ? -3.588 17.594 20.562 1 88.12 337 PRO B CA 1
ATOM 5438 C C . PRO B 1 337 ? -2.424 18.516 20.219 1 88.12 337 PRO B C 1
ATOM 5440 O O . PRO B 1 337 ? -1.912 18.469 19.094 1 88.12 337 PRO B O 1
ATOM 5443 N N . GLY B 1 338 ? -1.948 19.344 21.141 1 90.56 338 GLY B N 1
ATOM 5444 C CA . GLY B 1 338 ? -1.104 20.469 20.797 1 90.56 338 GLY B CA 1
ATOM 5445 C C . GLY B 1 338 ? 0.378 20.156 20.859 1 90.56 338 GLY B C 1
ATOM 5446 O O . GLY B 1 338 ? 1.217 21 20.547 1 90.56 338 GLY B O 1
ATOM 5447 N N . GLN B 1 339 ? 0.759 18.938 21.172 1 91.62 339 GLN B N 1
ATOM 5448 C CA . GLN B 1 339 ? 2.152 18.641 21.484 1 91.62 339 GLN B CA 1
ATOM 5449 C C . GLN B 1 339 ? 3.037 18.844 20.25 1 91.62 339 GLN B C 1
ATOM 5451 O O . GLN B 1 339 ? 4.09 19.484 20.344 1 91.62 339 GLN B O 1
ATOM 5456 N N . ASN B 1 340 ? 2.609 18.344 19.125 1 94 340 ASN B N 1
ATOM 5457 C CA . ASN B 1 340 ? 3.418 18.5 17.922 1 94 340 ASN B CA 1
ATOM 5458 C C . ASN B 1 340 ? 3.52 19.969 17.516 1 94 340 ASN B C 1
ATOM 5460 O O . ASN B 1 340 ? 4.543 20.391 16.969 1 94 340 ASN B O 1
ATOM 5464 N N . THR B 1 341 ? 2.465 20.719 17.781 1 95.19 341 THR B N 1
ATOM 5465 C CA . THR B 1 341 ? 2.512 22.156 17.516 1 95.19 341 THR B CA 1
ATOM 5466 C C . THR B 1 341 ? 3.529 22.844 18.422 1 95.19 341 THR B C 1
ATOM 5468 O O . THR B 1 341 ? 4.273 23.719 17.969 1 95.19 341 THR B O 1
ATOM 5471 N N . ALA B 1 342 ? 3.582 22.422 19.656 1 95.81 342 ALA B N 1
ATOM 5472 C CA . ALA B 1 342 ? 4.57 22.953 20.578 1 95.81 342 ALA B CA 1
ATOM 5473 C C . ALA B 1 342 ? 5.988 22.656 20.125 1 95.81 342 ALA B C 1
ATOM 5475 O O . ALA B 1 342 ? 6.871 23.516 20.188 1 95.81 342 ALA B O 1
ATOM 5476 N N . TYR B 1 343 ? 6.172 21.422 19.641 1 95.44 343 TYR B N 1
ATOM 5477 C CA . TYR B 1 343 ? 7.477 21.078 19.094 1 95.44 343 TYR B CA 1
ATOM 5478 C C . TYR B 1 343 ? 7.816 21.938 17.875 1 95.44 343 TYR B C 1
ATOM 5480 O O . TYR B 1 343 ? 8.977 22.312 17.688 1 95.44 343 TYR B O 1
ATOM 5488 N N . LEU B 1 344 ? 6.84 22.219 17.062 1 96.75 344 LEU B N 1
ATOM 5489 C CA . LEU B 1 344 ? 7.043 23.047 15.883 1 96.75 344 LEU B CA 1
ATOM 5490 C C . LEU B 1 344 ? 7.531 24.438 16.281 1 96.75 344 LEU B C 1
ATOM 5492 O O . LEU B 1 344 ? 8.477 24.969 15.68 1 96.75 344 LEU B O 1
ATOM 5496 N N . PHE B 1 345 ? 6.945 25 17.297 1 97.06 345 PHE B N 1
ATOM 5497 C CA . PHE B 1 345 ? 7.328 26.344 17.703 1 97.06 345 PHE B CA 1
ATOM 5498 C C . PHE B 1 345 ? 8.672 26.328 18.438 1 97.06 345 PHE B C 1
ATOM 5500 O O . PHE B 1 345 ? 9.414 27.312 18.406 1 97.06 345 PHE B O 1
ATOM 5507 N N . GLU B 1 346 ? 8.992 25.203 19.094 1 95.75 346 GLU B N 1
ATOM 5508 C CA . GLU B 1 346 ? 10.359 25 19.562 1 95.75 346 GLU B CA 1
ATOM 5509 C C . GLU B 1 346 ? 11.359 25.016 18.422 1 95.75 346 GLU B C 1
ATOM 5511 O O . GLU B 1 346 ? 12.383 25.703 18.484 1 95.75 346 GLU B O 1
ATOM 5516 N N . ASP B 1 347 ? 11.008 24.312 17.375 1 96.06 347 ASP B N 1
ATOM 5517 C CA . ASP B 1 347 ? 11.859 24.266 16.188 1 96.06 347 ASP B CA 1
ATOM 5518 C C . ASP B 1 347 ? 12 25.656 15.562 1 96.06 347 ASP B C 1
ATOM 5520 O O . ASP B 1 347 ? 13.086 26.031 15.125 1 96.06 347 ASP B O 1
ATOM 5524 N N . PHE B 1 348 ? 10.922 26.328 15.523 1 96.88 348 PHE B N 1
ATOM 5525 C CA . PHE B 1 348 ? 10.953 27.672 14.938 1 96.88 348 PHE B CA 1
ATOM 5526 C C . PHE B 1 348 ? 11.875 28.594 15.727 1 96.88 348 PHE B C 1
ATOM 5528 O O . PHE B 1 348 ? 12.664 29.344 15.148 1 96.88 348 PHE B O 1
ATOM 5535 N N . ALA B 1 349 ? 11.812 28.547 17.031 1 95.88 349 ALA B N 1
ATOM 5536 C CA . ALA B 1 349 ? 12.672 29.344 17.891 1 95.88 349 ALA B CA 1
ATOM 5537 C C . ALA B 1 349 ? 14.148 29.031 17.641 1 95.88 349 ALA B C 1
ATOM 5539 O O . ALA B 1 349 ? 15.008 29.906 17.797 1 95.88 349 ALA B O 1
ATOM 5540 N N . GLN B 1 350 ? 14.367 27.828 17.172 1 93.25 350 GLN B N 1
ATOM 5541 C CA . GLN B 1 350 ? 15.742 27.391 16.953 1 93.25 350 GLN B CA 1
ATOM 5542 C C . GLN B 1 350 ? 16.125 27.547 15.484 1 93.25 350 GLN B C 1
ATOM 5544 O O . GLN B 1 350 ? 17.234 27.172 15.086 1 93.25 350 GLN B O 1
ATOM 5549 N N . GLY B 1 351 ? 15.18 28.016 14.633 1 93.06 351 GLY B N 1
ATOM 5550 C CA . GLY B 1 351 ? 15.477 28.297 13.242 1 93.06 351 GLY B CA 1
ATOM 5551 C C . GLY B 1 351 ? 15.414 27.062 12.352 1 93.06 351 GLY B C 1
ATOM 5552 O O . GLY B 1 351 ? 16.062 27.016 11.305 1 93.06 351 GLY B O 1
ATOM 5553 N N . ARG B 1 352 ? 14.609 26.031 12.703 1 91.62 352 ARG B N 1
ATOM 5554 C CA . ARG B 1 352 ? 14.609 24.75 11.984 1 91.62 352 ARG B CA 1
ATOM 5555 C C . ARG B 1 352 ? 13.203 24.359 11.547 1 91.62 352 ARG B C 1
ATOM 5557 O O . ARG B 1 352 ? 12.961 23.219 11.172 1 91.62 352 ARG B O 1
ATOM 5564 N N . ALA B 1 353 ? 12.297 25.266 11.523 1 96.44 353 ALA B N 1
ATOM 5565 C CA . ALA B 1 353 ? 10.906 24.906 11.234 1 96.44 353 ALA B CA 1
ATOM 5566 C C . ALA B 1 353 ? 10.633 24.953 9.734 1 96.44 353 ALA B C 1
ATOM 5568 O O . ALA B 1 353 ? 11.305 25.672 8.992 1 96.44 353 ALA B O 1
ATOM 5569 N N . PRO B 1 354 ? 9.688 24.094 9.266 1 97.88 354 PRO B N 1
ATOM 5570 C CA . PRO B 1 354 ? 9.266 24.203 7.871 1 97.88 354 PRO B CA 1
ATOM 5571 C C . PRO B 1 354 ? 8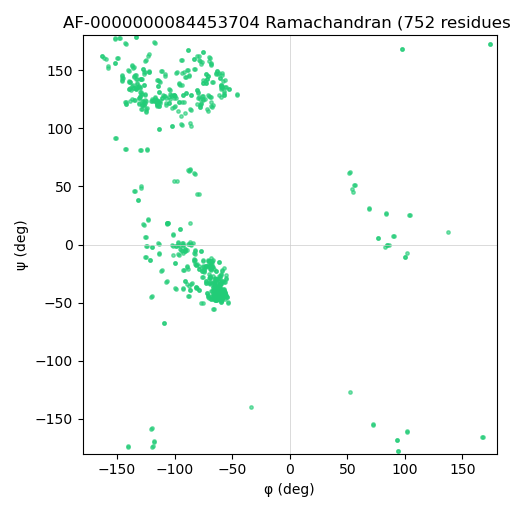.664 25.562 7.543 1 97.88 354 PRO B C 1
ATOM 5573 O O . PRO B 1 354 ? 7.977 26.156 8.375 1 97.88 354 PRO B O 1
ATOM 5576 N N . ASP B 1 355 ? 8.938 26.031 6.352 1 98.38 355 ASP B N 1
ATOM 5577 C CA . ASP B 1 355 ? 8.539 27.375 5.969 1 98.38 355 ASP B CA 1
ATOM 5578 C C . ASP B 1 355 ? 7.566 27.359 4.789 1 98.38 355 ASP B C 1
ATOM 5580 O O . ASP B 1 355 ? 7.039 26.297 4.434 1 98.38 355 ASP B O 1
ATOM 5584 N N . PHE B 1 356 ? 7.297 28.516 4.199 1 98.81 356 PHE B N 1
ATOM 5585 C CA . PHE B 1 356 ? 6.316 28.656 3.127 1 98.81 356 PHE B CA 1
ATOM 5586 C C . PHE B 1 356 ? 6.82 27.969 1.855 1 98.81 356 PHE B C 1
ATOM 5588 O O . PHE B 1 356 ? 6.023 27.484 1.049 1 98.81 356 PHE B O 1
ATOM 5595 N N . GLU B 1 357 ? 8.133 27.875 1.682 1 98.25 357 GLU B N 1
ATOM 5596 C CA . GLU B 1 357 ? 8.672 27.172 0.521 1 98.25 357 GLU B CA 1
ATOM 5597 C C . GLU B 1 357 ? 8.352 25.688 0.582 1 98.25 357 GLU B C 1
ATOM 5599 O O . GLU B 1 357 ? 7.965 25.078 -0.425 1 98.25 357 GLU B O 1
ATOM 5604 N N . SER B 1 358 ? 8.57 25.125 1.747 1 98.06 358 SER B N 1
ATOM 5605 C CA . SER B 1 358 ? 8.211 23.719 1.912 1 98.06 358 SER B CA 1
ATOM 5606 C C . SER B 1 358 ? 6.715 23.5 1.725 1 98.06 358 SER B C 1
ATOM 5608 O O . SER B 1 358 ? 6.289 22.484 1.185 1 98.06 358 SER B O 1
ATOM 5610 N N . ALA B 1 359 ? 5.934 24.453 2.166 1 98.75 359 ALA B N 1
ATOM 5611 C CA . ALA B 1 359 ? 4.488 24.391 1.968 1 98.75 359 ALA B CA 1
ATOM 5612 C C . ALA B 1 359 ? 4.141 24.406 0.482 1 98.75 359 ALA B C 1
ATOM 5614 O O . ALA B 1 359 ? 3.291 23.625 0.032 1 98.75 359 ALA B O 1
ATOM 5615 N N . LEU B 1 360 ? 4.773 25.297 -0.214 1 98.81 360 LEU B N 1
ATOM 5616 C CA . LEU B 1 360 ? 4.504 25.422 -1.642 1 98.81 360 LEU B CA 1
ATOM 5617 C C . LEU B 1 360 ? 4.848 24.125 -2.373 1 98.81 360 LEU B C 1
ATOM 5619 O O . LEU B 1 360 ? 4.102 23.688 -3.25 1 98.81 360 LEU B O 1
ATOM 5623 N N . ARG B 1 361 ? 5.957 23.516 -2.014 1 98.62 361 ARG B N 1
ATOM 5624 C CA . ARG B 1 361 ? 6.344 22.234 -2.602 1 98.62 361 ARG B CA 1
ATOM 5625 C C . ARG B 1 361 ? 5.262 21.188 -2.377 1 98.62 361 ARG B C 1
ATOM 5627 O O . ARG B 1 361 ? 4.93 20.438 -3.289 1 98.62 361 ARG B O 1
ATOM 5634 N N . LEU B 1 362 ? 4.727 21.172 -1.233 1 98.81 362 LEU B N 1
ATOM 5635 C CA . LEU B 1 362 ? 3.666 20.219 -0.9 1 98.81 362 LEU B CA 1
ATOM 5636 C C . LEU B 1 362 ? 2.4 20.516 -1.698 1 98.81 362 LEU B C 1
ATOM 5638 O O . LEU B 1 362 ? 1.774 19.609 -2.238 1 98.81 362 LEU B O 1
ATOM 5642 N N . HIS B 1 363 ? 2.023 21.812 -1.781 1 98.88 363 HIS B N 1
ATOM 5643 C CA . HIS B 1 363 ? 0.872 22.188 -2.59 1 98.88 363 HIS B CA 1
ATOM 5644 C C . HIS B 1 363 ? 1.019 21.703 -4.027 1 98.88 363 HIS B C 1
ATOM 5646 O O . HIS B 1 363 ? 0.068 21.172 -4.605 1 98.88 363 HIS B O 1
ATOM 5652 N N . LYS B 1 364 ? 2.164 21.875 -4.547 1 98.81 364 LYS B N 1
ATOM 5653 C CA . LYS B 1 364 ? 2.41 21.484 -5.93 1 98.81 364 LYS B CA 1
ATOM 5654 C C . LYS B 1 364 ? 2.297 19.969 -6.098 1 98.81 364 LYS B C 1
ATOM 5656 O O . LYS B 1 364 ? 1.786 19.484 -7.109 1 98.81 364 LYS B O 1
ATOM 5661 N N . LEU B 1 365 ? 2.773 19.203 -5.172 1 98.81 365 LEU B N 1
ATOM 5662 C CA . LEU B 1 365 ? 2.609 17.75 -5.211 1 98.81 365 LEU B CA 1
ATOM 5663 C C . LEU B 1 365 ? 1.133 17.375 -5.172 1 98.81 365 LEU B C 1
ATOM 5665 O O . LEU B 1 365 ? 0.688 16.5 -5.934 1 98.81 365 LEU B O 1
ATOM 5669 N N . LEU B 1 366 ? 0.368 18.016 -4.324 1 98.75 366 LEU B N 1
ATOM 5670 C CA . LEU B 1 366 ? -1.058 17.719 -4.211 1 98.75 366 LEU B CA 1
ATOM 5671 C C . LEU B 1 366 ? -1.773 18 -5.531 1 98.75 366 LEU B C 1
ATOM 5673 O O . LEU B 1 366 ? -2.646 17.219 -5.938 1 98.75 366 LEU B O 1
ATOM 5677 N N . ASP B 1 367 ? -1.369 19.062 -6.172 1 98.44 367 ASP B N 1
ATOM 5678 C CA . ASP B 1 367 ? -1.952 19.375 -7.473 1 98.44 367 ASP B CA 1
ATOM 5679 C C . ASP B 1 367 ? -1.67 18.266 -8.484 1 98.44 367 ASP B C 1
ATOM 5681 O O . ASP B 1 367 ? -2.555 17.875 -9.25 1 98.44 367 ASP B O 1
ATOM 5685 N N . ARG B 1 368 ? -0.427 17.812 -8.484 1 98.5 368 ARG B N 1
ATOM 5686 C CA . ARG B 1 368 ? -0.065 16.734 -9.398 1 98.5 368 ARG B CA 1
ATOM 5687 C C . ARG B 1 368 ? -0.883 15.477 -9.125 1 98.5 368 ARG B C 1
ATOM 5689 O O . ARG B 1 368 ? -1.325 14.797 -10.055 1 98.5 368 ARG B O 1
ATOM 5696 N N . ILE B 1 369 ? -1.124 15.195 -7.918 1 98.56 369 ILE B N 1
ATOM 5697 C CA . ILE B 1 369 ? -1.861 14 -7.516 1 98.56 369 ILE B CA 1
ATOM 5698 C C . ILE B 1 369 ? -3.32 14.125 -7.949 1 98.56 369 ILE B C 1
ATOM 5700 O O . ILE B 1 369 ? -3.875 13.203 -8.555 1 98.56 369 ILE B O 1
ATOM 5704 N N . VAL B 1 370 ? -3.91 15.273 -7.672 1 97.88 370 VAL B N 1
ATOM 5705 C CA . VAL B 1 370 ? -5.309 15.492 -8.016 1 97.88 370 VAL B CA 1
ATOM 5706 C C . VAL B 1 370 ? -5.48 15.438 -9.531 1 97.88 370 VAL B C 1
ATOM 5708 O O . VAL B 1 370 ? -6.453 14.867 -10.039 1 97.88 370 VAL B O 1
ATOM 5711 N N . LYS B 1 371 ? -4.586 16.078 -10.219 1 97.25 371 LYS B N 1
ATOM 5712 C CA . LYS B 1 371 ? -4.652 16.078 -11.68 1 97.25 371 LYS B CA 1
ATOM 5713 C C . LYS B 1 371 ? -4.648 14.656 -12.227 1 97.25 371 LYS B C 1
ATOM 5715 O O . LYS B 1 371 ? -5.426 14.328 -13.125 1 97.25 371 LYS B O 1
ATOM 5720 N N . ASP B 1 372 ? -3.824 13.766 -11.688 1 97.88 372 ASP B N 1
ATOM 5721 C CA . ASP B 1 372 ? -3.732 12.391 -12.156 1 97.88 372 ASP B CA 1
ATOM 5722 C C . ASP B 1 372 ? -4.98 11.594 -11.773 1 97.88 372 ASP B C 1
ATOM 5724 O O . ASP B 1 372 ? -5.496 10.82 -12.586 1 97.88 372 ASP B O 1
ATOM 5728 N N . ALA B 1 373 ? -5.426 11.789 -10.547 1 96.81 373 ALA B N 1
ATOM 5729 C CA . ALA B 1 373 ? -6.605 11.078 -10.062 1 96.81 373 ALA B CA 1
ATOM 5730 C C . ALA B 1 373 ? -7.848 11.469 -10.859 1 96.81 373 ALA B C 1
ATOM 5732 O O . ALA B 1 373 ? -8.766 10.664 -11.023 1 96.81 373 ALA B O 1
ATOM 5733 N N . ASN B 1 374 ? -7.965 12.766 -11.266 1 92.69 374 ASN B N 1
ATOM 5734 C CA . ASN B 1 374 ? -9.047 13.336 -12.062 1 92.69 374 ASN B CA 1
ATOM 5735 C C . ASN B 1 374 ? -10.414 13.016 -11.469 1 92.69 374 ASN B C 1
ATOM 5737 O O . ASN B 1 374 ? -11.266 12.438 -12.141 1 92.69 374 ASN B O 1
ATOM 5741 N N . PRO B 1 375 ? -10.523 13.531 -10.273 1 84.94 375 PRO B N 1
ATOM 5742 C CA . PRO B 1 375 ? -11.82 13.266 -9.641 1 84.94 375 PRO B CA 1
ATOM 5743 C C . PRO B 1 375 ? -12.984 13.914 -10.391 1 84.94 375 PRO B C 1
ATOM 5745 O O . PRO B 1 375 ? -12.828 15 -10.961 1 84.94 375 PRO B O 1
ATOM 5748 N N . LYS B 1 376 ? -14.18 13.211 -10.367 1 81.06 376 LYS B N 1
ATOM 5749 C CA . LYS B 1 376 ? -15.359 13.656 -11.102 1 81.06 376 LYS B CA 1
ATOM 5750 C C . LYS B 1 376 ? -16.344 14.359 -10.18 1 81.06 376 LYS B C 1
ATOM 5752 O O . LYS B 1 376 ? -17.422 13.828 -9.883 1 81.06 376 LYS B O 1
ATOM 5757 N N . TYR B 1 377 ? -15.852 15.336 -9.516 1 74.81 377 TYR B N 1
ATOM 5758 C CA . TYR B 1 377 ? -16.766 16 -8.586 1 74.81 377 TYR B CA 1
ATOM 5759 C C . TYR B 1 377 ? -17.422 17.219 -9.25 1 74.81 377 TYR B C 1
ATOM 5761 O O . TYR B 1 377 ? -16.797 17.891 -10.078 1 74.81 377 TYR B O 1
ATOM 5769 N N . ASP B 1 378 ? -18.781 17.25 -9.578 1 65.81 378 ASP B N 1
ATOM 5770 C CA . ASP B 1 378 ? -19.531 18.391 -10.062 1 65.81 378 ASP B CA 1
ATOM 5771 C C . ASP B 1 378 ? -19.625 19.484 -8.992 1 65.81 378 ASP B C 1
ATOM 5773 O O . ASP B 1 378 ? -19.672 19.188 -7.797 1 65.81 378 ASP B O 1
#

Nearest PDB structures (foldseek):
  3v2u-assembly1_B  TM=8.505E-01  e=1.263E-31  Saccharomyces cerevisiae S288C
  3v2u-assembly1_A  TM=8.404E-01  e=4.702E-31  Saccharomyces cerevisiae S288C
  3btv-assembly1_A  TM=8.202E-01  e=1.414E-27  Saccharomyces cerevisiae
  3btv-assembly1_B  TM=7.780E-01  e=2.089E-28  Saccharomyces cerevisiae
  4gqa-assembly2_C-3  TM=8.220E-01  e=4.516E-24  Klebsiella pneumoniae 342

Solvent-accessible surface area (backbone atoms only — not comparable to full-atom values): 37807 Å² total; per-residue (Å²): 129,84,48,48,23,27,23,36,35,26,50,44,71,55,70,66,40,89,78,49,82,37,10,52,26,40,28,19,51,46,45,37,38,74,46,30,84,59,35,39,76,34,31,31,24,34,89,29,40,65,54,12,42,46,16,38,58,70,71,64,64,55,88,80,39,42,52,22,38,38,49,58,58,52,35,68,36,89,68,39,48,31,41,36,40,34,63,65,31,77,46,32,48,76,49,47,49,41,24,43,76,56,69,32,27,38,35,32,41,62,42,66,17,40,44,52,68,49,24,49,51,54,33,49,50,31,58,76,67,69,47,63,45,33,40,47,56,22,39,67,39,29,68,66,53,47,47,49,41,52,50,60,70,69,42,66,27,48,61,59,49,34,34,44,34,43,37,35,44,60,83,59,56,79,45,47,43,48,59,80,46,58,55,40,32,27,53,86,42,29,47,18,52,57,53,41,62,52,37,47,51,49,50,44,45,38,72,65,70,45,52,68,67,42,73,46,34,44,65,36,60,85,52,51,45,25,26,22,20,36,82,89,77,65,46,76,74,34,82,69,39,79,43,50,35,52,58,29,39,41,37,33,30,32,28,67,77,63,17,38,39,37,42,36,36,39,69,45,77,30,65,78,78,60,23,28,38,37,38,43,34,15,75,34,10,22,37,37,41,37,33,67,35,49,44,86,52,40,37,82,50,59,70,47,42,34,39,21,33,81,83,48,70,93,48,65,43,75,58,68,53,72,83,72,48,83,74,54,72,45,37,70,70,32,51,78,50,8,30,12,46,20,36,29,53,53,29,44,76,70,72,66,43,54,25,46,65,60,46,38,54,48,41,51,50,51,50,54,40,47,62,56,33,54,74,90,64,131,129,80,48,46,23,27,23,38,35,27,52,43,71,54,68,66,41,90,78,49,80,36,10,52,25,40,28,20,50,46,45,36,38,73,47,30,83,60,36,39,76,34,31,33,26,32,88,29,39,66,53,12,42,47,16,39,60,69,68,64,64,54,88,79,39,42,53,21,39,40,48,58,58,53,34,67,34,87,68,40,50,32,40,38,39,34,64,64,31,77,47,33,48,75,50,48,48,43,25,43,75,56,68,32,27,39,36,32,41,62,42,67,18,40,44,53,69,50,24,50,51,54,32,48,50,32,58,76,67,70,48,61,46,32,40,46,58,22,39,67,40,27,68,67,52,47,50,52,40,51,50,60,69,69,43,64,28,47,60,58,48,33,34,44,33,42,36,36,45,59,82,62,56,78,45,47,44,48,58,81,46,59,56,40,32,27,55,85,41,31,47,17,53,59,54,41,60,51,37,48,52,50,50,43,45,37,72,65,69,44,52,68,67,41,74,45,34,43,65,38,62,85,52,51,44,24,28,21,20,35,83,88,78,64,46,77,74,34,81,70,40,77,43,49,34,53,56,30,39,39,37,34,30,32,28,69,79,62,19,39,38,36,44,37,36,38,70,47,76,31,65,78,77,61,23,28,38,37,38,43,34,15,76,33,9,21,38,40,41,36,33,67,35,51,44,85,52,40,34,88,48,59,70,47,41,34,38,20,33,79,85,33,75,96,54,65,44,75,59,69,53,72,82,71,48,85,76,54,72,46,38,70,71,33,54,78,52,8,29,12,46,21,35,29,53,52,29,42,77,72,73,67,43,55,25,45,66,59,47,37,54,47,40,51,51,50,51,54,40,48,62,56,33,55,75,88,66,131

Secondary structure (DSSP, 8-state):
-PPEEEEEE---SS---SSSTTHHIIIIIHHHHHT-TTEEEEEEE-SSHHHHHHHHHHTT--TTSEEESSHHHHHT-TT-SEEEE-S-GGGHHHHHHHHHHTT-EEEEPSPSSSSHHHHHHHHHHHHHTT--EEE--GGGG-HHHHHHHHHHHTTTT-SEEEEEEEE----S-TTEEEGGGGGGGBGGGS-STIIIIIHHHHHHHHHHH--EEEEEEEEE-S--EEEEE-TTT--EEEEEEEPBS-SEEEEEEEETTS-EEEEEE---TT--S-SEEEEEEETTEEEEEEE-SS-TTSTTS-EEEEEEETTSTTSPEEP-HHHHS---HHHHTPPTTSHHHHHHHHHHHTT-S--HHHHHHHHHHHHHHHHHH-----/-PPEEEEEE---SS---SSSTTHHIIIIIHHHHHT-TTEEEEEEE-SSHHHHHHHHHHTT--TTSEEESSHHHHHT-TT-SEEEE-S-GGGHHHHHHHHHHTT-EEEEPSPSSSSHHHHHHHHHHHHHTT--EEE--GGGG-HHHHHHHHHHHTTTT-SEEEEEEEE----S-TTEEEGGGGGGGBGGGS-STIIIIIHHHHHHHHHHH--EEEEEEEEE-S--EEEEE-TTT--EEEEEEEPBS-SEEEEEEEETTS-EEEEEE---TT--S-SEEEEEEETTEEEEEEE-SS-TTSTTS-EEEEEEETTS-SSPEEP-HHHHSPPPHHHHTPPTTSHHHHHHHHHHHTT----HHHHHHHHHHHHHHHHHH-----